Protein AF-A0A1Q7PCF7-F1 (afdb_monomer_lite)

pLDDT: mean 90.47, std 9.51, range [45.84, 98.56]

Radius of gyration: 22.58 Å; chains: 1; bounding box: 55×63×54 Å

Sequence (388 aa):
MRSPLLTAIIICIIVGMAGGLVVTMVVPASLIINILLGALYGLLFALLTVPRAISPGSGLLWGLGYGFILWLAIPGGILPVLMGGMPAMGMLDTARAHFADLVAYTLGFGTPLGLALGAWGGLRPYPGQQRFSLPRAIVVGGLAGMVGGWAFGKWMAQVNFFPLIAGLVNSDSMMVGMTLHFMFAVIIGASFGVLFQRDVRGYGSSMGWGTGYGLLWWFLGPLTILPIWQGHRLDWSYQRGSALFGSLVGHIIYGLIVGLIYAAVDKLWIGFFKESDPINREPEGPGSRALHSLGYGALASLVGGLLFTVVLLVIGFLPKVANIVGGSSLILGFVVNMVISALIGMSYGLLFRYEAPDFGSGVAWGLVYGLIWWFIGPLTLLPILLGG

Foldseek 3Di:
DPDPLVVQLVQLLVLLLQLLCLCVVPDPDDNVVSSVVSSVLSNVLSVPPLVQLLALLSLLLSLQVSLQVCCCPDQLHDPCVVVVNVVPDDSVNSCQVCQLSSLSSNVSRRRRSSNRSSHVSNVDDDPPFDDDDLVLLLVLLLVLLQVLLVVLVVVCVVVVVQLLQLVLVPDSDSVSSSVSSSVVSSVLSSVLSVGCVRPDDFLLSLLLSLLSSLQNCVSPPPQPPSCVSVVHDRDSHSVSVVVCVSVSLSSNSSSNSSSNSSRVVSVVCCVVPPPPDPPPDDPDDPVVLLVVLLVQLLVVLLVVLVVVLVVCVVVVNLLLCLCLVPGRDNVSSSVSSSVVSSVLRSVCSNGCVPQDPDPVSVVVSVVSSVVSCVSPPPVPVSCVSNVD

Secondary structure (DSSP, 8-state):
---HHHHHHHHHHHHHHHHHHHHTTTS-S-HHHHHHHHHHHHHHHHHHHTTT--SHHHHHHHHHHHHHHHHHHIIIIIHHHHTT-TTTS-HHHHHHHTHHHHHHHIIIIIHHHHHHHHHHHHTS--TTPPPP-HHHHHHHHHHHHHHHHHHHHHHHHHTT-HHHHHGGGT---HHHHHHHHHHHHHHHHHHHHHHHTTT--SHHHHHHHHHHHHHHHHHHIIIIIHHHHTTPPP---HHHHHHTHHHHHHHHHHHHHHHHHHHHHHHHHHHHHT---GGG--SS-HHHHHHHHHHHHHHHHHHHHHHHHHHHHHTT-HHHHHHTTT---HHHHHHHHHHHHHHHHHHHHHHHTTT-SSHHHHHHHHHHHHHHHHHHIIIIIHHHHTT-

Structure (mmCIF, N/CA/C/O backbone):
data_AF-A0A1Q7PCF7-F1
#
_entry.id   AF-A0A1Q7PCF7-F1
#
loop_
_atom_site.group_PDB
_atom_site.id
_atom_site.type_symbol
_atom_site.label_atom_id
_atom_site.label_alt_id
_atom_site.label_comp_id
_atom_site.label_asym_id
_atom_site.label_entity_id
_atom_site.label_seq_id
_atom_site.pdbx_PDB_ins_code
_atom_site.Cartn_x
_atom_site.Cartn_y
_atom_site.Cartn_z
_atom_site.occupancy
_atom_site.B_iso_or_equiv
_atom_site.auth_seq_id
_atom_site.auth_comp_id
_atom_site.auth_asym_id
_atom_site.auth_atom_id
_atom_site.pdbx_PDB_model_num
ATOM 1 N N . MET A 1 1 ? -2.995 33.157 -19.213 1.00 45.84 1 MET A N 1
ATOM 2 C CA . MET A 1 1 ? -2.891 32.217 -18.072 1.00 45.84 1 MET A CA 1
ATOM 3 C C . MET A 1 1 ? -2.833 30.801 -18.628 1.00 45.84 1 MET A C 1
ATOM 5 O O . MET A 1 1 ? -3.840 30.326 -19.133 1.00 45.84 1 MET A O 1
ATOM 9 N N . ARG A 1 2 ? -1.657 30.157 -18.662 1.00 50.47 2 ARG A N 1
ATOM 10 C CA . ARG A 1 2 ? -1.561 28.763 -19.132 1.00 50.47 2 ARG A CA 1
ATOM 11 C C . ARG A 1 2 ? -2.329 27.868 -18.158 1.00 50.47 2 ARG A C 1
ATOM 13 O O . ARG A 1 2 ? -2.153 27.991 -16.948 1.00 50.47 2 ARG A O 1
ATOM 20 N N . SER A 1 3 ? -3.221 27.044 -18.702 1.00 70.38 3 SER A N 1
ATOM 21 C CA . SER A 1 3 ? -4.143 26.214 -17.930 1.00 70.38 3 SER A CA 1
ATOM 22 C C . SER A 1 3 ? -3.382 25.320 -16.939 1.00 70.38 3 SER A C 1
ATOM 24 O O . SER A 1 3 ? -2.365 24.737 -17.324 1.00 70.38 3 SER A O 1
ATOM 26 N N . PRO A 1 4 ? -3.865 25.161 -15.692 1.00 83.19 4 PRO A N 1
ATOM 27 C CA . PRO A 1 4 ? -3.316 24.206 -14.733 1.00 83.19 4 PRO A CA 1
ATOM 28 C C . PRO A 1 4 ? -3.140 22.799 -15.321 1.00 83.19 4 PRO A C 1
ATOM 30 O O . PRO A 1 4 ? -2.174 22.118 -14.997 1.00 83.19 4 PRO A O 1
ATOM 33 N N . LEU A 1 5 ? -4.023 22.398 -16.231 1.00 90.06 5 LEU A N 1
ATOM 34 C CA . LEU A 1 5 ? -3.951 21.113 -16.911 1.00 90.06 5 LEU A CA 1
ATOM 35 C C . LEU A 1 5 ? -2.704 20.982 -17.801 1.00 90.06 5 LEU A C 1
ATOM 37 O O . LEU A 1 5 ? -2.084 19.926 -17.826 1.00 90.06 5 LEU A O 1
ATOM 41 N N . LEU A 1 6 ? -2.292 22.054 -18.486 1.00 93.62 6 LEU A N 1
ATOM 42 C CA . LEU A 1 6 ? -1.140 22.016 -19.393 1.00 93.62 6 LEU A CA 1
ATOM 43 C C . LEU A 1 6 ? 0.160 21.709 -18.641 1.00 93.62 6 LEU A C 1
ATOM 45 O O . LEU A 1 6 ? 0.961 20.900 -19.094 1.00 93.62 6 LEU A O 1
ATOM 49 N N . THR A 1 7 ? 0.365 22.328 -17.477 1.00 93.62 7 THR A N 1
ATOM 50 C CA . THR A 1 7 ? 1.545 22.056 -16.646 1.00 93.62 7 THR A CA 1
ATOM 51 C C . THR A 1 7 ? 1.553 20.614 -16.144 1.00 93.62 7 THR A C 1
ATOM 53 O O . THR A 1 7 ? 2.590 19.961 -16.214 1.00 93.62 7 THR A O 1
ATOM 56 N N . ALA A 1 8 ? 0.404 20.099 -15.696 1.00 94.19 8 ALA A N 1
ATOM 57 C CA . ALA A 1 8 ? 0.285 18.709 -15.266 1.00 94.19 8 ALA A CA 1
ATOM 58 C C . ALA A 1 8 ? 0.599 17.718 -16.397 1.00 94.19 8 ALA A C 1
ATOM 60 O O . ALA A 1 8 ? 1.337 16.759 -16.181 1.00 94.19 8 ALA A O 1
ATOM 61 N N . ILE A 1 9 ? 0.093 17.984 -17.607 1.00 96.62 9 ILE A N 1
ATOM 62 C CA . ILE A 1 9 ? 0.380 17.185 -18.803 1.00 96.62 9 ILE A CA 1
ATOM 63 C C . ILE A 1 9 ? 1.883 17.163 -19.089 1.00 96.62 9 ILE A C 1
ATOM 65 O O . ILE A 1 9 ? 2.442 16.089 -19.279 1.00 96.62 9 ILE A O 1
ATOM 69 N N . ILE A 1 10 ? 2.554 18.321 -19.073 1.00 97.00 10 ILE A N 1
ATOM 70 C CA . ILE A 1 10 ? 4.001 18.401 -19.333 1.00 97.00 10 ILE A CA 1
ATOM 71 C C . ILE A 1 10 ? 4.788 17.588 -18.298 1.00 97.00 10 ILE A C 1
ATOM 73 O O . ILE A 1 10 ? 5.647 16.795 -18.678 1.00 97.00 10 ILE A O 1
ATOM 77 N N . ILE A 1 11 ? 4.474 17.746 -17.006 1.00 96.56 11 ILE A N 1
ATOM 78 C CA . ILE A 1 11 ? 5.123 16.990 -15.924 1.00 96.56 11 ILE A CA 1
ATOM 79 C C . ILE A 1 11 ? 4.959 15.488 -16.159 1.00 96.56 11 ILE A C 1
ATOM 81 O O . ILE A 1 11 ? 5.944 14.752 -16.157 1.00 96.56 11 ILE A O 1
ATOM 85 N N . CYS A 1 12 ? 3.728 15.034 -16.398 1.00 97.69 12 CYS A N 1
ATOM 86 C CA . CYS A 1 12 ? 3.455 13.610 -16.534 1.00 97.69 12 CYS A CA 1
ATOM 87 C C . CYS A 1 12 ? 4.038 13.027 -17.825 1.00 97.69 12 CYS A C 1
ATOM 89 O O . CYS A 1 12 ? 4.515 11.903 -17.793 1.00 97.69 12 CYS A O 1
ATOM 91 N N . ILE A 1 13 ? 4.074 13.772 -18.935 1.00 97.88 13 ILE A N 1
ATOM 92 C CA . ILE A 1 13 ? 4.747 13.333 -20.168 1.00 97.88 13 ILE A CA 1
ATOM 93 C C . ILE A 1 13 ? 6.245 13.130 -19.917 1.00 97.88 13 ILE A C 1
ATOM 95 O O . ILE A 1 13 ? 6.778 12.084 -20.273 1.00 97.88 13 ILE A O 1
ATOM 99 N N . ILE A 1 14 ? 6.923 14.087 -19.273 1.00 97.38 14 ILE A N 1
ATOM 100 C CA . ILE A 1 14 ? 8.363 13.983 -18.976 1.00 97.38 14 ILE A CA 1
ATOM 101 C C . ILE A 1 14 ? 8.646 12.786 -18.066 1.00 97.38 14 ILE A C 1
ATOM 103 O O . ILE A 1 14 ? 9.516 11.968 -18.360 1.00 97.38 14 ILE A O 1
ATOM 107 N N . VAL A 1 15 ? 7.884 12.663 -16.980 1.00 97.56 15 VAL A N 1
ATOM 108 C CA . VAL A 1 15 ? 8.028 11.562 -16.020 1.00 97.56 15 VAL A CA 1
ATOM 109 C C . VAL A 1 15 ? 7.694 10.220 -16.673 1.00 97.56 15 VAL A C 1
ATOM 111 O O . VAL A 1 15 ? 8.400 9.240 -16.463 1.00 97.56 15 VAL A O 1
ATOM 114 N N . GLY A 1 16 ? 6.664 10.179 -17.516 1.00 97.12 16 GLY A N 1
ATOM 115 C CA . GLY A 1 16 ? 6.271 8.999 -18.274 1.00 97.12 16 GLY A CA 1
ATOM 116 C C . GLY A 1 16 ? 7.350 8.553 -19.259 1.00 97.12 16 GLY A C 1
ATOM 117 O O . GLY A 1 16 ? 7.678 7.371 -19.299 1.00 97.12 16 GLY A O 1
ATOM 118 N N . MET A 1 17 ? 7.973 9.481 -19.994 1.00 96.06 17 MET A N 1
ATOM 119 C CA . MET A 1 17 ? 9.118 9.176 -20.865 1.00 96.06 17 MET A CA 1
ATOM 120 C C . MET A 1 17 ? 10.286 8.564 -20.081 1.00 96.06 17 MET A C 1
ATOM 122 O O . MET A 1 17 ? 10.864 7.574 -20.526 1.00 96.06 17 MET A O 1
ATOM 126 N N . ALA A 1 18 ? 10.603 9.108 -18.900 1.00 95.00 18 ALA A N 1
ATOM 127 C CA . ALA A 1 18 ? 11.625 8.542 -18.018 1.00 95.00 18 ALA A CA 1
ATOM 128 C C . ALA A 1 18 ? 11.237 7.141 -17.509 1.00 95.00 18 ALA A C 1
ATOM 130 O O . ALA A 1 18 ? 12.072 6.240 -17.492 1.00 95.00 18 ALA A O 1
ATOM 131 N N . GLY A 1 19 ? 9.962 6.927 -17.174 1.00 92.69 19 GLY A N 1
ATOM 132 C CA . GLY A 1 19 ? 9.422 5.608 -16.841 1.00 92.69 19 GLY A CA 1
ATOM 133 C C . GLY A 1 19 ? 9.577 4.592 -17.973 1.00 92.69 19 GLY A C 1
ATOM 134 O O . GLY A 1 19 ? 9.950 3.445 -17.733 1.00 92.69 19 GLY A O 1
ATOM 135 N N . GLY A 1 20 ? 9.400 5.039 -19.219 1.00 91.06 20 GLY A N 1
ATOM 136 C CA . GLY A 1 20 ? 9.642 4.235 -20.416 1.00 91.06 20 GLY A CA 1
ATOM 137 C C . GLY A 1 20 ? 11.071 3.689 -20.481 1.00 91.06 20 GLY A C 1
ATOM 138 O O . GLY A 1 20 ? 11.263 2.537 -20.858 1.00 91.06 20 GLY A O 1
ATOM 139 N N . LEU A 1 21 ? 12.070 4.459 -20.031 1.00 87.31 21 LEU A N 1
ATOM 140 C CA . LEU A 1 21 ? 13.459 3.990 -19.941 1.00 87.31 21 LEU A CA 1
ATOM 141 C C . LEU A 1 21 ? 13.608 2.843 -18.935 1.00 87.31 21 LEU A C 1
ATOM 143 O O . LEU A 1 21 ? 14.270 1.856 -19.237 1.00 87.31 21 LEU A O 1
ATOM 147 N N . VAL A 1 22 ? 12.970 2.936 -17.766 1.00 83.44 22 VAL A N 1
ATOM 148 C CA . VAL A 1 22 ? 13.021 1.888 -16.727 1.00 83.44 22 VAL A CA 1
ATOM 149 C C . VAL A 1 22 ? 12.379 0.593 -17.227 1.00 83.44 22 VAL A C 1
ATOM 151 O O . VAL A 1 22 ? 12.913 -0.495 -17.033 1.00 83.44 22 VAL A O 1
ATOM 154 N N . VAL A 1 23 ? 11.256 0.709 -17.931 1.00 84.44 23 VAL A N 1
ATOM 155 C CA . VAL A 1 23 ? 10.472 -0.438 -18.409 1.00 84.44 23 VAL A CA 1
ATOM 156 C C . VAL A 1 23 ? 11.163 -1.193 -19.552 1.00 84.44 23 VAL A C 1
ATOM 158 O O . VAL A 1 23 ? 10.898 -2.380 -19.737 1.00 84.44 23 VAL A O 1
ATOM 161 N N . THR A 1 24 ? 12.130 -0.578 -20.248 1.00 83.75 24 THR A N 1
ATOM 162 C CA . THR A 1 24 ? 12.958 -1.272 -21.261 1.00 83.75 24 THR A CA 1
ATOM 163 C C . THR A 1 24 ? 13.750 -2.455 -20.703 1.00 83.75 24 THR A C 1
ATOM 165 O O . THR A 1 24 ? 14.142 -3.332 -21.466 1.00 83.75 24 THR A O 1
ATOM 168 N N . MET A 1 25 ? 13.962 -2.512 -19.382 1.00 76.06 25 MET A N 1
ATOM 169 C CA . MET A 1 25 ? 14.630 -3.638 -18.724 1.00 76.06 25 MET A CA 1
ATOM 170 C C . MET A 1 25 ? 13.800 -4.930 -18.755 1.00 76.06 25 MET A C 1
ATOM 172 O O . MET A 1 25 ? 14.344 -6.005 -18.519 1.00 76.06 25 MET A O 1
ATOM 176 N N . VAL A 1 26 ? 12.492 -4.823 -19.002 1.00 79.19 26 VAL A N 1
ATOM 177 C CA . VAL A 1 26 ? 11.531 -5.923 -18.834 1.00 79.19 26 VAL A CA 1
ATOM 178 C C . VAL A 1 26 ? 10.687 -6.131 -20.084 1.00 79.19 26 VAL A C 1
ATOM 180 O O . VAL A 1 26 ? 10.463 -7.267 -20.491 1.00 79.19 26 VAL A O 1
ATOM 183 N N . VAL A 1 27 ? 10.247 -5.043 -20.719 1.00 76.12 27 VAL A N 1
ATOM 184 C CA . VAL A 1 27 ? 9.387 -5.103 -21.900 1.00 76.12 27 VAL A CA 1
ATOM 185 C C . VAL A 1 27 ? 10.250 -5.159 -23.164 1.00 76.12 27 VAL A C 1
ATOM 187 O O . VAL A 1 27 ? 10.994 -4.206 -23.428 1.00 76.12 27 VAL A O 1
ATOM 190 N N . PRO A 1 28 ? 10.127 -6.216 -23.991 1.00 76.06 28 PRO A N 1
ATOM 191 C CA . PRO A 1 28 ? 10.889 -6.372 -25.225 1.00 76.06 28 PRO A CA 1
ATOM 192 C C . PRO A 1 28 ? 10.323 -5.464 -26.328 1.00 76.06 28 PRO A C 1
ATOM 194 O O . PRO A 1 28 ? 9.661 -5.907 -27.263 1.00 76.06 28 PRO A O 1
ATOM 197 N N . ALA A 1 29 ? 10.571 -4.163 -26.209 1.00 81.25 29 ALA A N 1
ATOM 198 C CA . ALA A 1 29 ? 10.254 -3.153 -27.211 1.00 81.25 29 ALA A CA 1
ATOM 199 C C . ALA A 1 29 ? 11.454 -2.223 -27.416 1.00 81.25 29 ALA A C 1
ATOM 201 O O . ALA A 1 29 ? 12.333 -2.110 -26.558 1.00 81.25 29 ALA A O 1
ATOM 202 N N . SER A 1 30 ? 11.509 -1.547 -28.567 1.00 88.56 30 SER A N 1
ATOM 203 C CA . SER A 1 30 ? 12.594 -0.601 -28.829 1.00 88.56 30 SER A CA 1
ATOM 204 C C . SER A 1 30 ? 12.549 0.567 -27.839 1.00 88.56 30 SER A C 1
ATOM 206 O O . SER A 1 30 ? 11.482 0.970 -27.368 1.00 88.56 30 SER A O 1
ATOM 208 N N . LEU A 1 31 ? 13.716 1.149 -27.556 1.00 89.44 31 LEU A N 1
ATOM 209 C CA . LEU A 1 31 ? 13.848 2.294 -26.652 1.00 89.44 31 LEU A CA 1
ATOM 210 C C . LEU A 1 31 ? 12.890 3.438 -27.020 1.00 89.44 31 LEU A C 1
ATOM 212 O O . LEU A 1 31 ? 12.212 3.988 -26.157 1.00 89.44 31 LEU A O 1
ATOM 216 N N . ILE A 1 32 ? 12.799 3.754 -28.315 1.00 91.19 32 ILE A N 1
ATOM 217 C CA . ILE A 1 32 ? 11.931 4.815 -28.838 1.00 91.19 32 ILE A CA 1
ATOM 218 C C . ILE A 1 32 ? 10.460 4.493 -28.565 1.00 91.19 32 ILE A C 1
ATOM 220 O O . ILE A 1 32 ? 9.728 5.358 -28.091 1.00 91.19 32 ILE A O 1
ATOM 224 N N . ILE A 1 33 ? 10.029 3.252 -28.816 1.00 90.12 33 ILE A N 1
ATOM 225 C CA . ILE A 1 33 ? 8.645 2.833 -28.563 1.00 90.12 33 ILE A CA 1
ATOM 226 C C . ILE A 1 33 ? 8.317 2.963 -27.074 1.00 90.12 33 ILE A C 1
ATOM 228 O O . ILE A 1 33 ? 7.294 3.548 -26.731 1.00 90.12 33 ILE A O 1
ATOM 232 N N . ASN A 1 34 ? 9.200 2.502 -26.188 1.00 90.81 34 ASN A N 1
ATOM 233 C CA . ASN A 1 34 ? 8.980 2.592 -24.744 1.00 90.81 34 ASN A CA 1
ATOM 234 C C . ASN A 1 34 ? 8.903 4.043 -24.240 1.00 90.81 34 ASN A C 1
ATOM 236 O O . ASN A 1 34 ? 8.063 4.352 -23.396 1.00 90.81 34 ASN A O 1
ATOM 240 N N . ILE A 1 35 ? 9.711 4.955 -24.789 1.00 93.44 35 ILE A N 1
ATOM 241 C CA . ILE A 1 35 ? 9.631 6.392 -24.476 1.00 93.44 35 ILE A CA 1
ATOM 242 C C . ILE A 1 35 ? 8.293 6.983 -24.941 1.00 93.44 35 ILE A C 1
ATOM 244 O O . ILE A 1 35 ? 7.646 7.704 -24.181 1.00 93.44 35 ILE A O 1
ATOM 248 N N . LEU A 1 36 ? 7.855 6.674 -26.167 1.00 94.62 36 LEU A N 1
ATOM 249 C CA . LEU A 1 36 ? 6.593 7.180 -26.720 1.00 94.62 36 LEU A CA 1
ATOM 250 C C . LEU A 1 36 ? 5.373 6.643 -25.961 1.00 94.62 36 LEU A C 1
ATOM 252 O O . LEU A 1 36 ? 4.460 7.408 -25.648 1.00 94.62 36 LEU A O 1
ATOM 256 N N . LEU A 1 37 ? 5.373 5.354 -25.615 1.00 92.31 37 LEU A N 1
ATOM 257 C CA . LEU A 1 37 ? 4.344 4.756 -24.762 1.00 92.31 37 LEU A CA 1
ATOM 258 C C . LEU A 1 37 ? 4.349 5.394 -23.373 1.00 92.31 37 LEU A C 1
ATOM 260 O O . LEU A 1 37 ? 3.292 5.749 -22.861 1.00 92.31 37 LEU A O 1
ATOM 264 N N . GLY A 1 38 ? 5.530 5.631 -22.801 1.00 95.00 38 GLY A N 1
ATOM 265 C CA . GLY A 1 38 ? 5.676 6.351 -21.543 1.00 95.00 38 GLY A CA 1
ATOM 266 C C . GLY A 1 38 ? 5.074 7.758 -21.588 1.00 95.00 38 GLY A C 1
ATOM 267 O O . GLY A 1 38 ? 4.319 8.131 -20.691 1.00 95.00 38 GLY A O 1
ATOM 268 N N . ALA A 1 39 ? 5.332 8.523 -22.653 1.00 96.88 39 ALA A N 1
ATOM 269 C CA . ALA A 1 39 ? 4.719 9.836 -22.864 1.00 96.88 39 ALA A CA 1
ATOM 270 C C . ALA A 1 39 ? 3.184 9.752 -22.930 1.00 96.88 39 ALA A C 1
ATOM 272 O O . ALA A 1 39 ? 2.493 10.541 -22.281 1.00 96.88 39 ALA A O 1
ATOM 273 N N . LEU A 1 40 ? 2.650 8.776 -23.675 1.00 96.56 40 LEU A N 1
ATOM 274 C CA . LEU A 1 40 ? 1.211 8.532 -23.782 1.00 96.56 40 LEU A CA 1
ATOM 275 C C . LEU A 1 40 ? 0.599 8.175 -22.421 1.00 96.56 40 LEU A C 1
ATOM 277 O O . LEU A 1 40 ? -0.416 8.753 -22.033 1.00 96.56 40 LEU A O 1
ATOM 281 N N . TYR A 1 41 ? 1.226 7.274 -21.666 1.00 95.81 41 TYR A N 1
ATOM 282 C CA . TYR A 1 41 ? 0.765 6.900 -20.331 1.00 95.81 41 TYR A CA 1
ATOM 283 C C . TYR A 1 41 ? 0.822 8.080 -19.360 1.00 95.81 41 TYR A C 1
ATOM 285 O O . TYR A 1 41 ? -0.090 8.248 -18.553 1.00 95.81 41 TYR A O 1
ATOM 293 N N . GLY A 1 42 ? 1.842 8.931 -19.456 1.00 97.31 42 GLY A N 1
ATOM 294 C CA . GLY A 1 42 ? 1.918 10.175 -18.699 1.00 97.31 42 GLY A CA 1
ATOM 295 C C . GLY A 1 42 ? 0.771 11.134 -19.024 1.00 97.31 42 GLY A C 1
ATOM 296 O O . GLY A 1 42 ? 0.113 11.652 -18.120 1.00 97.31 42 GLY A O 1
ATOM 297 N N . LEU A 1 43 ? 0.481 11.334 -20.311 1.00 97.44 43 LEU A N 1
ATOM 298 C CA . LEU A 1 43 ? -0.643 12.156 -20.763 1.00 97.44 43 LEU A CA 1
ATOM 299 C C . LEU A 1 43 ? -1.979 11.635 -20.215 1.00 97.44 43 LEU A C 1
ATOM 301 O O . LEU A 1 43 ? -2.734 12.403 -19.618 1.00 97.44 43 LEU A O 1
ATOM 305 N N . LEU A 1 44 ? -2.259 10.339 -20.385 1.00 96.69 44 LEU A N 1
ATOM 306 C CA . LEU A 1 44 ? -3.495 9.717 -19.902 1.00 96.69 44 LEU A CA 1
ATOM 307 C C . LEU A 1 44 ? -3.636 9.855 -18.385 1.00 96.69 44 LEU A C 1
ATOM 309 O O . LEU A 1 44 ? -4.705 10.227 -17.902 1.00 96.69 44 LEU A O 1
ATOM 313 N N . PHE A 1 45 ? -2.552 9.635 -17.637 1.00 97.12 45 PHE A N 1
ATOM 314 C CA . PHE A 1 45 ? -2.558 9.819 -16.191 1.00 97.12 45 PHE A CA 1
ATOM 315 C C . PHE A 1 45 ? -2.959 11.246 -15.807 1.00 97.12 45 PHE A C 1
ATOM 317 O O . PHE A 1 45 ? -3.899 11.421 -15.033 1.00 97.12 45 PHE A O 1
ATOM 324 N N . ALA A 1 46 ? -2.322 12.264 -16.398 1.00 96.00 46 ALA A N 1
ATOM 325 C CA . ALA A 1 46 ? -2.645 13.663 -16.121 1.00 96.00 46 ALA A CA 1
ATOM 326 C C . ALA A 1 46 ? -4.125 13.983 -16.389 1.00 96.00 46 ALA A C 1
ATOM 328 O O . ALA A 1 46 ? -4.780 14.628 -15.570 1.00 96.00 46 ALA A O 1
ATOM 329 N N . LEU A 1 47 ? -4.675 13.506 -17.509 1.00 94.75 47 LEU A N 1
ATOM 330 C CA . LEU A 1 47 ? -6.076 13.746 -17.868 1.00 94.75 47 LEU A CA 1
ATOM 331 C C . LEU A 1 47 ? -7.060 13.121 -16.864 1.00 94.75 47 LEU A C 1
ATOM 333 O O . LEU A 1 47 ? -8.115 13.695 -16.604 1.00 94.75 47 LEU A O 1
ATOM 337 N N . LEU A 1 48 ? -6.713 11.974 -16.275 1.00 94.06 48 LEU A N 1
ATOM 338 C CA . LEU A 1 48 ? -7.584 11.231 -15.360 1.00 94.06 48 LEU A CA 1
ATOM 339 C C . LEU A 1 48 ? -7.485 11.701 -13.899 1.00 94.06 48 LEU A C 1
ATOM 341 O O . LEU A 1 48 ? -8.481 11.678 -13.163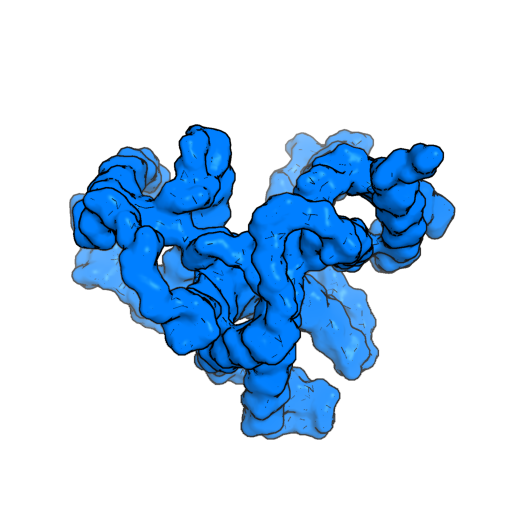 1.00 94.06 48 LEU A O 1
ATOM 345 N N . THR A 1 49 ? -6.290 12.100 -13.452 1.00 94.44 49 THR A N 1
ATOM 346 C CA . THR A 1 49 ? -5.981 12.200 -12.015 1.00 94.44 49 THR A CA 1
ATOM 347 C C . THR A 1 49 ? -5.686 13.608 -11.518 1.00 94.44 49 THR A C 1
ATOM 349 O O . THR A 1 49 ? -5.702 13.805 -10.306 1.00 94.44 49 THR A O 1
ATOM 352 N N . VAL A 1 50 ? -5.520 14.613 -12.387 1.00 91.81 50 VAL A N 1
ATOM 353 C CA . VAL A 1 50 ? -5.270 16.014 -11.976 1.00 91.81 50 VAL A CA 1
ATOM 354 C C . VAL A 1 50 ? -6.215 16.532 -10.882 1.00 91.81 50 VAL A C 1
ATOM 356 O O . VAL A 1 50 ? -5.716 17.125 -9.927 1.00 91.81 50 VAL A O 1
ATOM 359 N N . PRO A 1 51 ? -7.544 16.303 -10.933 1.00 88.88 51 PRO A N 1
ATOM 360 C CA . PRO A 1 51 ? -8.444 16.786 -9.881 1.00 88.88 51 PRO A CA 1
ATOM 361 C C . PRO A 1 51 ? -8.280 16.067 -8.533 1.00 88.88 51 PRO A C 1
ATOM 363 O O . PRO A 1 51 ? -8.847 16.504 -7.536 1.00 88.88 51 PRO A O 1
ATOM 366 N N . ARG A 1 52 ? -7.570 14.933 -8.515 1.00 89.69 52 ARG A N 1
ATOM 367 C CA . ARG A 1 52 ? -7.514 13.974 -7.404 1.00 89.69 52 ARG A CA 1
ATOM 368 C C . ARG A 1 52 ? -6.124 13.867 -6.771 1.00 89.69 52 ARG A C 1
ATOM 370 O O . ARG A 1 52 ? -6.032 13.626 -5.574 1.00 89.69 52 ARG A O 1
ATOM 377 N N . ALA A 1 53 ? -5.062 14.073 -7.548 1.00 92.12 53 ALA A N 1
ATOM 378 C CA . ALA A 1 53 ? -3.668 14.082 -7.106 1.00 92.12 53 ALA A CA 1
ATOM 379 C C . ALA A 1 53 ? -3.294 15.444 -6.488 1.00 92.12 53 ALA A C 1
ATOM 381 O O . ALA A 1 53 ? -2.461 16.185 -7.007 1.00 92.12 53 ALA A O 1
ATOM 382 N N . ILE A 1 54 ? -3.957 15.796 -5.386 1.00 91.19 54 ILE A N 1
ATOM 383 C CA . ILE A 1 54 ? -3.836 17.105 -4.715 1.00 91.19 54 ILE A CA 1
ATOM 384 C C . ILE A 1 54 ? -2.753 17.135 -3.622 1.00 91.19 54 ILE A C 1
ATOM 386 O O . ILE A 1 54 ? -2.553 18.147 -2.950 1.00 91.19 54 ILE A O 1
ATOM 390 N N . SER A 1 55 ? -2.074 16.012 -3.408 1.00 92.75 55 SER A N 1
ATOM 391 C CA . SER A 1 55 ? -1.004 15.820 -2.429 1.00 92.75 55 SER A CA 1
ATOM 392 C C . SER A 1 55 ? -0.076 14.689 -2.897 1.00 92.75 55 SER A C 1
ATOM 394 O O . SER A 1 55 ? -0.497 13.859 -3.709 1.00 92.75 55 SER A O 1
ATOM 396 N N . PRO A 1 56 ? 1.168 14.602 -2.386 1.00 94.75 56 PRO A N 1
ATOM 397 C CA . PRO A 1 56 ? 2.053 13.476 -2.680 1.00 94.75 56 PRO A CA 1
ATOM 398 C C . PRO A 1 56 ? 1.429 12.110 -2.367 1.00 94.75 56 PRO A C 1
ATOM 400 O O . PRO A 1 56 ? 1.565 11.193 -3.170 1.00 94.75 56 PRO A O 1
ATOM 403 N N . GLY A 1 57 ? 0.727 11.976 -1.235 1.00 94.12 57 GLY A N 1
ATOM 404 C CA . GLY A 1 57 ? 0.083 10.729 -0.827 1.00 94.12 57 GLY A CA 1
ATOM 405 C C . GLY A 1 57 ? -1.056 10.322 -1.758 1.00 94.12 57 GLY A C 1
ATOM 406 O O . GLY A 1 57 ? -1.007 9.248 -2.357 1.00 94.12 57 GLY A O 1
ATOM 407 N N . SER A 1 58 ? -2.054 11.189 -1.950 1.00 93.00 58 SER A N 1
ATOM 408 C CA . SER A 1 58 ? -3.149 10.926 -2.900 1.00 93.00 58 SER A CA 1
ATOM 409 C C . SER A 1 58 ? -2.624 10.643 -4.311 1.00 93.00 58 SER A C 1
ATOM 411 O O . SER A 1 58 ? -3.048 9.675 -4.943 1.00 93.00 58 SER A O 1
ATOM 413 N N . GLY A 1 59 ? -1.655 11.434 -4.783 1.00 96.06 59 GLY A N 1
ATOM 414 C CA . GLY A 1 59 ? -0.994 11.233 -6.066 1.00 96.06 59 GLY A CA 1
ATOM 415 C C . GLY A 1 59 ? -0.343 9.858 -6.170 1.00 96.06 59 GLY A C 1
ATOM 416 O O . GLY A 1 59 ? -0.589 9.156 -7.148 1.00 96.06 59 GLY A O 1
ATOM 417 N N . LEU A 1 60 ? 0.412 9.435 -5.150 1.00 97.06 60 LEU A N 1
ATOM 418 C CA . LEU A 1 60 ? 1.023 8.108 -5.092 1.00 97.06 60 LEU A CA 1
ATOM 419 C C . LEU A 1 60 ? -0.022 7.000 -5.254 1.00 97.06 60 LEU A C 1
ATOM 421 O O . LEU A 1 60 ? 0.152 6.128 -6.093 1.00 97.06 60 LEU A O 1
ATOM 425 N N . LEU A 1 61 ? -1.121 7.045 -4.505 1.00 95.12 61 LEU A N 1
ATOM 426 C CA . LEU A 1 61 ? -2.146 5.996 -4.532 1.00 95.12 61 LEU A CA 1
ATOM 427 C C . LEU A 1 61 ? -2.879 5.922 -5.871 1.00 95.12 61 LEU A C 1
ATOM 429 O O . LEU A 1 61 ? -3.087 4.828 -6.397 1.00 95.12 61 LEU A O 1
ATOM 433 N N . TRP A 1 62 ? -3.207 7.076 -6.460 1.00 95.62 62 TRP A N 1
ATOM 434 C CA . TRP A 1 62 ? -3.727 7.136 -7.828 1.00 95.62 62 TRP A CA 1
ATOM 435 C C . TRP A 1 62 ? -2.712 6.605 -8.836 1.00 95.62 62 TRP A C 1
ATOM 437 O O . TRP A 1 62 ? -3.094 5.908 -9.770 1.00 95.62 62 TRP A O 1
ATOM 447 N N . GLY A 1 63 ? -1.428 6.891 -8.629 1.00 97.12 63 GLY A N 1
ATOM 448 C CA . GLY A 1 63 ? -0.323 6.353 -9.412 1.00 97.12 63 GLY A CA 1
ATOM 449 C C . GLY A 1 63 ? -0.231 4.829 -9.342 1.00 97.12 63 GLY A C 1
ATOM 450 O O . GLY A 1 63 ? -0.202 4.173 -10.380 1.00 97.12 63 GLY A O 1
ATOM 451 N N . LEU A 1 64 ? -0.245 4.248 -8.140 1.00 96.69 64 LEU A N 1
ATOM 452 C CA . LEU A 1 64 ? -0.219 2.794 -7.935 1.00 96.69 64 LEU A CA 1
ATOM 453 C C . LEU A 1 64 ? -1.431 2.117 -8.583 1.00 96.69 64 LEU A C 1
ATOM 455 O O . LEU A 1 64 ? -1.269 1.150 -9.326 1.00 96.69 64 LEU A O 1
ATOM 459 N N . GLY A 1 65 ? -2.633 2.657 -8.356 1.00 95.19 65 GLY A N 1
ATOM 460 C CA . GLY A 1 65 ? -3.857 2.152 -8.975 1.00 95.19 65 GLY A CA 1
ATOM 461 C C . GLY A 1 65 ? -3.813 2.240 -10.500 1.00 95.19 65 GLY A C 1
ATOM 462 O O . GLY A 1 65 ? -4.169 1.286 -11.186 1.00 95.19 65 GLY A O 1
ATOM 463 N N . TYR A 1 66 ? -3.311 3.350 -11.041 1.00 96.50 66 TYR A N 1
ATOM 464 C CA . TYR A 1 66 ? -3.124 3.526 -12.477 1.00 96.50 66 TYR A CA 1
ATOM 465 C C . TYR A 1 66 ? -2.132 2.519 -13.067 1.00 96.50 66 TYR A C 1
ATOM 467 O O . TYR A 1 66 ? -2.444 1.888 -14.073 1.00 96.50 66 TYR A O 1
ATOM 475 N N . GLY A 1 67 ? -0.972 2.323 -12.432 1.00 96.19 67 GLY A N 1
ATOM 476 C CA . GLY A 1 67 ? 0.022 1.338 -12.865 1.00 96.19 67 GLY A CA 1
ATOM 477 C C . GLY A 1 67 ? -0.543 -0.084 -12.879 1.00 96.19 67 GLY A C 1
ATOM 478 O O . GLY A 1 67 ? -0.367 -0.804 -13.860 1.00 96.19 67 GLY A O 1
ATOM 479 N N . PHE A 1 68 ? -1.298 -0.455 -11.841 1.00 95.38 68 PHE A N 1
ATOM 480 C CA . PHE A 1 68 ? -1.974 -1.750 -11.766 1.00 95.38 68 PHE A CA 1
ATOM 481 C C . PHE A 1 68 ? -3.048 -1.922 -12.851 1.00 95.38 68 PHE A C 1
ATOM 483 O O . PHE A 1 68 ? -3.103 -2.963 -13.501 1.00 95.38 68 PHE A O 1
ATOM 490 N N . ILE A 1 69 ? -3.878 -0.901 -13.092 1.00 94.81 69 ILE A N 1
ATOM 491 C CA . ILE A 1 69 ? -4.910 -0.941 -14.140 1.00 94.81 69 ILE A CA 1
ATOM 492 C C . ILE A 1 69 ? -4.275 -1.016 -15.530 1.00 94.81 69 ILE A C 1
ATOM 494 O O . ILE A 1 69 ? -4.740 -1.792 -16.360 1.00 94.81 69 ILE A O 1
ATOM 498 N N . LEU A 1 70 ? -3.210 -0.251 -15.789 1.00 93.69 70 LEU A N 1
ATOM 499 C CA . LEU A 1 70 ? -2.467 -0.343 -17.046 1.00 93.69 70 LEU A CA 1
ATOM 500 C C . LEU A 1 70 ? -1.907 -1.750 -17.260 1.00 93.69 70 LEU A C 1
ATOM 502 O O . LEU A 1 70 ? -2.041 -2.295 -18.354 1.00 93.69 70 LEU A O 1
ATOM 506 N N . TRP A 1 71 ? -1.317 -2.343 -16.219 1.00 94.25 71 TRP A N 1
ATOM 507 C CA . TRP A 1 71 ? -0.825 -3.716 -16.269 1.00 94.25 71 TRP A CA 1
ATOM 508 C C . TRP A 1 71 ? -1.950 -4.713 -16.582 1.00 94.25 71 TRP A C 1
ATOM 510 O O . TRP A 1 71 ? -1.804 -5.551 -17.469 1.00 94.25 71 TRP A O 1
ATOM 520 N N . LEU A 1 72 ? -3.096 -4.589 -15.909 1.00 91.88 72 LEU A N 1
ATOM 521 C CA . LEU A 1 72 ? -4.245 -5.469 -16.117 1.00 91.88 72 LEU A CA 1
ATOM 522 C C . LEU A 1 72 ? -4.838 -5.318 -17.526 1.00 91.88 72 LEU A C 1
ATOM 524 O O . LEU A 1 72 ? -5.204 -6.307 -18.152 1.00 91.88 72 LEU A O 1
ATOM 528 N N . ALA A 1 73 ? -4.933 -4.086 -18.028 1.00 90.88 73 ALA A N 1
ATOM 529 C CA . ALA A 1 73 ? -5.536 -3.789 -19.323 1.00 90.88 73 ALA A CA 1
ATOM 530 C C . ALA A 1 73 ? -4.637 -4.187 -20.502 1.00 90.88 73 ALA A C 1
ATOM 532 O O . ALA A 1 73 ? -5.146 -4.630 -21.531 1.00 90.88 73 ALA A O 1
ATOM 533 N N . ILE A 1 74 ? -3.315 -4.022 -20.371 1.00 89.75 74 ILE A N 1
ATOM 534 C CA . ILE A 1 74 ? -2.367 -4.189 -21.478 1.00 89.75 74 ILE A CA 1
ATOM 535 C C . ILE A 1 74 ? -1.650 -5.553 -21.377 1.00 89.75 74 ILE A C 1
ATOM 537 O O . ILE A 1 74 ? -2.122 -6.467 -22.058 1.00 89.75 74 ILE A O 1
ATOM 541 N N . PRO A 1 75 ? -0.592 -5.759 -20.552 1.00 86.75 75 PRO A N 1
ATOM 542 C CA . PRO A 1 75 ? 0.040 -7.074 -20.378 1.00 86.75 75 PRO A CA 1
ATOM 543 C C . PRO A 1 75 ? -0.915 -8.200 -19.967 1.00 86.75 75 PRO A C 1
ATOM 545 O O . PRO A 1 75 ? -0.862 -9.285 -20.528 1.00 86.75 75 PRO A O 1
ATOM 548 N N . GLY A 1 76 ? -1.807 -7.957 -19.005 1.00 83.69 76 GLY A N 1
ATOM 549 C CA . GLY A 1 76 ? -2.748 -8.967 -18.509 1.00 83.69 76 GLY A CA 1
ATOM 550 C C . GLY A 1 76 ? -3.997 -9.156 -19.374 1.00 83.69 76 GLY A C 1
ATOM 551 O O . GLY A 1 76 ? -4.755 -10.098 -19.151 1.00 83.69 76 GLY A O 1
ATOM 552 N N . GLY A 1 77 ? -4.222 -8.260 -20.339 1.00 85.31 77 GLY A N 1
ATOM 553 C CA . GLY A 1 77 ? -5.494 -8.101 -21.037 1.00 85.31 77 GLY A CA 1
ATOM 554 C C . GLY A 1 77 ? -5.345 -8.177 -22.551 1.00 85.31 77 GLY A C 1
ATOM 555 O O . GLY A 1 77 ? -5.352 -9.250 -23.147 1.00 85.31 77 GLY A O 1
ATOM 556 N N . ILE A 1 78 ? -5.234 -7.013 -23.188 1.00 85.50 78 ILE A N 1
ATOM 557 C CA . ILE A 1 78 ? -5.271 -6.875 -24.648 1.00 85.50 78 ILE A CA 1
ATOM 558 C C . ILE A 1 78 ? -4.099 -7.598 -25.326 1.00 85.50 78 ILE A C 1
ATOM 560 O O . ILE A 1 78 ? -4.288 -8.202 -26.380 1.00 85.50 78 ILE A O 1
ATOM 564 N N . LEU A 1 79 ? -2.894 -7.562 -24.750 1.00 82.81 79 LEU A N 1
ATOM 565 C CA . LEU A 1 79 ? -1.698 -8.090 -25.408 1.00 82.81 79 LEU A CA 1
ATOM 566 C C . LEU A 1 79 ? -1.770 -9.620 -25.640 1.00 82.81 79 LEU A C 1
ATOM 568 O O . LEU A 1 79 ? -1.606 -10.036 -26.789 1.00 82.81 79 LEU A O 1
ATOM 572 N N . PRO A 1 80 ? -2.116 -10.457 -24.640 1.00 80.31 80 PRO A N 1
ATOM 573 C CA . PRO A 1 80 ? -2.369 -11.883 -24.846 1.00 80.31 80 PRO A CA 1
ATOM 574 C C . PRO A 1 80 ? -3.465 -12.186 -25.875 1.00 80.31 80 PRO A C 1
ATOM 576 O O . PRO A 1 80 ? -3.352 -13.166 -26.610 1.00 80.31 80 PRO A O 1
ATOM 579 N N . VAL A 1 81 ? -4.519 -11.362 -25.950 1.00 81.69 81 VAL A N 1
ATOM 580 C CA . VAL A 1 81 ? -5.591 -11.516 -26.952 1.00 81.69 81 VAL A CA 1
ATOM 581 C C . VAL A 1 81 ? -5.053 -11.276 -28.357 1.00 81.69 81 VAL A C 1
ATOM 583 O O . VAL A 1 81 ? -5.270 -12.099 -29.243 1.00 81.69 81 VAL A O 1
ATOM 586 N N . LEU A 1 82 ? -4.317 -10.179 -28.557 1.00 82.31 82 LEU A N 1
ATOM 587 C CA . LEU A 1 82 ? -3.718 -9.833 -29.848 1.00 82.31 82 LEU A CA 1
ATOM 588 C C . LEU A 1 82 ? -2.676 -10.862 -30.303 1.00 82.31 82 LEU A C 1
ATOM 590 O O . LEU A 1 82 ? -2.521 -11.089 -31.499 1.00 82.31 82 LEU A O 1
ATOM 594 N N . MET A 1 83 ? -1.992 -11.507 -29.356 1.00 79.94 83 MET A N 1
ATOM 595 C CA . MET A 1 83 ? -1.046 -12.597 -29.614 1.00 79.94 83 MET A CA 1
ATOM 596 C C . MET A 1 83 ? -1.725 -13.970 -29.792 1.00 79.94 83 MET A C 1
ATOM 598 O O . MET A 1 83 ? -1.034 -14.970 -29.964 1.00 79.94 83 MET A O 1
ATOM 602 N N . GLY A 1 84 ? -3.062 -14.041 -29.748 1.00 72.44 84 GLY A N 1
ATOM 603 C CA . GLY A 1 84 ? -3.836 -15.274 -29.938 1.00 72.44 84 GLY A CA 1
ATOM 604 C C . GLY A 1 84 ? -3.828 -16.246 -28.748 1.00 72.44 84 GLY A C 1
ATOM 605 O O . GLY A 1 84 ? -4.286 -17.376 -28.885 1.00 72.44 84 GLY A O 1
ATOM 606 N N . GLY A 1 85 ? -3.319 -15.836 -27.581 1.00 63.31 85 GLY A N 1
ATOM 607 C CA . GLY A 1 85 ? -3.055 -16.719 -26.438 1.00 63.31 85 GLY A CA 1
ATOM 608 C C . GLY A 1 85 ? -4.193 -16.870 -25.421 1.00 63.31 85 GLY A C 1
ATOM 609 O O . GLY A 1 85 ? -4.180 -17.816 -24.635 1.00 63.31 85 GLY A O 1
ATOM 610 N N . MET A 1 86 ? -5.183 -15.971 -25.404 1.00 58.62 86 MET A N 1
ATOM 611 C CA . MET A 1 86 ? -6.172 -15.925 -24.311 1.00 58.62 86 MET A CA 1
ATOM 612 C C . MET A 1 86 ? -7.185 -17.088 -24.235 1.00 58.62 86 MET A C 1
ATOM 614 O O . MET A 1 86 ? -7.588 -17.414 -23.123 1.00 58.62 86 MET A O 1
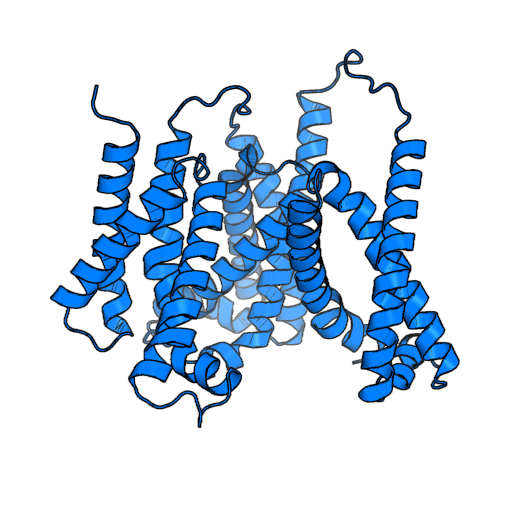ATOM 618 N N . PRO A 1 87 ? -7.590 -17.769 -25.328 1.00 56.59 87 PRO A N 1
ATOM 619 C CA . PRO A 1 87 ? -8.406 -18.981 -25.202 1.00 56.59 87 PRO A CA 1
ATOM 620 C C . PRO A 1 87 ? -7.641 -20.177 -24.603 1.00 56.59 87 PRO A C 1
ATOM 622 O O . PRO A 1 87 ? -8.274 -21.130 -24.160 1.00 56.59 87 PRO A O 1
ATOM 625 N N . ALA A 1 88 ? -6.299 -20.147 -24.609 1.00 60.56 88 ALA A N 1
ATOM 626 C CA . ALA A 1 88 ? -5.440 -21.270 -24.221 1.00 60.56 88 ALA A CA 1
ATOM 627 C C . ALA A 1 88 ? -4.717 -21.077 -22.873 1.00 60.56 88 ALA A C 1
ATOM 629 O O . ALA A 1 88 ? -4.475 -22.058 -22.174 1.00 60.56 88 ALA A O 1
ATOM 630 N N . MET A 1 89 ? -4.378 -19.841 -22.485 1.00 59.56 89 MET A N 1
ATOM 631 C CA . MET A 1 89 ? -3.808 -19.535 -21.166 1.00 59.56 89 MET A CA 1
ATOM 632 C C . MET A 1 89 ? -4.901 -19.103 -20.186 1.00 59.56 89 MET A C 1
ATOM 634 O O . MET A 1 89 ? -5.645 -18.161 -20.448 1.00 59.56 89 MET A O 1
ATOM 638 N N . GLY A 1 90 ? -4.983 -19.757 -19.025 1.00 72.69 90 GLY A N 1
ATOM 639 C CA . GLY A 1 90 ? -5.836 -19.290 -17.933 1.00 72.69 90 GLY A CA 1
ATOM 640 C C . GLY A 1 90 ? -5.345 -17.950 -17.364 1.00 72.69 90 GLY A C 1
ATOM 641 O O . GLY A 1 90 ? -4.152 -17.653 -17.389 1.00 72.69 90 GLY A O 1
ATOM 642 N N . MET A 1 91 ? -6.252 -17.158 -16.777 1.00 78.88 91 MET A N 1
ATOM 643 C CA . MET A 1 91 ? -5.955 -15.819 -16.225 1.00 78.88 91 MET A CA 1
ATOM 644 C C . MET A 1 91 ? -4.776 -15.807 -15.230 1.00 78.88 91 MET A C 1
ATOM 646 O O . MET A 1 91 ? -4.002 -14.852 -15.190 1.00 78.88 91 MET A O 1
ATOM 650 N N . LEU A 1 92 ? -4.610 -16.874 -14.442 1.00 83.75 92 LEU A N 1
ATOM 651 C CA . LEU A 1 92 ? -3.495 -17.008 -13.498 1.00 83.75 92 LEU A CA 1
ATOM 652 C C . LEU A 1 92 ? -2.148 -17.207 -14.197 1.00 83.75 92 LEU A C 1
ATOM 654 O O . LEU A 1 92 ? -1.145 -16.659 -13.745 1.00 83.75 92 LEU A O 1
ATOM 658 N N . ASP A 1 93 ? -2.110 -17.961 -15.292 1.00 86.44 93 ASP A N 1
ATOM 659 C CA . ASP A 1 93 ? -0.872 -18.209 -16.029 1.00 86.44 93 ASP A CA 1
ATOM 660 C C . ASP A 1 93 ? -0.428 -16.950 -16.773 1.00 86.44 93 ASP A C 1
ATOM 662 O O . ASP A 1 93 ? 0.751 -16.601 -16.740 1.00 86.44 93 ASP A O 1
ATOM 666 N N . THR A 1 94 ? -1.381 -16.183 -17.313 1.00 86.06 94 THR A N 1
ATOM 667 C CA . THR A 1 94 ? -1.123 -14.837 -17.841 1.00 86.06 94 THR A CA 1
ATOM 668 C C . THR A 1 94 ? -0.571 -13.904 -16.759 1.00 86.06 94 THR A C 1
ATOM 670 O O . THR A 1 94 ? 0.444 -13.244 -16.976 1.00 86.06 94 THR A O 1
ATOM 673 N N . ALA A 1 95 ? -1.176 -13.878 -15.567 1.00 88.62 95 ALA A N 1
ATOM 674 C CA . ALA A 1 95 ? -0.694 -13.042 -14.467 1.00 88.62 95 ALA A CA 1
ATOM 675 C C . ALA A 1 95 ? 0.733 -13.414 -14.022 1.00 88.62 95 ALA A C 1
ATOM 677 O O . ALA A 1 95 ? 1.536 -12.530 -13.726 1.00 88.62 95 ALA A O 1
ATOM 678 N N . ARG A 1 96 ? 1.069 -14.710 -14.009 1.00 91.75 96 ARG A N 1
ATOM 679 C CA . ARG A 1 96 ? 2.426 -15.200 -13.715 1.00 91.75 96 ARG A CA 1
ATOM 680 C C . ARG A 1 96 ? 3.424 -14.798 -14.797 1.00 91.75 96 ARG A C 1
ATOM 682 O O . ARG A 1 96 ? 4.506 -14.321 -14.464 1.00 91.75 96 ARG A O 1
ATOM 689 N N . ALA A 1 97 ? 3.063 -14.961 -16.070 1.00 89.62 97 ALA A N 1
ATOM 690 C CA . ALA A 1 97 ? 3.921 -14.611 -17.201 1.00 89.62 97 ALA A CA 1
ATOM 691 C C . ALA A 1 97 ? 4.257 -13.111 -17.233 1.00 89.62 97 ALA A C 1
ATOM 693 O O . ALA A 1 97 ? 5.391 -12.739 -17.519 1.00 89.62 97 ALA A O 1
ATOM 694 N N . HIS A 1 98 ? 3.295 -12.264 -16.861 1.00 91.50 98 HIS A N 1
ATOM 695 C CA . HIS A 1 98 ? 3.431 -10.807 -16.869 1.00 91.50 98 HIS A CA 1
ATOM 696 C C . HIS A 1 98 ? 3.729 -10.205 -15.490 1.00 91.50 98 HIS A C 1
ATOM 698 O O . HIS A 1 98 ? 3.572 -9.001 -15.290 1.00 91.50 98 HIS A O 1
ATOM 704 N N . PHE A 1 99 ? 4.171 -10.999 -14.510 1.00 94.19 99 PHE A N 1
ATOM 705 C CA . PHE A 1 99 ? 4.465 -10.480 -13.170 1.00 94.19 99 PHE A CA 1
ATOM 706 C C . PHE A 1 99 ? 5.581 -9.420 -13.184 1.00 94.19 99 PHE A C 1
ATOM 708 O O . PHE A 1 99 ? 5.484 -8.415 -12.484 1.00 94.19 99 PHE A O 1
ATOM 715 N N . ALA A 1 100 ? 6.606 -9.586 -14.021 1.00 94.38 100 ALA A N 1
ATOM 716 C CA . ALA A 1 100 ? 7.673 -8.594 -14.141 1.00 94.38 100 ALA A CA 1
ATOM 717 C C . ALA A 1 100 ? 7.146 -7.247 -14.668 1.00 94.38 100 ALA A C 1
ATOM 719 O O . ALA A 1 100 ? 7.547 -6.188 -14.177 1.00 94.38 100 ALA A O 1
ATOM 720 N N . ASP A 1 101 ? 6.186 -7.285 -15.600 1.00 93.62 101 ASP A N 1
ATOM 721 C CA . ASP A 1 101 ? 5.511 -6.090 -16.107 1.00 93.62 101 ASP A CA 1
ATOM 722 C C . ASP A 1 101 ? 4.733 -5.382 -14.993 1.00 93.62 101 ASP A C 1
ATOM 724 O O . ASP A 1 101 ? 4.720 -4.157 -14.944 1.00 93.62 101 ASP A O 1
ATOM 728 N N . LEU A 1 102 ? 4.130 -6.114 -14.050 1.00 94.75 102 LEU A N 1
ATOM 729 C CA . LEU A 1 102 ? 3.426 -5.507 -12.915 1.00 94.75 102 LEU A CA 1
ATOM 730 C C . LEU A 1 102 ? 4.377 -4.651 -12.075 1.00 94.75 102 LEU A C 1
ATOM 732 O O . LEU A 1 102 ? 4.052 -3.508 -11.740 1.00 94.75 102 LEU A O 1
ATOM 736 N N . VAL A 1 103 ? 5.560 -5.183 -11.760 1.00 95.31 103 VAL A N 1
ATOM 737 C CA . VAL A 1 103 ? 6.584 -4.450 -11.002 1.00 95.31 103 VAL A CA 1
ATOM 738 C C . VAL A 1 103 ? 7.053 -3.233 -11.800 1.00 95.31 103 VAL A C 1
ATOM 740 O O . VAL A 1 103 ? 7.068 -2.117 -11.276 1.00 95.31 103 VAL A O 1
ATOM 743 N N . ALA A 1 104 ? 7.351 -3.426 -13.087 1.00 93.94 104 ALA A N 1
ATOM 744 C CA . ALA A 1 104 ? 7.842 -2.381 -13.977 1.00 93.94 104 ALA A CA 1
ATOM 745 C C . ALA A 1 104 ? 6.826 -1.244 -14.171 1.00 93.94 104 ALA A C 1
ATOM 747 O O . ALA A 1 104 ? 7.190 -0.073 -14.103 1.00 93.94 104 ALA A O 1
ATOM 748 N N . TYR A 1 105 ? 5.542 -1.552 -14.352 1.00 94.62 105 TYR A N 1
ATOM 749 C CA . TYR A 1 105 ? 4.491 -0.547 -14.517 1.00 94.62 105 TYR A CA 1
ATOM 750 C C . TYR A 1 105 ? 4.214 0.187 -13.201 1.00 94.62 105 TYR A C 1
ATOM 752 O O . TYR A 1 105 ? 4.001 1.401 -13.198 1.00 94.62 105 TYR A O 1
ATOM 760 N N . THR A 1 106 ? 4.270 -0.517 -12.069 1.00 95.50 106 THR A N 1
ATOM 761 C CA . THR A 1 106 ? 4.037 0.076 -10.746 1.00 95.50 106 THR A CA 1
ATOM 762 C C . THR A 1 106 ? 5.173 1.014 -10.329 1.00 95.50 106 THR A C 1
ATOM 764 O O . THR A 1 106 ? 4.911 2.134 -9.878 1.00 95.50 106 THR A O 1
ATOM 767 N N . LEU A 1 107 ? 6.431 0.595 -10.495 1.00 95.25 107 LEU A N 1
ATOM 768 C CA . LEU A 1 107 ? 7.610 1.369 -10.086 1.00 95.25 107 LEU A CA 1
ATOM 769 C C . LEU A 1 107 ? 8.098 2.342 -11.168 1.00 95.25 107 LEU A C 1
ATOM 771 O O . LEU A 1 107 ? 8.580 3.421 -10.838 1.00 95.25 107 LEU A O 1
ATOM 775 N N . GLY A 1 108 ? 7.963 1.983 -12.446 1.00 93.50 108 GLY A N 1
ATOM 776 C CA . GLY A 1 108 ? 8.405 2.786 -13.588 1.00 93.50 108 GLY A CA 1
ATOM 777 C C . GLY A 1 108 ? 7.393 3.842 -14.027 1.00 93.50 108 GLY A C 1
ATOM 778 O O . GLY A 1 108 ? 7.798 4.937 -14.404 1.00 93.50 108 GLY A O 1
ATOM 779 N N . PHE A 1 109 ? 6.086 3.570 -13.931 1.00 94.25 109 PHE A N 1
ATOM 780 C CA . PHE A 1 109 ? 5.048 4.550 -14.279 1.00 94.25 109 PHE A CA 1
ATOM 781 C C . PHE A 1 109 ? 4.273 5.030 -13.057 1.00 94.25 109 PHE A C 1
ATOM 783 O O . PHE A 1 109 ? 4.316 6.216 -12.738 1.00 94.25 109 PHE A O 1
ATOM 790 N N . GLY A 1 110 ? 3.577 4.130 -12.362 1.00 96.19 110 GLY A N 1
ATOM 791 C CA . GLY A 1 110 ? 2.604 4.492 -11.332 1.00 96.19 110 GLY A CA 1
ATOM 792 C C . GLY A 1 110 ? 3.181 5.380 -10.230 1.00 96.19 110 GLY A C 1
ATOM 793 O O . GLY A 1 110 ? 2.740 6.512 -10.036 1.00 96.19 110 GLY A O 1
ATOM 794 N N . THR A 1 111 ? 4.208 4.884 -9.546 1.00 97.00 111 THR A N 1
ATOM 795 C CA . THR A 1 111 ? 4.879 5.574 -8.434 1.00 97.00 111 THR A CA 1
ATOM 796 C C . THR A 1 111 ? 5.423 6.956 -8.827 1.00 97.00 111 THR A C 1
ATOM 798 O O . THR A 1 111 ? 5.030 7.939 -8.192 1.00 97.00 111 THR A O 1
ATOM 801 N N . PRO A 1 112 ? 6.282 7.097 -9.858 1.00 97.50 112 PRO A N 1
ATOM 802 C CA . PRO A 1 112 ? 6.861 8.393 -10.200 1.00 97.50 112 PRO A CA 1
ATOM 803 C C . PRO A 1 112 ? 5.831 9.372 -10.774 1.00 97.50 112 PRO A C 1
ATOM 805 O O . PRO A 1 112 ? 5.867 10.546 -10.405 1.00 97.50 112 PRO A O 1
ATOM 808 N N . LEU A 1 113 ? 4.882 8.922 -11.609 1.00 97.81 113 LEU A N 1
ATOM 809 C CA . LEU A 1 113 ? 3.803 9.785 -12.115 1.00 97.81 113 LEU A CA 1
ATOM 810 C C . LEU A 1 113 ? 2.947 10.322 -10.967 1.00 97.81 113 LEU A C 1
ATOM 812 O O . LEU A 1 113 ? 2.685 11.524 -10.890 1.00 97.81 113 LEU A O 1
ATOM 816 N N . GLY A 1 114 ? 2.555 9.432 -10.054 1.00 97.31 114 GLY A N 1
ATOM 817 C CA . GLY A 1 114 ? 1.752 9.766 -8.889 1.00 97.31 114 GLY A CA 1
ATOM 818 C C . GLY A 1 114 ? 2.438 10.758 -7.958 1.00 97.31 114 GLY A C 1
ATOM 819 O O . GLY A 1 114 ? 1.848 11.781 -7.607 1.00 97.31 114 GLY A O 1
ATOM 820 N N . LEU A 1 115 ? 3.698 10.502 -7.599 1.00 97.56 115 LEU A N 1
ATOM 821 C CA . LEU A 1 115 ? 4.471 11.392 -6.731 1.00 97.56 115 LEU A CA 1
ATOM 822 C C . LEU A 1 115 ? 4.744 12.746 -7.386 1.00 97.56 115 LEU A C 1
ATOM 824 O O . LEU A 1 115 ? 4.591 13.768 -6.723 1.00 97.56 115 LEU A O 1
ATOM 828 N N . ALA A 1 116 ? 5.109 12.782 -8.671 1.00 97.31 116 ALA A N 1
ATOM 829 C CA . ALA A 1 116 ? 5.402 14.031 -9.369 1.00 97.31 116 ALA A CA 1
ATOM 830 C C . ALA A 1 116 ? 4.157 14.919 -9.488 1.00 97.31 116 ALA A C 1
ATOM 832 O O . ALA A 1 116 ? 4.194 16.101 -9.129 1.00 97.31 116 ALA A O 1
ATOM 833 N N . LEU A 1 117 ? 3.037 14.346 -9.943 1.00 96.56 117 LEU A N 1
ATOM 834 C CA . LEU A 1 117 ? 1.785 15.084 -10.066 1.00 96.56 117 LEU A CA 1
ATOM 835 C C . LEU A 1 117 ? 1.232 15.479 -8.694 1.00 96.56 117 LEU A C 1
ATOM 837 O O . LEU A 1 117 ? 0.816 16.620 -8.518 1.00 96.56 117 LEU A O 1
ATOM 841 N N . GLY A 1 118 ? 1.275 14.569 -7.719 1.00 95.38 118 GLY A N 1
ATOM 842 C CA . GLY A 1 118 ? 0.811 14.806 -6.355 1.00 95.38 118 GLY A CA 1
ATOM 843 C C . GLY A 1 118 ? 1.626 15.863 -5.612 1.00 95.38 118 GLY A C 1
ATOM 844 O O . GLY A 1 118 ? 1.057 16.721 -4.937 1.00 95.38 118 GLY A O 1
ATOM 845 N N . ALA A 1 119 ? 2.953 15.858 -5.759 1.00 95.06 119 ALA A N 1
ATOM 846 C CA . ALA A 1 119 ? 3.822 16.890 -5.199 1.00 95.06 119 ALA A CA 1
ATOM 847 C C . ALA A 1 119 ? 3.509 18.258 -5.800 1.00 95.06 119 ALA A C 1
ATOM 849 O O . ALA A 1 119 ? 3.331 19.226 -5.064 1.00 95.06 119 ALA A O 1
ATOM 850 N N . TRP A 1 120 ? 3.359 18.328 -7.123 1.00 94.94 120 TRP A N 1
ATOM 851 C CA . TRP A 1 120 ? 2.970 19.560 -7.795 1.00 94.94 120 TRP A CA 1
ATOM 852 C C . TRP A 1 120 ? 1.556 20.027 -7.407 1.00 94.94 120 TRP A C 1
ATOM 854 O O . TRP A 1 120 ? 1.345 21.217 -7.165 1.00 94.94 120 TRP A O 1
ATOM 864 N N . GLY A 1 121 ? 0.598 19.105 -7.281 1.00 91.25 121 GLY A N 1
ATOM 865 C CA . GLY A 1 121 ? -0.752 19.384 -6.793 1.00 91.25 121 GLY A CA 1
ATOM 866 C C . GLY A 1 121 ? -0.750 19.911 -5.358 1.00 91.25 121 GLY A C 1
ATOM 867 O O . GLY A 1 121 ? -1.444 20.878 -5.060 1.00 91.25 121 GLY A O 1
ATOM 868 N N . GLY A 1 122 ? 0.110 19.361 -4.499 1.00 88.25 122 GLY A N 1
ATOM 869 C CA . GLY A 1 122 ? 0.264 19.763 -3.099 1.00 88.25 122 GLY A CA 1
ATOM 870 C C . GLY A 1 122 ? 0.912 21.131 -2.872 1.00 88.25 122 GLY A C 1
ATOM 871 O O . GLY A 1 122 ? 0.828 21.650 -1.755 1.00 88.25 122 GLY A O 1
ATOM 872 N N . LEU A 1 123 ? 1.534 21.723 -3.900 1.00 88.25 123 LEU A N 1
ATOM 873 C CA . LEU A 1 123 ? 2.005 23.116 -3.885 1.00 88.25 123 LEU A CA 1
ATOM 874 C C . LEU A 1 123 ? 0.864 24.117 -4.096 1.00 88.25 123 LEU A C 1
ATOM 876 O O . LEU A 1 123 ? 1.049 25.317 -3.894 1.00 88.25 123 LEU A O 1
ATOM 880 N N . ARG A 1 124 ? -0.309 23.648 -4.529 1.00 85.44 124 ARG A N 1
ATOM 881 C CA . ARG A 1 124 ? -1.441 24.509 -4.850 1.00 85.44 124 ARG A CA 1
ATOM 882 C C . ARG A 1 124 ? -2.390 24.613 -3.664 1.00 85.44 124 ARG A C 1
ATOM 884 O O . ARG A 1 124 ? -2.715 23.597 -3.055 1.00 85.44 124 ARG A O 1
ATOM 891 N N . PRO A 1 125 ? -2.872 25.824 -3.349 1.00 76.75 125 PRO A N 1
ATOM 892 C CA . PRO A 1 125 ? -3.835 25.999 -2.278 1.00 76.75 125 PRO A CA 1
ATOM 893 C C . PRO A 1 125 ? -5.168 25.350 -2.664 1.00 76.75 125 PRO A C 1
ATOM 895 O O . PRO A 1 125 ? -5.776 25.718 -3.669 1.00 76.75 125 PRO A O 1
ATOM 898 N N . TYR A 1 126 ? -5.623 24.405 -1.843 1.00 78.50 126 TYR A N 1
ATOM 899 C CA . TYR A 1 126 ? -6.970 23.844 -1.913 1.00 78.50 126 TYR A CA 1
ATOM 900 C C . TYR A 1 126 ? -7.811 24.349 -0.730 1.00 78.50 126 TYR A C 1
ATOM 902 O O . TYR A 1 126 ? -7.346 24.283 0.414 1.00 78.50 126 TYR A O 1
ATOM 910 N N . PRO A 1 127 ? -9.043 24.846 -0.964 1.00 76.31 127 PRO A N 1
ATOM 911 C CA . PRO A 1 127 ? -9.944 25.238 0.115 1.00 76.31 127 PRO A CA 1
ATOM 912 C C . PRO A 1 127 ? -10.159 24.085 1.105 1.00 76.31 127 PRO A C 1
ATOM 914 O O . PRO A 1 127 ? -10.408 22.953 0.699 1.00 76.31 127 PRO A O 1
ATOM 917 N N . GLY A 1 128 ? -10.039 24.365 2.405 1.00 73.25 128 GLY A N 1
ATOM 918 C CA . GLY A 1 128 ? -10.232 23.365 3.464 1.00 73.25 128 GLY A CA 1
ATOM 919 C C . GLY A 1 128 ? -9.066 22.391 3.678 1.00 73.25 128 GLY A C 1
ATOM 920 O O . GLY A 1 128 ? -9.174 21.498 4.516 1.00 73.25 128 GLY A O 1
ATOM 921 N N . GLN A 1 129 ? -7.938 22.542 2.973 1.00 76.06 129 GLN A N 1
ATOM 922 C CA . GLN A 1 129 ? -6.775 21.681 3.184 1.00 76.06 129 GLN A CA 1
ATOM 923 C C . GLN A 1 129 ? -6.125 21.953 4.548 1.00 76.06 129 GLN A C 1
ATOM 925 O O . GLN A 1 129 ? -5.800 23.092 4.893 1.00 76.06 129 GLN A O 1
ATOM 930 N N . GLN A 1 130 ? -5.893 20.894 5.329 1.00 78.31 130 GLN A N 1
ATOM 931 C CA . GLN A 1 130 ? -5.237 21.036 6.625 1.00 78.31 130 GLN A CA 1
ATOM 932 C C . GLN A 1 130 ? -3.780 21.501 6.482 1.00 78.31 130 GLN A C 1
ATOM 934 O O . GLN A 1 130 ? -3.037 21.081 5.586 1.00 78.31 130 GLN A O 1
ATOM 939 N N . ARG A 1 131 ? -3.340 22.343 7.428 1.00 83.62 131 ARG A N 1
ATOM 940 C CA . ARG A 1 131 ? -1.937 22.765 7.523 1.00 83.62 131 ARG A CA 1
ATOM 941 C C . ARG A 1 131 ? -1.044 21.555 7.784 1.00 83.62 131 ARG A C 1
ATOM 943 O O . ARG A 1 131 ? -1.292 20.765 8.695 1.00 83.62 131 ARG A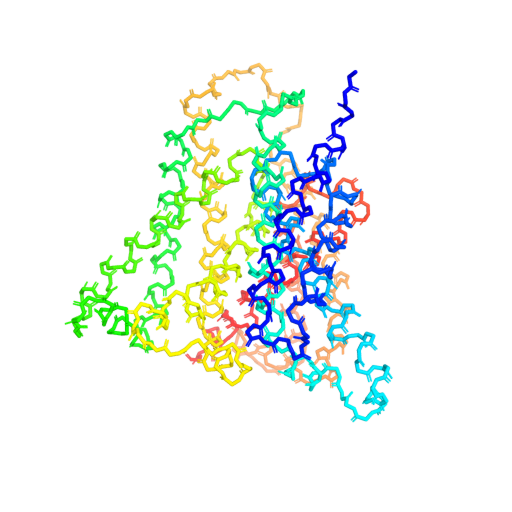 O 1
ATOM 950 N N . PHE A 1 132 ? 0.022 21.452 6.998 1.00 90.25 132 PHE A N 1
ATOM 951 C CA . PHE A 1 132 ? 1.028 20.410 7.164 1.00 90.25 132 PHE A CA 1
ATOM 952 C C . PHE A 1 132 ? 1.964 20.764 8.318 1.00 90.25 132 PHE A C 1
ATOM 954 O O . PHE A 1 132 ? 2.460 21.885 8.392 1.00 90.25 132 PHE A O 1
ATOM 961 N N . SER A 1 133 ? 2.214 19.800 9.197 1.00 92.31 133 SER A N 1
ATOM 962 C CA . SER A 1 133 ? 3.246 19.867 10.230 1.00 92.31 133 SER A CA 1
ATOM 963 C C . SER A 1 133 ? 4.258 18.756 9.982 1.00 92.31 133 SER A C 1
ATOM 965 O O . SER A 1 133 ? 3.915 17.577 10.062 1.00 92.31 133 SER A O 1
ATOM 967 N N . LEU A 1 134 ? 5.495 19.126 9.648 1.00 94.56 134 LEU A N 1
ATOM 968 C CA . LEU A 1 134 ? 6.568 18.158 9.420 1.00 94.56 134 LEU A CA 1
ATOM 969 C C . LEU A 1 134 ? 6.948 17.391 10.703 1.00 94.56 134 LEU A C 1
ATOM 971 O O . LEU A 1 134 ? 7.048 16.167 10.626 1.00 94.56 134 LEU A O 1
ATOM 975 N N . PRO A 1 135 ? 7.081 18.034 11.885 1.00 94.44 135 PRO A N 1
ATOM 976 C CA . PRO A 1 135 ? 7.377 17.311 13.122 1.00 94.44 135 PRO A CA 1
ATOM 977 C C . PRO A 1 135 ? 6.312 16.265 13.464 1.00 94.44 135 PRO A C 1
ATOM 979 O O . PRO A 1 135 ? 6.651 15.125 13.759 1.00 94.44 135 PRO A O 1
ATOM 982 N N . ARG A 1 136 ? 5.024 16.621 13.345 1.00 93.75 136 ARG A N 1
ATOM 983 C CA . ARG A 1 136 ? 3.906 15.688 13.559 1.00 93.75 136 ARG A CA 1
ATOM 984 C C . ARG A 1 136 ? 3.980 14.516 12.585 1.00 93.75 136 ARG A C 1
ATOM 986 O O . ARG A 1 136 ? 3.916 13.373 13.015 1.00 93.75 136 ARG A O 1
ATOM 993 N N . ALA A 1 137 ? 4.169 14.792 11.294 1.00 95.56 137 ALA A N 1
ATOM 994 C CA . ALA A 1 137 ? 4.289 13.758 10.272 1.00 95.56 137 ALA A CA 1
ATOM 995 C C . ALA A 1 137 ? 5.407 12.749 10.590 1.00 95.56 137 ALA A C 1
ATOM 997 O O . ALA A 1 137 ? 5.159 11.545 10.582 1.00 95.56 137 ALA A O 1
ATOM 998 N N . ILE A 1 138 ? 6.606 13.236 10.925 1.00 97.62 138 ILE A N 1
ATOM 999 C CA . ILE A 1 138 ? 7.768 12.387 11.21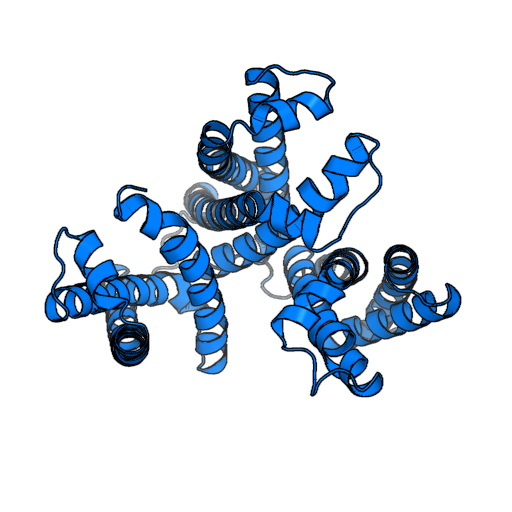9 1.00 97.62 138 ILE A CA 1
ATOM 1000 C C . ILE A 1 138 ? 7.579 11.612 12.526 1.00 97.62 138 ILE A C 1
ATOM 1002 O O . ILE A 1 138 ? 7.825 10.411 12.548 1.00 97.62 138 ILE A O 1
ATOM 1006 N N . VAL A 1 139 ? 7.134 12.262 13.606 1.00 96.44 139 VAL A N 1
ATOM 1007 C CA . VAL A 1 139 ? 6.995 11.620 14.925 1.00 96.44 139 VAL A CA 1
ATOM 1008 C C . VAL A 1 139 ? 5.880 10.580 14.913 1.00 96.44 139 VAL A C 1
ATOM 1010 O O . VAL A 1 139 ? 6.111 9.425 15.263 1.00 96.44 139 VAL A O 1
ATOM 1013 N N . VAL A 1 140 ? 4.680 10.963 14.473 1.00 96.69 140 VAL A N 1
ATOM 1014 C CA . VAL A 1 140 ? 3.519 10.063 14.437 1.00 96.69 140 VAL A CA 1
ATOM 1015 C C . VAL A 1 140 ? 3.779 8.907 13.468 1.00 96.69 140 VAL A C 1
ATOM 1017 O O . VAL A 1 140 ? 3.532 7.749 13.803 1.00 96.69 140 VAL A O 1
ATOM 1020 N N . GLY A 1 141 ? 4.345 9.207 12.295 1.00 97.62 141 GLY A N 1
ATOM 1021 C CA . GLY A 1 141 ? 4.751 8.204 11.315 1.00 97.62 141 GLY A CA 1
ATOM 1022 C C . GLY A 1 141 ? 5.825 7.256 11.845 1.00 97.62 141 GLY A C 1
ATOM 1023 O O . GLY A 1 141 ? 5.682 6.043 11.727 1.00 97.62 141 GLY A O 1
ATOM 1024 N N . GLY A 1 142 ? 6.875 7.781 12.475 1.00 98.19 142 GLY A N 1
ATOM 1025 C CA . GLY A 1 142 ? 7.966 6.984 13.035 1.00 98.19 142 GLY A CA 1
ATOM 1026 C C . GLY A 1 142 ? 7.503 6.043 14.150 1.00 98.19 142 GLY A C 1
ATOM 1027 O O . GLY A 1 142 ? 7.886 4.874 14.159 1.00 98.19 142 GLY A O 1
ATOM 1028 N N . LEU A 1 143 ? 6.619 6.510 15.041 1.00 98.00 143 LEU A N 1
ATOM 1029 C CA . LEU A 1 143 ? 6.001 5.673 16.077 1.00 98.00 143 LEU A CA 1
ATOM 1030 C C . LEU A 1 143 ? 5.137 4.563 15.466 1.00 98.00 143 LEU A C 1
ATOM 1032 O O . LEU A 1 143 ? 5.248 3.404 15.866 1.00 98.00 143 LEU A O 1
ATOM 1036 N N . ALA A 1 144 ? 4.324 4.888 14.459 1.00 98.19 144 ALA A N 1
ATOM 1037 C CA . ALA A 1 144 ? 3.544 3.892 13.731 1.00 98.19 144 ALA A CA 1
ATOM 1038 C C . ALA A 1 144 ? 4.444 2.855 13.036 1.00 98.19 144 ALA A C 1
ATOM 1040 O O . ALA A 1 144 ? 4.188 1.651 13.116 1.00 98.19 144 ALA A O 1
ATOM 1041 N N . GLY A 1 145 ? 5.542 3.317 12.432 1.00 98.31 145 GLY A N 1
ATOM 1042 C CA . GLY A 1 145 ? 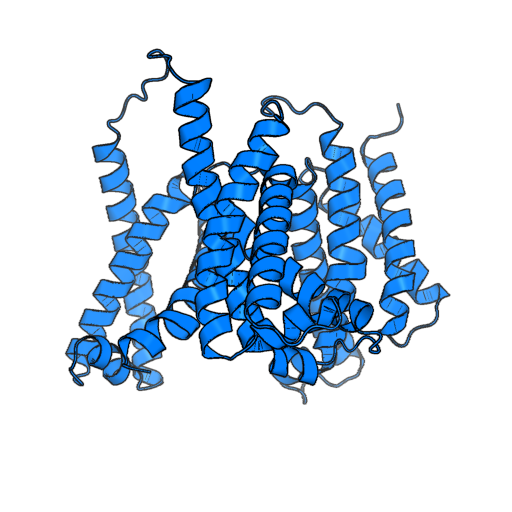6.587 2.491 11.836 1.00 98.31 145 GLY A CA 1
ATOM 1043 C C . GLY A 1 145 ? 7.230 1.531 12.828 1.00 98.31 145 GLY A C 1
ATOM 1044 O O . GLY A 1 145 ? 7.410 0.359 12.513 1.00 98.31 145 GLY A O 1
ATOM 1045 N N . MET A 1 146 ? 7.511 1.985 14.049 1.00 98.06 146 MET A N 1
ATOM 1046 C CA . MET A 1 146 ? 8.065 1.146 15.113 1.00 98.06 146 MET A CA 1
ATOM 1047 C C . MET A 1 146 ? 7.113 0.008 15.509 1.00 98.06 146 MET A C 1
ATOM 1049 O O . MET A 1 146 ? 7.546 -1.141 15.610 1.00 98.06 146 MET A O 1
ATOM 1053 N N . VAL A 1 147 ? 5.818 0.296 15.682 1.00 98.31 147 VAL A N 1
ATOM 1054 C CA . VAL A 1 147 ? 4.811 -0.723 16.040 1.00 98.31 147 VAL A CA 1
ATOM 1055 C C . VAL A 1 147 ? 4.608 -1.726 14.900 1.00 98.31 147 VAL A C 1
ATOM 1057 O O . VAL A 1 147 ? 4.597 -2.935 15.138 1.00 98.31 147 VAL A O 1
ATOM 1060 N N . GLY A 1 148 ? 4.518 -1.251 13.653 1.00 97.56 148 GLY A N 1
ATOM 1061 C CA . GLY A 1 148 ? 4.477 -2.127 12.480 1.00 97.56 148 GLY A CA 1
ATOM 1062 C C . GLY A 1 148 ? 5.739 -2.985 12.364 1.00 97.56 148 GLY A C 1
ATOM 1063 O O . GLY A 1 148 ? 5.659 -4.189 12.118 1.00 97.56 148 GLY A O 1
ATOM 1064 N N . GLY A 1 149 ? 6.909 -2.382 12.588 1.00 97.19 149 GLY A N 1
ATOM 1065 C CA . GLY A 1 149 ? 8.208 -3.047 12.559 1.00 97.19 149 GLY A CA 1
ATOM 1066 C C . GLY A 1 149 ? 8.319 -4.144 13.611 1.00 97.19 149 GLY A C 1
ATOM 1067 O O . GLY A 1 149 ? 8.822 -5.222 13.309 1.00 97.19 149 GLY A O 1
ATOM 1068 N N . TRP A 1 150 ? 7.778 -3.922 14.809 1.00 97.31 150 TRP A N 1
ATOM 1069 C CA . TRP A 1 150 ? 7.705 -4.943 15.852 1.00 97.31 150 TRP A CA 1
ATOM 1070 C C . TRP A 1 150 ? 6.875 -6.155 15.417 1.00 97.31 150 TRP A C 1
ATOM 1072 O O . TRP A 1 150 ? 7.354 -7.285 15.525 1.00 97.31 150 TRP A O 1
ATOM 1082 N N . ALA A 1 151 ? 5.675 -5.935 14.871 1.00 94.94 151 ALA A N 1
ATOM 1083 C CA . ALA A 1 151 ? 4.810 -7.019 14.404 1.00 94.94 151 ALA A CA 1
ATOM 1084 C C . ALA A 1 151 ? 5.454 -7.807 13.251 1.00 94.94 151 ALA A C 1
ATOM 1086 O O . ALA A 1 151 ? 5.528 -9.033 13.298 1.00 94.94 151 ALA A O 1
ATOM 1087 N N . PHE A 1 152 ? 6.003 -7.110 12.252 1.00 95.62 152 PHE A N 1
ATOM 1088 C CA . PHE A 1 152 ? 6.698 -7.746 11.130 1.00 95.62 152 PHE A CA 1
ATOM 1089 C C . PHE A 1 152 ? 7.974 -8.480 11.589 1.00 95.62 152 PHE A C 1
ATOM 1091 O O . PHE A 1 152 ? 8.281 -9.581 11.132 1.00 95.62 152 PHE A O 1
ATOM 1098 N N . GLY A 1 153 ? 8.680 -7.921 12.574 1.00 95.56 153 GLY A N 1
ATOM 1099 C CA . GLY A 1 153 ? 9.860 -8.527 13.182 1.00 95.56 153 GLY A CA 1
ATOM 1100 C C . GLY A 1 153 ? 9.577 -9.872 13.856 1.00 95.56 153 GLY A C 1
ATOM 1101 O O . GLY A 1 153 ? 10.446 -10.742 13.844 1.00 95.56 153 GLY A O 1
ATOM 1102 N N . LYS A 1 154 ? 8.365 -10.092 14.391 1.00 93.94 154 LYS A N 1
ATOM 1103 C CA . LYS A 1 154 ? 7.969 -11.397 14.952 1.00 93.94 154 LYS A CA 1
ATOM 1104 C C . LYS A 1 154 ? 7.949 -12.491 13.892 1.00 93.94 154 LYS A C 1
ATOM 1106 O O . LYS A 1 154 ? 8.513 -13.555 14.127 1.00 93.94 154 LYS A O 1
ATOM 1111 N N . TRP A 1 155 ? 7.370 -12.211 12.727 1.00 92.56 155 TRP A N 1
ATOM 1112 C CA . TRP A 1 155 ? 7.395 -13.146 11.602 1.00 92.56 155 TRP A CA 1
ATOM 1113 C C . TRP A 1 155 ? 8.828 -13.390 11.117 1.00 92.56 155 TRP A C 1
ATOM 1115 O O . TRP A 1 155 ? 9.248 -14.533 10.973 1.00 92.56 155 TRP A O 1
ATOM 1125 N N . MET A 1 156 ? 9.625 -12.331 10.950 1.00 94.75 156 MET A N 1
ATOM 1126 C CA . MET A 1 156 ? 11.018 -12.472 10.512 1.00 94.75 156 MET A CA 1
ATOM 1127 C C . MET A 1 156 ? 11.876 -13.299 11.470 1.00 94.75 156 MET A C 1
ATOM 1129 O O . MET A 1 156 ? 12.757 -14.021 11.010 1.00 94.75 156 MET A O 1
ATOM 1133 N N . ALA A 1 157 ? 11.620 -13.223 12.779 1.00 94.31 157 ALA A N 1
ATOM 1134 C CA . ALA A 1 157 ? 12.277 -14.081 13.760 1.00 94.31 157 ALA A CA 1
ATOM 1135 C C . ALA A 1 157 ? 11.955 -15.563 13.513 1.00 94.31 157 ALA A C 1
ATOM 1137 O O . ALA A 1 157 ? 12.857 -16.395 13.531 1.00 94.31 157 ALA A O 1
ATOM 1138 N N . GLN A 1 158 ? 10.685 -15.885 13.243 1.00 91.81 158 GLN A N 1
ATOM 1139 C CA . GLN A 1 158 ? 10.221 -17.260 13.018 1.00 91.81 158 GLN A CA 1
ATOM 1140 C C . GLN A 1 158 ? 10.851 -17.893 11.775 1.00 91.81 158 GLN A C 1
ATOM 1142 O O . GLN A 1 158 ? 11.182 -19.073 11.791 1.00 91.81 158 GLN A O 1
ATOM 1147 N N . VAL A 1 159 ? 11.045 -17.109 10.712 1.00 92.06 159 VAL A N 1
ATOM 1148 C CA . VAL A 1 159 ? 11.632 -17.589 9.449 1.00 92.06 159 VAL A CA 1
ATOM 1149 C C . VAL A 1 159 ? 13.133 -17.292 9.320 1.00 92.06 159 VAL A C 1
ATOM 1151 O O . VAL A 1 159 ? 13.688 -17.417 8.232 1.00 92.06 159 VAL A O 1
ATOM 1154 N N . ASN A 1 160 ? 13.791 -16.873 10.407 1.00 93.81 160 ASN A N 1
ATOM 1155 C CA . ASN A 1 160 ? 15.211 -16.506 10.447 1.00 93.81 160 ASN A CA 1
ATOM 1156 C C . ASN A 1 160 ? 15.635 -15.517 9.335 1.00 93.81 160 ASN A C 1
ATOM 1158 O O . ASN A 1 160 ? 16.645 -15.700 8.658 1.00 93.81 160 ASN A O 1
ATOM 1162 N N . PHE A 1 161 ? 14.847 -14.457 9.125 1.00 93.25 161 PHE A N 1
ATOM 1163 C CA . PHE A 1 161 ? 15.076 -13.478 8.053 1.00 93.25 161 PHE A CA 1
ATOM 1164 C C . PHE A 1 161 ? 16.092 -12.386 8.425 1.00 93.25 161 PHE A C 1
ATOM 1166 O O . PHE A 1 161 ? 16.665 -11.747 7.546 1.00 93.25 161 PHE A O 1
ATOM 1173 N N . PHE A 1 162 ? 16.335 -12.143 9.719 1.00 95.94 162 PHE A N 1
ATOM 1174 C CA . PHE A 1 162 ? 17.220 -11.058 10.169 1.00 95.94 162 PHE A CA 1
ATOM 1175 C C . PHE A 1 162 ? 18.660 -11.141 9.637 1.00 95.94 162 PHE A C 1
ATOM 1177 O O . PHE A 1 162 ? 19.173 -10.089 9.251 1.00 95.94 162 PHE A O 1
ATOM 1184 N N . PRO A 1 163 ? 19.314 -12.317 9.541 1.00 94.44 163 PRO A N 1
ATOM 1185 C CA . PRO A 1 163 ? 20.642 -12.416 8.933 1.00 94.44 163 PRO A CA 1
ATOM 1186 C C . PRO A 1 163 ? 20.694 -11.913 7.482 1.00 94.44 163 PRO A C 1
ATOM 1188 O O . PRO A 1 163 ? 21.676 -11.293 7.087 1.00 94.44 163 PRO A O 1
ATOM 1191 N N . LEU A 1 164 ? 19.618 -12.083 6.699 1.00 92.31 164 LEU A N 1
ATOM 1192 C CA . LEU A 1 164 ? 19.549 -11.542 5.335 1.00 92.31 164 LEU A CA 1
ATOM 1193 C C . LEU A 1 164 ? 19.608 -10.006 5.332 1.00 92.31 164 LEU A C 1
ATOM 1195 O O . LEU A 1 164 ? 20.247 -9.413 4.465 1.00 92.31 164 LEU A O 1
ATOM 1199 N N . ILE A 1 165 ? 18.958 -9.366 6.309 1.00 94.62 165 ILE A N 1
ATOM 1200 C CA . ILE A 1 165 ? 18.985 -7.908 6.484 1.00 94.62 165 ILE A CA 1
ATOM 1201 C C . ILE A 1 165 ? 20.346 -7.445 7.015 1.00 94.62 165 ILE A C 1
ATOM 1203 O O . ILE A 1 165 ? 20.872 -6.438 6.547 1.00 94.62 165 ILE A O 1
ATOM 1207 N N . ALA A 1 166 ? 20.946 -8.186 7.951 1.00 95.81 166 ALA A N 1
ATOM 1208 C CA . ALA A 1 166 ? 22.295 -7.913 8.452 1.00 95.81 166 ALA A CA 1
ATOM 1209 C C . ALA A 1 166 ? 23.344 -7.943 7.323 1.00 95.81 166 ALA A C 1
ATOM 1211 O O . ALA A 1 166 ? 24.279 -7.138 7.316 1.00 95.81 166 ALA A O 1
ATOM 1212 N N . GLY A 1 167 ? 23.135 -8.801 6.319 1.00 93.88 167 GLY A N 1
ATOM 1213 C CA . GLY A 1 167 ? 23.995 -8.908 5.143 1.00 93.88 167 GLY A CA 1
ATOM 1214 C C . GLY A 1 167 ? 24.132 -7.608 4.343 1.00 93.88 167 GLY A C 1
ATOM 1215 O O . GLY A 1 167 ? 25.144 -7.425 3.673 1.00 93.88 167 GLY A O 1
ATOM 1216 N N . LEU A 1 168 ? 23.189 -6.660 4.462 1.00 92.56 168 LEU A N 1
ATOM 1217 C CA . LEU A 1 168 ? 23.275 -5.338 3.814 1.00 92.56 168 LEU A CA 1
ATOM 1218 C C . LEU A 1 168 ? 24.482 -4.510 4.282 1.00 92.56 168 LEU A C 1
ATOM 1220 O O . LEU A 1 168 ? 24.916 -3.596 3.580 1.00 92.56 168 LEU A O 1
ATOM 1224 N N . VAL A 1 169 ? 25.022 -4.824 5.461 1.00 95.25 169 VAL A N 1
ATOM 1225 C CA . VAL A 1 169 ? 26.217 -4.187 6.033 1.00 95.25 169 VAL A CA 1
ATOM 1226 C C . VAL A 1 169 ? 27.351 -5.191 6.255 1.00 95.25 169 VAL A C 1
ATOM 1228 O O . VAL A 1 169 ? 28.206 -4.976 7.108 1.00 95.25 169 VAL A O 1
ATOM 1231 N N . ASN A 1 170 ? 27.365 -6.289 5.487 1.00 94.06 170 ASN A N 1
ATOM 1232 C CA . ASN A 1 170 ? 28.344 -7.377 5.594 1.00 94.06 170 ASN A CA 1
ATOM 1233 C C . ASN A 1 170 ? 28.411 -8.013 6.999 1.00 94.06 170 ASN A C 1
ATOM 1235 O O . ASN A 1 170 ? 29.491 -8.332 7.490 1.00 94.06 170 ASN A O 1
ATOM 1239 N N . SER A 1 171 ? 27.259 -8.192 7.654 1.00 95.44 171 SER A N 1
ATOM 1240 C CA . SER A 1 171 ? 27.142 -8.878 8.947 1.00 95.44 171 SER A CA 1
ATOM 1241 C C . SER A 1 171 ? 26.197 -10.078 8.853 1.00 95.44 171 SER A C 1
ATOM 1243 O O . SER A 1 171 ? 25.246 -10.068 8.082 1.00 95.44 171 SER A O 1
ATOM 1245 N N . ASP A 1 172 ? 26.426 -11.098 9.673 1.00 93.81 172 ASP A N 1
ATOM 1246 C CA . ASP A 1 172 ? 25.542 -12.251 9.887 1.00 93.81 172 ASP A CA 1
ATOM 1247 C C . ASP A 1 172 ? 24.792 -12.180 11.234 1.00 93.81 172 ASP A C 1
ATOM 1249 O O . ASP A 1 172 ? 23.955 -13.029 11.547 1.00 93.81 172 ASP A O 1
ATOM 1253 N N . SER A 1 173 ? 25.055 -11.141 12.034 1.00 96.75 173 SER A N 1
ATOM 1254 C CA . SER A 1 173 ? 24.494 -10.986 13.372 1.00 96.75 173 SER A CA 1
ATOM 1255 C C . SER A 1 173 ? 22.996 -10.701 13.324 1.00 96.75 173 SER A C 1
ATOM 1257 O O . SER A 1 173 ? 22.544 -9.679 12.798 1.00 96.75 173 SER A O 1
ATOM 1259 N N . MET A 1 174 ? 22.218 -11.558 13.989 1.00 95.50 174 MET A N 1
ATOM 1260 C CA . MET A 1 174 ? 20.778 -11.358 14.162 1.00 95.50 174 MET A CA 1
ATOM 1261 C C . MET A 1 174 ? 20.462 -9.984 14.773 1.00 95.50 174 MET A C 1
ATOM 1263 O O . MET A 1 174 ? 19.529 -9.321 14.330 1.00 95.50 174 MET A O 1
ATOM 1267 N N . MET A 1 175 ? 21.254 -9.518 15.746 1.00 96.81 175 MET A N 1
ATOM 1268 C CA . MET A 1 175 ? 21.025 -8.231 16.412 1.00 96.81 175 MET A CA 1
ATOM 1269 C C . MET A 1 175 ? 21.278 -7.036 15.486 1.00 96.81 175 MET A C 1
ATOM 1271 O O . MET A 1 175 ? 20.541 -6.047 15.543 1.00 96.81 175 MET A O 1
ATOM 1275 N N . VAL A 1 176 ? 22.263 -7.139 14.587 1.00 97.75 176 VAL A N 1
ATOM 1276 C CA . VAL A 1 176 ? 22.485 -6.136 13.534 1.00 97.75 176 VAL A CA 1
ATOM 1277 C C . VAL A 1 176 ? 21.290 -6.113 12.581 1.00 97.75 176 VAL A C 1
ATOM 1279 O O . VAL A 1 176 ? 20.737 -5.046 12.321 1.00 97.75 176 VAL A O 1
ATOM 1282 N N . GLY A 1 177 ? 20.819 -7.284 12.144 1.00 97.12 177 GLY A N 1
ATOM 1283 C CA . GLY A 1 177 ? 19.637 -7.406 11.288 1.00 97.12 177 GLY A CA 1
ATOM 1284 C C . GLY A 1 177 ? 18.365 -6.838 11.926 1.00 97.12 177 GLY A C 1
ATOM 1285 O O . GLY A 1 177 ? 17.620 -6.106 11.276 1.00 97.12 177 GLY A O 1
ATOM 1286 N N . MET A 1 178 ? 18.137 -7.110 13.215 1.00 97.31 178 MET A N 1
ATOM 1287 C CA . MET A 1 178 ? 17.027 -6.536 13.986 1.00 97.31 178 MET A CA 1
ATOM 1288 C C . MET A 1 178 ? 17.121 -5.011 14.071 1.00 97.31 178 MET A C 1
ATOM 1290 O O . MET A 1 178 ? 16.125 -4.322 13.858 1.00 97.31 178 MET A O 1
ATOM 1294 N N . THR A 1 179 ? 18.313 -4.478 14.345 1.00 97.75 179 THR A N 1
ATOM 1295 C CA . THR A 1 179 ? 18.542 -3.030 14.448 1.00 97.75 179 THR A CA 1
ATOM 1296 C C . THR A 1 179 ? 18.260 -2.329 13.121 1.00 97.75 179 THR A C 1
ATOM 1298 O O . THR A 1 179 ? 17.512 -1.351 13.088 1.00 97.75 179 THR A O 1
ATOM 1301 N N . LEU A 1 180 ? 18.794 -2.862 12.018 1.00 97.38 180 LEU A N 1
ATOM 1302 C CA . LEU A 1 180 ? 18.544 -2.338 10.674 1.00 97.38 180 LEU A CA 1
ATOM 1303 C C . LEU A 1 180 ? 17.062 -2.402 10.309 1.00 97.38 180 LEU A C 1
ATOM 1305 O O . LEU A 1 180 ? 16.518 -1.425 9.803 1.00 97.38 180 LEU A O 1
ATOM 1309 N N . HIS A 1 181 ? 16.385 -3.510 10.622 1.00 96.94 181 HIS A N 1
ATOM 1310 C CA . HIS A 1 181 ? 14.946 -3.630 10.400 1.00 96.94 181 HIS A CA 1
ATOM 1311 C C . HIS A 1 181 ? 14.152 -2.538 11.117 1.00 96.94 181 HIS A C 1
ATOM 1313 O O . HIS A 1 181 ? 13.351 -1.856 10.483 1.00 96.94 181 HIS A O 1
ATOM 1319 N N . PHE A 1 182 ? 14.374 -2.330 12.419 1.00 97.69 182 PHE A N 1
ATOM 1320 C CA . PHE A 1 182 ? 13.660 -1.287 13.161 1.00 97.69 182 PHE A CA 1
ATOM 1321 C C . PHE A 1 182 ? 13.996 0.119 12.658 1.00 97.69 182 PHE A C 1
ATOM 1323 O O . PHE A 1 182 ? 13.102 0.960 12.567 1.00 97.69 182 PHE A O 1
ATOM 1330 N N . MET A 1 183 ? 15.250 0.367 12.276 1.00 98.19 183 MET A N 1
ATOM 1331 C CA . MET A 1 183 ? 15.654 1.624 11.649 1.00 98.19 183 MET A CA 1
ATOM 1332 C C . MET A 1 183 ? 14.874 1.868 10.348 1.00 98.19 183 MET A C 1
ATOM 1334 O O . MET A 1 183 ? 14.263 2.926 10.192 1.00 98.19 183 MET A O 1
ATOM 1338 N N . PHE A 1 184 ? 14.829 0.887 9.438 1.00 97.94 184 PHE A N 1
ATOM 1339 C CA . PHE A 1 184 ? 14.046 0.991 8.206 1.00 97.94 184 PHE A CA 1
ATOM 1340 C C . PHE A 1 184 ? 12.555 1.141 8.498 1.00 97.94 184 PHE A C 1
ATOM 1342 O O . PHE A 1 184 ? 11.904 1.985 7.893 1.00 97.94 184 PHE A O 1
ATOM 1349 N N . ALA A 1 185 ? 12.018 0.403 9.467 1.00 98.38 185 ALA A N 1
ATOM 1350 C CA . ALA A 1 185 ? 10.620 0.492 9.861 1.00 98.38 185 ALA A CA 1
ATOM 1351 C C . ALA A 1 185 ? 10.239 1.899 10.354 1.00 98.38 185 ALA A C 1
ATOM 1353 O O . ALA A 1 185 ? 9.168 2.394 10.003 1.00 98.38 185 ALA A O 1
ATOM 1354 N N . VAL A 1 186 ? 11.106 2.574 11.116 1.00 98.56 186 VAL A N 1
ATOM 1355 C CA . VAL A 1 186 ? 10.888 3.965 11.551 1.00 98.56 186 VAL A CA 1
ATOM 1356 C C . VAL A 1 186 ? 10.975 4.934 10.372 1.00 98.56 186 VAL A C 1
ATOM 1358 O O . VAL A 1 186 ? 10.114 5.802 10.248 1.00 98.56 186 VAL A O 1
ATOM 1361 N N . ILE A 1 187 ? 11.963 4.778 9.483 1.00 98.56 187 ILE A N 1
ATOM 1362 C CA . ILE A 1 187 ? 12.122 5.632 8.292 1.00 98.56 187 ILE A CA 1
ATOM 1363 C C . ILE A 1 187 ? 10.900 5.508 7.374 1.00 98.56 187 ILE A C 1
ATOM 1365 O O . ILE A 1 187 ? 10.309 6.517 6.991 1.00 98.56 187 ILE A O 1
ATOM 1369 N N . ILE A 1 188 ? 10.486 4.275 7.076 1.00 98.44 188 ILE A N 1
ATOM 1370 C CA . ILE A 1 188 ? 9.334 3.961 6.227 1.00 98.44 188 ILE A CA 1
ATOM 1371 C C . ILE A 1 188 ? 8.033 4.481 6.855 1.00 98.44 188 ILE A C 1
ATOM 1373 O O . ILE A 1 188 ? 7.175 5.022 6.150 1.00 98.44 188 ILE A O 1
ATOM 1377 N N . GLY A 1 189 ? 7.878 4.358 8.175 1.00 98.44 189 GLY A N 1
ATOM 1378 C CA . GLY A 1 189 ? 6.740 4.920 8.899 1.00 98.44 189 GLY A CA 1
ATOM 1379 C C . GLY A 1 189 ? 6.730 6.451 8.876 1.00 98.44 189 GLY A C 1
ATOM 1380 O O . GLY A 1 189 ? 5.696 7.067 8.622 1.00 98.44 189 GLY A O 1
ATOM 1381 N N . ALA A 1 190 ? 7.879 7.097 9.076 1.00 98.50 190 ALA A N 1
ATOM 1382 C CA . ALA A 1 190 ? 7.993 8.551 8.995 1.00 98.50 190 ALA A CA 1
ATOM 1383 C C . ALA A 1 190 ? 7.636 9.066 7.591 1.00 98.50 190 ALA A C 1
ATOM 1385 O O . ALA A 1 190 ? 6.894 10.044 7.470 1.00 98.50 190 ALA A O 1
ATOM 1386 N N . SER A 1 191 ? 8.078 8.387 6.524 1.00 98.31 191 SER A N 1
ATOM 1387 C CA . SER A 1 191 ? 7.688 8.756 5.160 1.00 98.31 191 SER A CA 1
ATOM 1388 C C . SER A 1 191 ? 6.201 8.519 4.881 1.00 98.31 191 SER A C 1
ATOM 1390 O O . SER A 1 191 ? 5.614 9.311 4.148 1.00 98.31 191 SER A O 1
ATOM 1392 N N . PHE A 1 192 ? 5.549 7.537 5.521 1.00 98.44 192 PHE A N 1
ATOM 1393 C CA . PHE A 1 192 ? 4.083 7.426 5.488 1.00 98.44 192 PHE A CA 1
ATOM 1394 C C . PHE A 1 192 ? 3.427 8.696 6.044 1.00 98.44 192 PHE A C 1
ATOM 1396 O O . PHE A 1 192 ? 2.581 9.302 5.386 1.00 98.44 192 PHE A O 1
ATOM 1403 N N . GLY A 1 193 ? 3.863 9.160 7.219 1.00 96.94 193 GLY A N 1
ATOM 1404 C CA . GLY A 1 193 ? 3.341 10.393 7.807 1.00 96.94 193 GLY A CA 1
ATOM 1405 C C . GLY A 1 193 ? 3.570 11.620 6.921 1.00 96.94 193 GLY A C 1
ATOM 1406 O O . GLY A 1 193 ? 2.679 12.457 6.782 1.00 96.94 193 GLY A O 1
ATOM 1407 N N . VAL A 1 194 ? 4.734 11.724 6.273 1.00 97.00 194 VAL A N 1
ATOM 1408 C CA . VAL A 1 194 ? 5.038 12.822 5.337 1.00 97.00 194 VAL A CA 1
ATOM 1409 C C . VAL A 1 194 ? 4.128 12.788 4.108 1.00 97.00 194 VAL A C 1
ATOM 1411 O O . VAL A 1 194 ? 3.648 13.837 3.681 1.00 97.00 194 VAL A O 1
ATOM 1414 N N . LEU A 1 195 ? 3.868 11.604 3.556 1.00 96.31 195 LEU A N 1
ATOM 1415 C CA . LEU A 1 195 ? 3.047 11.445 2.357 1.00 96.31 195 LEU A CA 1
ATOM 1416 C C . LEU A 1 195 ? 1.560 11.680 2.636 1.00 96.31 195 LEU A C 1
ATOM 1418 O O . LEU A 1 195 ? 0.914 12.390 1.867 1.00 96.31 195 LEU A O 1
ATOM 1422 N N . PHE A 1 196 ? 1.030 11.123 3.729 1.00 95.00 196 PHE A N 1
ATOM 1423 C CA . PHE A 1 196 ? -0.416 10.959 3.914 1.00 95.00 196 PHE A CA 1
ATOM 1424 C C . PHE A 1 196 ? -1.042 11.817 5.023 1.00 95.00 196 PHE A C 1
ATOM 1426 O O . PHE A 1 196 ? -2.261 11.774 5.180 1.00 95.00 196 PHE A O 1
ATOM 1433 N N . GLN A 1 197 ? -0.288 12.656 5.754 1.00 92.75 197 GLN A N 1
ATOM 1434 C CA . GLN A 1 197 ? -0.851 13.519 6.819 1.00 92.75 197 GLN A CA 1
ATOM 1435 C C . GLN A 1 197 ? -2.061 14.356 6.364 1.00 92.75 197 GLN A C 1
ATOM 1437 O O . GLN A 1 197 ? -2.935 14.673 7.165 1.00 92.75 197 GLN A O 1
ATOM 1442 N N . ARG A 1 198 ? -2.095 14.766 5.090 1.00 88.38 198 ARG A N 1
ATOM 1443 C CA . ARG A 1 198 ? -3.193 15.568 4.521 1.00 88.38 198 ARG A CA 1
ATOM 1444 C C . ARG A 1 198 ? -4.349 14.727 3.966 1.00 88.38 198 ARG A C 1
ATOM 1446 O O . ARG A 1 198 ? -5.406 15.290 3.698 1.00 88.38 198 ARG A O 1
ATOM 1453 N N . ASP A 1 199 ? -4.142 13.426 3.784 1.00 87.69 199 ASP A N 1
ATOM 1454 C CA . ASP A 1 199 ? -5.061 12.524 3.078 1.00 87.69 199 ASP A CA 1
ATOM 1455 C C . ASP A 1 199 ? -5.797 11.565 4.020 1.00 87.69 199 ASP A C 1
ATOM 1457 O O . ASP A 1 199 ? -6.872 11.068 3.681 1.00 87.69 199 ASP A O 1
ATOM 1461 N N . VAL A 1 200 ? -5.233 11.296 5.199 1.00 83.38 200 VAL A N 1
ATOM 1462 C CA . VAL A 1 200 ? -5.851 10.445 6.220 1.00 83.38 200 VAL A CA 1
ATOM 1463 C C . VAL A 1 200 ? -7.004 11.192 6.888 1.00 83.38 200 VAL A C 1
ATOM 1465 O O . VAL A 1 200 ? -6.809 12.236 7.506 1.00 83.38 200 VAL A O 1
ATOM 1468 N N . ARG A 1 201 ? -8.217 10.638 6.773 1.00 79.69 201 ARG A N 1
ATOM 1469 C CA . ARG A 1 201 ? -9.452 11.210 7.344 1.00 79.69 201 ARG A CA 1
ATOM 1470 C C . ARG A 1 201 ? -9.982 10.404 8.527 1.00 79.69 201 ARG A C 1
ATOM 1472 O O . ARG A 1 201 ? -10.632 10.947 9.416 1.00 79.69 201 ARG A O 1
ATOM 1479 N N . GLY A 1 202 ? -9.678 9.110 8.568 1.00 85.31 202 GLY A N 1
ATOM 1480 C CA . GLY A 1 202 ? -10.125 8.202 9.613 1.00 85.31 202 GLY A CA 1
ATOM 1481 C C . GLY A 1 202 ? -9.340 6.897 9.620 1.00 85.31 202 GLY A C 1
ATOM 1482 O O . GLY A 1 202 ? -8.378 6.724 8.875 1.00 85.31 202 GLY A O 1
ATOM 1483 N N . TYR A 1 203 ? -9.755 5.963 10.478 1.00 89.00 203 TYR A N 1
ATOM 1484 C CA . TYR A 1 203 ? -9.091 4.664 10.593 1.00 89.00 203 TYR A CA 1
ATOM 1485 C C . TYR A 1 203 ? -9.206 3.850 9.298 1.00 89.00 203 TYR A C 1
ATOM 1487 O O . TYR A 1 203 ? -8.198 3.325 8.838 1.00 89.00 203 TYR A O 1
ATOM 1495 N N . GLY A 1 204 ? -10.396 3.797 8.682 1.00 87.12 204 GLY A N 1
ATOM 1496 C CA . GLY A 1 204 ? -10.627 3.041 7.450 1.00 87.12 204 GLY A CA 1
ATOM 1497 C C . GLY A 1 204 ? -9.780 3.518 6.266 1.00 87.12 204 GLY A C 1
ATOM 1498 O O . GLY A 1 204 ? -9.057 2.719 5.670 1.00 87.12 204 GLY A O 1
ATOM 1499 N N . SER A 1 205 ? -9.788 4.822 5.961 1.00 86.69 205 SER A N 1
ATOM 1500 C CA . SER A 1 205 ? -8.929 5.370 4.899 1.00 86.69 205 SER A CA 1
ATOM 1501 C C . SER A 1 205 ? -7.447 5.156 5.198 1.00 86.69 205 SER A C 1
ATOM 1503 O O . SER A 1 205 ? -6.715 4.707 4.321 1.00 86.69 205 SER A O 1
ATOM 1505 N N . SER A 1 206 ? -7.008 5.379 6.442 1.00 93.31 206 SER A N 1
ATOM 1506 C CA . SER A 1 206 ? -5.612 5.148 6.835 1.00 93.31 206 SER A CA 1
ATOM 1507 C C . SER A 1 206 ? -5.183 3.687 6.677 1.00 93.31 206 SER A C 1
ATOM 1509 O O . SER A 1 206 ? -4.064 3.429 6.244 1.00 93.31 206 SER A O 1
ATOM 1511 N N . MET A 1 207 ? -6.068 2.725 6.967 1.00 93.06 207 MET A N 1
ATOM 1512 C CA . MET A 1 207 ? -5.827 1.301 6.709 1.00 93.06 207 MET A CA 1
ATOM 1513 C C . MET A 1 207 ? -5.636 1.025 5.219 1.00 93.06 207 MET A C 1
ATOM 1515 O O . MET A 1 207 ? -4.649 0.399 4.848 1.00 93.06 207 MET A O 1
ATOM 1519 N N . GLY A 1 208 ? -6.545 1.511 4.366 1.00 92.88 208 GLY A N 1
ATOM 1520 C CA . GLY A 1 208 ? -6.450 1.313 2.916 1.00 92.88 208 GLY A CA 1
ATOM 1521 C C . GLY A 1 208 ? -5.176 1.923 2.326 1.00 92.88 208 GLY A C 1
ATOM 1522 O O . GLY A 1 208 ? -4.466 1.271 1.558 1.00 92.88 208 GLY A O 1
ATOM 1523 N N . TRP A 1 209 ? -4.835 3.143 2.745 1.00 94.56 209 TRP A N 1
ATOM 1524 C CA . TRP A 1 209 ? -3.586 3.810 2.373 1.00 94.56 209 TRP A CA 1
ATOM 1525 C C . TRP A 1 209 ? -2.357 3.061 2.884 1.00 94.56 209 TRP A C 1
ATOM 1527 O O . TRP A 1 209 ? -1.410 2.852 2.128 1.00 94.56 209 TRP A O 1
ATOM 1537 N N . GLY A 1 210 ? -2.391 2.598 4.134 1.00 96.69 210 GLY A N 1
ATOM 1538 C CA . GLY A 1 210 ? -1.355 1.769 4.739 1.00 96.69 210 GLY A CA 1
ATOM 1539 C C . GLY A 1 210 ? -1.116 0.474 3.968 1.00 96.69 210 GLY A C 1
ATOM 1540 O O . GLY A 1 210 ? 0.025 0.147 3.659 1.00 96.69 210 GLY A O 1
ATOM 1541 N N . THR A 1 211 ? -2.178 -0.232 3.578 1.00 96.25 211 THR A N 1
ATOM 1542 C CA . THR A 1 211 ? -2.096 -1.449 2.759 1.00 96.25 211 THR A CA 1
ATOM 1543 C C . THR A 1 211 ? -1.472 -1.178 1.389 1.00 96.25 211 THR A C 1
ATOM 1545 O O . THR A 1 211 ? -0.538 -1.881 1.003 1.00 96.25 211 THR A O 1
ATOM 1548 N N . GLY A 1 212 ? -1.927 -0.144 0.671 1.00 96.00 212 GLY A N 1
ATOM 1549 C CA . GLY A 1 212 ? -1.338 0.238 -0.620 1.00 96.00 212 GLY A CA 1
ATOM 1550 C C . GLY A 1 212 ? 0.135 0.642 -0.499 1.00 96.00 212 GLY A C 1
ATOM 1551 O O . GLY A 1 212 ? 0.961 0.278 -1.333 1.00 96.00 212 GLY A O 1
ATOM 1552 N N . TYR A 1 213 ? 0.484 1.333 0.585 1.00 97.94 213 TYR A N 1
ATOM 1553 C CA . TYR A 1 213 ? 1.855 1.720 0.892 1.00 97.94 213 TYR A CA 1
ATOM 1554 C C . TYR A 1 213 ? 2.748 0.523 1.246 1.00 97.94 213 TYR A C 1
ATOM 1556 O O . TYR A 1 213 ? 3.879 0.441 0.774 1.00 97.94 213 TYR A O 1
ATOM 1564 N N . GLY A 1 214 ? 2.239 -0.440 2.017 1.00 97.75 214 GLY A N 1
ATOM 1565 C CA . GLY A 1 214 ? 2.925 -1.701 2.297 1.00 97.75 214 GLY A CA 1
ATOM 1566 C C . GLY A 1 214 ? 3.195 -2.501 1.021 1.00 97.75 214 GLY A C 1
ATOM 1567 O O . GLY A 1 214 ? 4.318 -2.948 0.799 1.00 97.75 214 GLY A O 1
ATOM 1568 N N . LEU A 1 215 ? 2.199 -2.603 0.135 1.00 97.12 215 LEU A N 1
ATOM 1569 C CA . LEU A 1 215 ? 2.348 -3.252 -1.170 1.00 97.12 215 LEU A CA 1
ATOM 1570 C C . LEU A 1 215 ? 3.440 -2.585 -2.021 1.00 97.12 215 LEU A C 1
ATOM 1572 O O . LEU A 1 215 ? 4.294 -3.276 -2.576 1.00 97.12 215 LEU A O 1
ATOM 1576 N N . LEU A 1 216 ? 3.462 -1.249 -2.079 1.00 98.06 216 LEU A N 1
ATOM 1577 C CA . LEU A 1 216 ? 4.542 -0.505 -2.732 1.00 98.06 216 LEU A CA 1
ATOM 1578 C C . LEU A 1 216 ? 5.908 -0.860 -2.137 1.00 98.06 216 LEU A C 1
ATOM 1580 O O . LEU A 1 216 ? 6.844 -1.144 -2.883 1.00 98.06 216 LEU A O 1
ATOM 1584 N N . TRP A 1 217 ? 6.033 -0.869 -0.808 1.00 98.25 217 TRP A N 1
ATOM 1585 C CA . TRP A 1 217 ? 7.299 -1.199 -0.156 1.00 98.25 217 TRP A CA 1
ATOM 1586 C C . TRP A 1 217 ? 7.750 -2.632 -0.390 1.00 98.25 217 TRP A C 1
ATOM 1588 O O . TRP A 1 217 ? 8.950 -2.874 -0.356 1.00 98.25 217 TRP A O 1
ATOM 1598 N N . TRP A 1 218 ? 6.850 -3.563 -0.696 1.00 98.00 218 TRP A N 1
ATOM 1599 C CA . TRP A 1 218 ? 7.258 -4.898 -1.120 1.00 98.00 218 TRP A CA 1
ATOM 1600 C C . TRP A 1 218 ? 7.884 -4.907 -2.525 1.00 98.00 218 TRP A C 1
ATOM 1602 O O . TRP A 1 218 ? 8.936 -5.513 -2.732 1.00 98.00 218 TRP A O 1
ATOM 1612 N N . PHE A 1 219 ? 7.302 -4.180 -3.483 1.00 97.44 219 PHE A N 1
ATOM 1613 C CA . PHE A 1 219 ? 7.921 -4.009 -4.803 1.00 97.44 219 PHE A CA 1
ATOM 1614 C C . PHE A 1 219 ? 9.257 -3.263 -4.716 1.00 97.44 219 PHE A C 1
ATOM 1616 O O . PHE A 1 219 ? 10.231 -3.619 -5.382 1.00 97.44 219 PHE A O 1
ATOM 1623 N N . LEU A 1 220 ? 9.317 -2.230 -3.878 1.00 97.25 220 LEU A N 1
ATOM 1624 C CA . LEU A 1 220 ? 10.480 -1.361 -3.776 1.00 97.25 220 LEU A CA 1
ATOM 1625 C C . LEU A 1 220 ? 11.600 -1.972 -2.923 1.00 97.25 220 LEU A C 1
ATOM 1627 O O . LEU A 1 220 ? 12.752 -1.960 -3.331 1.00 97.25 220 LEU A O 1
ATOM 1631 N N . GLY A 1 221 ? 11.287 -2.515 -1.751 1.00 95.88 221 GLY A N 1
ATOM 1632 C CA . GLY A 1 221 ? 12.256 -3.019 -0.781 1.00 95.88 221 GLY A CA 1
ATOM 1633 C C . GLY A 1 221 ? 12.867 -4.358 -1.203 1.00 95.88 221 GLY A C 1
ATOM 1634 O O . GLY A 1 221 ? 13.950 -4.373 -1.788 1.00 95.88 221 GLY A O 1
ATOM 1635 N N . PRO A 1 222 ? 12.211 -5.495 -0.912 1.00 95.19 222 PRO A N 1
ATOM 1636 C CA . PRO A 1 222 ? 12.785 -6.818 -1.137 1.00 95.19 222 PRO A CA 1
ATOM 1637 C C . PRO A 1 222 ? 12.942 -7.197 -2.619 1.00 95.19 222 PRO A C 1
ATOM 1639 O O . PRO A 1 222 ? 13.867 -7.944 -2.938 1.00 95.19 222 PRO A O 1
ATOM 1642 N N . LEU A 1 223 ? 12.089 -6.699 -3.524 1.00 95.56 223 LEU A N 1
ATOM 1643 C CA . LEU A 1 223 ? 12.190 -7.016 -4.957 1.00 95.56 223 LEU A CA 1
ATOM 1644 C C . LEU A 1 223 ? 13.157 -6.119 -5.741 1.00 95.56 223 LEU A C 1
ATOM 1646 O O . LEU A 1 223 ? 13.624 -6.535 -6.799 1.00 95.56 223 LEU A O 1
ATOM 1650 N N . THR A 1 224 ? 13.474 -4.918 -5.247 1.00 95.12 224 THR A N 1
ATOM 1651 C CA . THR A 1 224 ? 14.261 -3.938 -6.018 1.00 95.12 224 THR A CA 1
ATOM 1652 C C . THR A 1 224 ? 15.487 -3.440 -5.257 1.00 95.12 224 THR A C 1
ATOM 1654 O O . THR A 1 224 ? 16.610 -3.694 -5.681 1.00 95.12 224 THR A O 1
ATOM 1657 N N . ILE A 1 225 ? 15.315 -2.771 -4.116 1.00 95.56 225 ILE A N 1
ATOM 1658 C CA . ILE A 1 225 ? 16.424 -2.174 -3.356 1.00 95.56 225 ILE A CA 1
ATOM 1659 C C . ILE A 1 225 ? 17.350 -3.249 -2.788 1.00 95.56 225 ILE A C 1
ATOM 1661 O O . ILE A 1 225 ? 18.564 -3.126 -2.909 1.00 95.56 225 ILE A O 1
ATOM 1665 N N . LEU A 1 226 ? 16.795 -4.299 -2.180 1.00 93.75 226 LEU A N 1
ATOM 1666 C CA . LEU A 1 226 ? 17.573 -5.355 -1.534 1.00 93.75 226 LEU A CA 1
ATOM 1667 C C . LEU A 1 226 ? 18.561 -6.040 -2.498 1.00 93.75 226 LEU A C 1
ATOM 1669 O O . LEU A 1 226 ? 19.748 -6.065 -2.173 1.00 93.75 226 LEU A O 1
ATOM 1673 N N . PRO A 1 227 ? 18.150 -6.554 -3.678 1.00 93.12 227 PRO A N 1
ATOM 1674 C CA . PRO A 1 227 ? 19.101 -7.145 -4.617 1.00 93.12 227 PRO A CA 1
ATOM 1675 C C . PRO A 1 227 ? 20.115 -6.127 -5.158 1.00 93.12 227 PRO A C 1
ATOM 1677 O O . PRO A 1 227 ? 21.289 -6.475 -5.255 1.00 93.12 227 PRO A O 1
ATOM 1680 N N . ILE A 1 228 ? 19.714 -4.875 -5.434 1.00 93.62 228 ILE A N 1
ATOM 1681 C CA . ILE A 1 228 ? 20.646 -3.818 -5.877 1.00 93.62 228 ILE A CA 1
ATOM 1682 C C . ILE A 1 228 ? 21.722 -3.563 -4.819 1.00 93.62 228 ILE A C 1
ATOM 1684 O O . ILE A 1 228 ? 22.905 -3.513 -5.146 1.00 93.62 228 ILE A O 1
ATOM 1688 N N . TRP A 1 229 ? 21.325 -3.420 -3.552 1.00 93.69 229 TRP A N 1
ATOM 1689 C CA . TRP A 1 229 ? 22.253 -3.171 -2.448 1.00 93.69 229 TRP A CA 1
ATOM 1690 C C . TRP A 1 229 ? 23.238 -4.336 -2.292 1.00 93.69 229 TRP A C 1
ATOM 1692 O O . TRP A 1 229 ? 24.429 -4.125 -2.094 1.00 93.69 229 TRP A O 1
ATOM 1702 N N . GLN A 1 230 ? 22.772 -5.571 -2.475 1.00 90.75 230 GLN A N 1
ATOM 1703 C CA . GLN A 1 230 ? 23.620 -6.765 -2.436 1.00 90.75 230 GLN A CA 1
ATOM 1704 C C . GLN A 1 230 ? 24.499 -6.956 -3.687 1.00 90.75 230 GLN A C 1
ATOM 1706 O O . GLN A 1 230 ? 25.256 -7.921 -3.753 1.00 90.75 230 GLN A O 1
ATOM 1711 N N . GLY A 1 231 ? 24.402 -6.081 -4.693 1.00 91.06 231 GLY A N 1
ATOM 1712 C CA . GLY A 1 231 ? 25.133 -6.219 -5.955 1.00 91.06 231 GLY A CA 1
ATOM 1713 C C . GLY A 1 231 ? 24.607 -7.337 -6.865 1.00 91.06 231 GLY A C 1
ATOM 1714 O O . GLY A 1 231 ? 25.267 -7.705 -7.838 1.00 91.06 231 GLY A O 1
ATOM 1715 N N . HIS A 1 232 ? 23.423 -7.882 -6.576 1.00 90.62 232 HIS A N 1
ATOM 1716 C CA . HIS A 1 232 ? 22.755 -8.859 -7.427 1.00 90.62 232 HIS A CA 1
ATOM 1717 C C . HIS A 1 232 ? 22.062 -8.172 -8.611 1.00 90.62 232 HIS A C 1
ATOM 1719 O O . HIS A 1 232 ? 21.657 -7.010 -8.549 1.00 90.62 232 HIS A O 1
ATOM 1725 N N . ARG A 1 233 ? 21.883 -8.915 -9.710 1.00 90.19 233 ARG A N 1
ATOM 1726 C CA . ARG A 1 233 ? 21.061 -8.447 -10.834 1.00 90.19 233 ARG A CA 1
ATOM 1727 C C . ARG A 1 233 ? 19.599 -8.356 -10.400 1.00 90.19 233 ARG A C 1
ATOM 1729 O O . ARG A 1 233 ? 19.129 -9.188 -9.625 1.00 90.19 233 ARG A O 1
ATOM 1736 N N . LEU A 1 234 ? 18.890 -7.357 -10.922 1.00 90.94 234 LEU A N 1
ATOM 1737 C CA . LEU A 1 234 ? 17.451 -7.231 -10.720 1.00 90.94 234 LEU A CA 1
ATOM 1738 C C . LEU A 1 234 ? 16.724 -8.433 -11.327 1.00 90.94 234 LEU A C 1
ATOM 1740 O O . LEU A 1 234 ? 16.950 -8.782 -12.484 1.00 90.94 234 LEU A O 1
ATOM 1744 N N . ASP A 1 235 ? 15.844 -9.034 -10.531 1.00 92.00 235 ASP A N 1
ATOM 1745 C CA . ASP A 1 235 ? 15.002 -10.157 -10.924 1.00 92.00 235 ASP A CA 1
ATOM 1746 C C . ASP A 1 235 ? 13.570 -9.894 -10.451 1.00 92.00 235 ASP A C 1
ATOM 1748 O O . ASP A 1 235 ? 13.230 -10.074 -9.279 1.00 92.00 235 ASP A O 1
ATOM 1752 N N . TRP A 1 236 ? 12.733 -9.437 -11.380 1.00 94.81 236 TRP A N 1
ATOM 1753 C CA . TRP A 1 236 ? 11.299 -9.241 -11.166 1.00 94.81 236 TRP A CA 1
ATOM 1754 C C . TRP A 1 236 ? 10.473 -10.417 -11.696 1.00 94.81 236 TRP A C 1
ATOM 1756 O O . TRP A 1 236 ? 9.294 -10.256 -11.994 1.00 94.81 236 TRP A O 1
ATOM 1766 N N . SER A 1 237 ? 11.065 -11.605 -11.839 1.00 93.69 237 SER A N 1
ATOM 1767 C CA . SER A 1 237 ? 10.335 -12.802 -12.251 1.00 93.69 237 SER A CA 1
ATOM 1768 C C . SER A 1 237 ? 9.280 -13.221 -11.223 1.00 93.69 237 SER A C 1
ATOM 1770 O O . SER A 1 237 ? 9.392 -12.967 -10.017 1.00 93.69 237 SER A O 1
ATOM 1772 N N . TYR A 1 238 ? 8.249 -13.929 -11.692 1.00 94.88 238 TYR A N 1
ATOM 1773 C CA . TYR A 1 238 ? 7.249 -14.527 -10.809 1.00 94.88 238 TYR A CA 1
ATOM 1774 C C . TYR A 1 238 ? 7.879 -15.510 -9.815 1.00 94.88 238 TYR A C 1
ATOM 1776 O O . TYR A 1 238 ? 7.455 -15.564 -8.666 1.00 94.88 238 TYR A O 1
ATOM 1784 N N . GLN A 1 239 ? 8.908 -16.257 -10.220 1.00 96.00 239 GLN A N 1
ATOM 1785 C CA . GLN A 1 239 ? 9.617 -17.203 -9.358 1.00 96.00 239 GLN A CA 1
ATOM 1786 C C . GLN A 1 239 ? 10.210 -16.482 -8.146 1.00 96.00 239 GLN A C 1
ATOM 1788 O O . GLN A 1 239 ? 10.024 -16.924 -7.009 1.00 96.00 239 GLN A O 1
ATOM 1793 N N . ARG A 1 240 ? 10.853 -15.329 -8.371 1.00 94.88 240 ARG A N 1
ATOM 1794 C CA . ARG A 1 240 ? 11.387 -14.498 -7.291 1.00 94.88 240 ARG A CA 1
ATOM 1795 C C . ARG A 1 240 ? 10.283 -13.904 -6.422 1.00 94.88 240 ARG A C 1
ATOM 1797 O O . ARG A 1 240 ? 10.378 -13.976 -5.197 1.00 94.88 240 ARG A O 1
ATOM 1804 N N . GLY A 1 241 ? 9.224 -13.373 -7.034 1.00 95.25 241 GLY A N 1
ATOM 1805 C CA . GLY A 1 241 ? 8.050 -12.865 -6.316 1.00 95.25 241 GLY A CA 1
ATOM 1806 C C . GLY A 1 241 ? 7.395 -13.930 -5.431 1.00 95.25 241 GLY A C 1
ATOM 1807 O O . GLY A 1 241 ? 7.118 -13.684 -4.260 1.00 95.25 241 GLY A O 1
ATOM 1808 N N . SER A 1 242 ? 7.228 -15.143 -5.958 1.00 95.50 242 SER A N 1
ATOM 1809 C CA . SER A 1 242 ? 6.671 -16.293 -5.244 1.00 95.50 242 SER A CA 1
ATOM 1810 C C . SER A 1 242 ? 7.566 -16.732 -4.086 1.00 95.50 242 SER A C 1
ATOM 1812 O O . SER A 1 242 ? 7.057 -17.030 -3.008 1.00 95.50 242 SER A O 1
ATOM 1814 N N . ALA A 1 243 ? 8.891 -16.734 -4.267 1.00 94.56 243 ALA A N 1
ATOM 1815 C CA . ALA A 1 243 ? 9.838 -17.048 -3.195 1.00 94.56 243 ALA A CA 1
ATOM 1816 C C . ALA A 1 243 ? 9.781 -16.031 -2.039 1.00 94.56 243 ALA A C 1
ATOM 1818 O O . ALA A 1 243 ? 10.073 -16.367 -0.894 1.00 94.56 243 ALA A O 1
ATOM 1819 N N . LEU A 1 244 ? 9.374 -14.792 -2.327 1.00 94.31 244 LEU A N 1
ATOM 1820 C CA . LEU A 1 244 ? 9.236 -13.706 -1.356 1.00 94.31 244 LEU A CA 1
ATOM 1821 C C . LEU A 1 244 ? 7.776 -13.438 -0.960 1.00 94.31 244 LEU A C 1
ATOM 1823 O O . LEU A 1 244 ? 7.480 -12.412 -0.349 1.00 94.31 244 LEU A O 1
ATOM 1827 N N . PHE A 1 245 ? 6.856 -14.361 -1.250 1.00 94.19 245 PHE A N 1
ATOM 1828 C CA . PHE A 1 245 ? 5.437 -14.176 -0.944 1.00 94.19 245 PHE A CA 1
ATOM 1829 C C . PHE A 1 245 ? 5.173 -14.001 0.561 1.00 94.19 245 PHE A C 1
ATOM 1831 O O . PHE A 1 245 ? 4.355 -13.175 0.958 1.00 94.19 245 PHE A O 1
ATOM 1838 N N . GLY A 1 246 ? 5.912 -14.704 1.425 1.00 93.25 246 GLY A N 1
ATOM 1839 C CA . GLY A 1 246 ? 5.801 -14.503 2.875 1.00 93.25 246 GLY A CA 1
ATOM 1840 C C . GLY A 1 246 ? 6.127 -13.064 3.299 1.00 93.25 246 GLY A C 1
ATOM 1841 O O . GLY A 1 246 ? 5.424 -12.484 4.128 1.00 93.25 246 GLY A O 1
ATOM 1842 N N . SER A 1 247 ? 7.129 -12.437 2.669 1.00 94.88 247 SER A N 1
ATOM 1843 C CA . SER A 1 247 ? 7.459 -11.040 2.958 1.00 94.88 247 SER A CA 1
ATOM 1844 C C . SER A 1 247 ? 6.432 -10.068 2.375 1.00 94.88 247 SER A C 1
ATOM 1846 O O . SER A 1 247 ? 6.258 -9.001 2.956 1.00 94.88 247 SER A O 1
ATOM 1848 N N . LEU A 1 248 ? 5.704 -10.421 1.304 1.00 96.19 248 LEU A N 1
ATOM 1849 C CA . LEU A 1 248 ? 4.573 -9.627 0.793 1.00 96.19 248 LEU A CA 1
ATOM 1850 C C . LEU A 1 248 ? 3.485 -9.490 1.853 1.00 96.19 248 LEU A C 1
ATOM 1852 O O . LEU A 1 248 ? 3.069 -8.375 2.169 1.00 96.19 248 LEU A O 1
ATOM 1856 N N . VAL A 1 249 ? 3.071 -10.619 2.438 1.00 95.81 249 VAL A N 1
ATOM 1857 C CA . VAL A 1 249 ? 2.098 -10.630 3.539 1.00 95.81 249 VAL A CA 1
ATOM 1858 C C . VAL A 1 249 ? 2.616 -9.768 4.690 1.00 95.81 249 VAL A C 1
ATOM 1860 O O . VAL A 1 249 ? 1.903 -8.888 5.170 1.00 95.81 249 VAL A O 1
ATOM 1863 N N . GLY A 1 250 ? 3.888 -9.935 5.064 1.00 95.62 250 GLY A N 1
ATOM 1864 C CA . GLY A 1 250 ? 4.530 -9.126 6.099 1.00 95.62 250 GLY A CA 1
ATOM 1865 C C . GLY A 1 250 ? 4.505 -7.616 5.828 1.00 95.62 250 GLY A C 1
ATOM 1866 O O . GLY A 1 250 ? 4.164 -6.848 6.725 1.00 95.62 250 GLY A O 1
ATOM 1867 N N . HIS A 1 251 ? 4.776 -7.175 4.596 1.00 97.69 251 HIS A N 1
ATOM 1868 C CA . HIS A 1 251 ? 4.728 -5.757 4.218 1.00 97.69 251 HIS A CA 1
ATOM 1869 C C . HIS A 1 251 ? 3.304 -5.193 4.211 1.00 97.69 251 HIS A C 1
ATOM 1871 O O . HIS A 1 251 ? 3.095 -4.047 4.612 1.00 97.69 251 HIS A O 1
ATOM 1877 N N . ILE A 1 252 ? 2.315 -5.982 3.790 1.00 97.38 252 ILE A N 1
ATOM 1878 C CA . ILE A 1 252 ? 0.908 -5.567 3.805 1.00 97.38 252 ILE A CA 1
ATOM 1879 C C . ILE A 1 252 ? 0.400 -5.424 5.240 1.00 97.38 252 ILE A C 1
ATOM 1881 O O . ILE A 1 252 ? -0.225 -4.413 5.563 1.00 97.38 252 ILE A O 1
ATOM 1885 N N . ILE A 1 253 ? 0.713 -6.384 6.116 1.00 96.94 253 ILE A N 1
ATOM 1886 C CA . ILE A 1 253 ? 0.374 -6.309 7.543 1.00 96.94 253 ILE A CA 1
ATOM 1887 C C . ILE A 1 253 ? 1.125 -5.156 8.221 1.00 96.94 253 ILE A C 1
ATOM 1889 O O . ILE A 1 253 ? 0.517 -4.396 8.974 1.00 96.94 253 ILE A O 1
ATOM 1893 N N . TYR A 1 254 ? 2.410 -4.961 7.912 1.00 97.94 254 TYR A N 1
ATOM 1894 C CA . TYR A 1 254 ? 3.180 -3.800 8.365 1.00 97.94 254 TYR A CA 1
ATOM 1895 C C . TYR A 1 254 ? 2.491 -2.489 7.965 1.00 97.94 254 TYR A C 1
ATOM 1897 O O . TYR A 1 254 ? 2.214 -1.655 8.825 1.00 97.94 254 TYR A O 1
ATOM 1905 N N . GLY A 1 255 ? 2.160 -2.323 6.682 1.00 97.88 255 GLY A N 1
ATOM 1906 C CA . GLY A 1 255 ? 1.517 -1.118 6.163 1.00 97.88 255 GLY A CA 1
ATOM 1907 C C . GLY A 1 255 ? 0.147 -0.867 6.792 1.00 97.88 255 GLY A C 1
ATOM 1908 O O . GLY A 1 255 ? -0.162 0.261 7.173 1.00 97.88 255 GLY A O 1
ATOM 1909 N N . LEU A 1 256 ? -0.645 -1.923 6.986 1.00 97.12 256 LEU A N 1
ATOM 1910 C CA . LEU A 1 256 ? -1.925 -1.861 7.687 1.00 97.12 256 LEU A CA 1
ATOM 1911 C C . LEU A 1 256 ? -1.772 -1.345 9.128 1.00 97.12 256 LEU A C 1
ATOM 1913 O O . LEU A 1 256 ? -2.512 -0.453 9.548 1.00 97.12 256 LEU A O 1
ATOM 1917 N N . ILE A 1 257 ? -0.810 -1.892 9.879 1.00 97.50 257 ILE A N 1
ATOM 1918 C CA . ILE A 1 257 ? -0.526 -1.477 11.259 1.00 97.50 257 ILE A CA 1
ATOM 1919 C C . ILE A 1 257 ? -0.036 -0.031 11.283 1.00 97.50 257 ILE A C 1
ATOM 1921 O O . ILE A 1 257 ? -0.515 0.749 12.104 1.00 97.50 257 ILE A O 1
ATOM 1925 N N . VAL A 1 258 ? 0.853 0.357 10.363 1.00 98.25 258 VAL A N 1
ATOM 1926 C CA . VAL A 1 258 ? 1.295 1.751 10.226 1.00 98.25 258 VAL A CA 1
ATOM 1927 C C . VAL A 1 258 ? 0.094 2.669 10.015 1.00 98.25 258 VAL A C 1
ATOM 1929 O O . VAL A 1 258 ? -0.054 3.640 10.748 1.00 98.25 258 VAL A O 1
ATOM 1932 N N . GLY A 1 259 ? -0.810 2.338 9.091 1.00 96.81 259 GLY A N 1
ATOM 1933 C CA . GLY A 1 259 ? -2.025 3.115 8.850 1.00 96.81 259 GLY A CA 1
ATOM 1934 C C . GLY A 1 259 ? -2.905 3.256 10.098 1.00 96.81 259 GLY A C 1
ATOM 1935 O O . GLY A 1 259 ? -3.312 4.366 10.455 1.00 96.81 259 GLY A O 1
ATOM 1936 N N . LEU A 1 260 ? -3.170 2.154 10.802 1.00 95.69 260 LEU A N 1
ATOM 1937 C CA . LEU A 1 260 ? -3.987 2.147 12.022 1.00 95.69 260 LEU A CA 1
ATOM 1938 C C . LEU A 1 260 ? -3.371 2.959 13.160 1.00 95.69 260 LEU A C 1
ATOM 1940 O O . LEU A 1 260 ? -4.041 3.811 13.748 1.00 95.69 260 LEU A O 1
ATOM 1944 N N . ILE A 1 261 ? -2.102 2.695 13.472 1.00 97.06 261 ILE A N 1
ATOM 1945 C CA . ILE A 1 261 ? -1.397 3.348 14.575 1.00 97.06 261 ILE A CA 1
ATOM 1946 C C . ILE A 1 261 ? -1.173 4.820 14.259 1.00 97.06 261 ILE A C 1
ATOM 1948 O O . ILE A 1 261 ? -1.368 5.653 15.141 1.00 97.06 261 ILE A O 1
ATOM 1952 N N . TYR A 1 262 ? -0.864 5.158 13.004 1.00 96.56 262 TYR A N 1
ATOM 1953 C CA . TYR A 1 262 ? -0.790 6.546 12.570 1.00 96.56 262 TYR A CA 1
ATOM 1954 C C . TYR A 1 262 ? -2.109 7.259 12.859 1.00 96.56 262 TYR A C 1
ATOM 1956 O O . TYR A 1 262 ? -2.105 8.237 13.590 1.00 96.56 262 TYR A O 1
ATOM 1964 N N . ALA A 1 263 ? -3.248 6.732 12.398 1.00 93.56 263 ALA A N 1
ATOM 1965 C CA . ALA A 1 263 ? -4.551 7.351 12.651 1.00 93.56 263 ALA A CA 1
ATOM 1966 C C . ALA A 1 263 ? -4.886 7.471 14.150 1.00 93.56 263 ALA A C 1
ATOM 1968 O O . ALA A 1 263 ? -5.491 8.459 14.566 1.00 93.56 263 ALA A O 1
ATOM 1969 N N . ALA A 1 264 ? -4.501 6.489 14.972 1.00 93.00 264 ALA A N 1
ATOM 1970 C CA . ALA A 1 264 ? -4.718 6.537 16.418 1.00 93.00 264 ALA A CA 1
ATOM 1971 C C . ALA A 1 264 ? -3.891 7.644 17.086 1.00 93.00 264 ALA A C 1
ATOM 1973 O O . ALA A 1 264 ? -4.436 8.491 17.793 1.00 93.00 264 ALA A O 1
ATOM 1974 N N . VAL A 1 265 ? -2.581 7.649 16.842 1.00 92.44 265 VAL A N 1
ATOM 1975 C CA . VAL A 1 265 ? -1.647 8.601 17.451 1.00 92.44 265 VAL A CA 1
ATOM 1976 C C . VAL A 1 265 ? -1.875 10.009 16.902 1.00 92.44 265 VAL A C 1
ATOM 1978 O O . VAL A 1 265 ? -1.786 10.979 17.646 1.00 92.44 265 VAL A O 1
ATOM 1981 N N . ASP A 1 266 ? -2.244 10.134 15.631 1.00 89.56 266 ASP A N 1
ATOM 1982 C CA . ASP A 1 266 ? -2.553 11.405 14.988 1.00 89.56 266 ASP A CA 1
ATOM 1983 C C . ASP A 1 266 ? -3.782 12.092 15.602 1.00 89.56 266 ASP A C 1
ATOM 1985 O O . ASP A 1 266 ? -3.758 13.295 15.874 1.00 89.56 266 ASP A O 1
ATOM 1989 N N . LYS A 1 267 ? -4.831 11.317 15.909 1.00 87.25 267 LYS A N 1
ATOM 1990 C CA . LYS A 1 267 ? -6.003 11.814 16.642 1.00 87.25 267 LYS A CA 1
ATOM 1991 C C . LYS A 1 267 ? -5.651 12.257 18.054 1.00 87.25 267 LYS A C 1
ATOM 1993 O O . LYS A 1 267 ? -6.105 13.315 18.479 1.00 87.25 267 LYS A O 1
ATOM 1998 N N . LEU A 1 268 ? -4.829 11.483 18.765 1.00 86.50 268 LEU A N 1
ATOM 1999 C CA . LEU A 1 268 ? -4.339 11.879 20.087 1.00 86.50 268 LEU A CA 1
ATOM 2000 C C . LEU A 1 268 ? -3.519 13.169 20.000 1.00 86.50 268 LEU A C 1
ATOM 2002 O O . LEU A 1 268 ? -3.719 14.072 20.804 1.00 86.50 268 LEU A O 1
ATOM 2006 N N . TRP A 1 269 ? -2.651 13.298 18.994 1.00 84.50 269 TRP A N 1
ATOM 2007 C CA . TRP A 1 269 ? -1.874 14.511 18.764 1.00 84.50 269 TRP A CA 1
ATOM 2008 C C . TRP A 1 269 ? -2.779 15.726 18.541 1.00 84.50 269 TRP A C 1
ATOM 2010 O O . TRP A 1 269 ? -2.570 16.771 19.151 1.00 84.50 269 TRP A O 1
ATOM 2020 N N . ILE A 1 270 ? -3.791 15.616 17.674 1.00 81.50 270 ILE A N 1
ATOM 2021 C CA . ILE A 1 270 ? -4.754 16.703 17.460 1.00 81.50 270 ILE A CA 1
ATOM 2022 C C . ILE A 1 270 ? -5.488 17.029 18.767 1.00 81.50 270 ILE A C 1
ATOM 2024 O O . ILE A 1 270 ? -5.527 18.196 19.140 1.00 81.50 270 ILE A O 1
ATOM 2028 N N . GLY A 1 271 ? -6.008 16.029 19.480 1.00 76.50 271 GLY A N 1
ATOM 2029 C CA . GLY A 1 271 ? -6.739 16.242 20.732 1.00 76.50 271 GLY A CA 1
ATOM 2030 C C . GLY A 1 271 ? -5.896 16.915 21.818 1.00 76.50 271 GLY A C 1
ATOM 2031 O O . GLY A 1 271 ? -6.345 17.866 22.442 1.00 76.50 271 GLY A O 1
ATOM 2032 N N . PHE A 1 272 ? -4.647 16.483 22.014 1.00 78.38 272 PHE A N 1
ATOM 2033 C CA . PHE A 1 272 ? -3.771 17.061 23.038 1.00 78.38 272 PHE A CA 1
ATOM 2034 C C . PHE A 1 272 ? -3.211 18.440 22.668 1.00 78.38 272 PHE A C 1
ATOM 2036 O O . PHE A 1 272 ? -2.981 19.252 23.561 1.00 78.38 272 PHE A O 1
ATOM 2043 N N . PHE A 1 273 ? -2.957 18.708 21.380 1.00 74.81 273 PHE A N 1
ATOM 2044 C CA . PHE A 1 273 ? -2.192 19.891 20.954 1.00 74.81 273 PHE A CA 1
ATOM 2045 C C . PHE A 1 273 ? -2.969 20.907 20.103 1.00 74.81 273 PHE A C 1
ATOM 2047 O O . PHE A 1 273 ? -2.426 21.971 19.806 1.00 74.81 273 PHE A O 1
ATOM 2054 N N . LYS A 1 274 ? -4.197 20.608 19.663 1.00 70.00 274 LYS A N 1
ATOM 2055 C CA . LYS A 1 274 ? -5.018 21.513 18.834 1.00 70.00 274 LYS A CA 1
ATOM 2056 C C . LYS A 1 274 ? -6.457 21.640 19.322 1.00 70.00 274 LYS A C 1
ATOM 2058 O O . LYS A 1 274 ? -6.978 22.748 19.366 1.00 70.00 274 LYS A O 1
ATOM 2063 N N . GLU A 1 275 ? -7.100 20.521 19.631 1.00 62.88 275 GLU A N 1
ATOM 2064 C CA . GLU A 1 275 ? -8.535 20.436 19.906 1.00 62.88 275 GLU A CA 1
ATOM 2065 C C . GLU A 1 275 ? -8.791 20.206 21.397 1.00 62.88 275 GLU A C 1
ATOM 2067 O O . GLU A 1 275 ? -9.211 19.134 21.823 1.00 62.88 275 GLU A O 1
ATOM 2072 N N . SER A 1 276 ? -8.574 21.257 22.187 1.00 56.31 276 SER A N 1
ATOM 2073 C CA . SER A 1 276 ? -9.039 21.349 23.581 1.00 56.31 276 SER A CA 1
ATOM 2074 C C . SER A 1 276 ? -10.348 22.150 23.700 1.00 56.31 276 SER A C 1
ATOM 2076 O O . SER A 1 276 ? -10.707 22.586 24.792 1.00 56.31 276 SER A O 1
ATOM 2078 N N . ASP A 1 277 ? -11.040 22.396 22.581 1.00 53.19 277 ASP A N 1
ATOM 2079 C CA . ASP A 1 277 ? -12.138 23.364 22.474 1.00 53.19 277 ASP A CA 1
ATOM 2080 C C . ASP A 1 277 ? -13.538 22.696 22.563 1.00 53.19 277 ASP A C 1
ATOM 2082 O O . ASP A 1 277 ? -13.860 21.836 21.736 1.00 53.19 277 ASP A O 1
ATOM 2086 N N . PRO A 1 278 ? -14.404 23.080 23.529 1.00 57.94 278 PRO A N 1
ATOM 2087 C CA . PRO A 1 278 ? -15.756 22.534 23.707 1.00 57.94 278 PRO A CA 1
ATOM 2088 C C . PRO A 1 278 ? -16.778 22.860 22.602 1.00 57.94 278 PRO A C 1
ATOM 2090 O O . PRO A 1 278 ? -17.879 22.306 22.635 1.00 57.94 278 PRO A O 1
ATOM 2093 N N . ILE A 1 279 ? -16.469 23.768 21.667 1.00 55.16 279 ILE A N 1
ATOM 2094 C CA . ILE A 1 279 ? -17.456 24.356 20.738 1.00 55.16 279 ILE A CA 1
ATOM 2095 C C . ILE A 1 279 ? -17.923 23.383 19.631 1.00 55.16 279 ILE A C 1
ATOM 2097 O O . ILE A 1 279 ? -19.024 23.537 19.109 1.00 55.16 279 ILE A O 1
ATOM 2101 N N . ASN A 1 280 ? -17.166 22.322 19.325 1.00 54.09 280 ASN A N 1
ATOM 2102 C CA . ASN A 1 280 ? -17.503 21.345 18.271 1.00 54.09 280 ASN A CA 1
ATOM 2103 C C . ASN A 1 280 ? -18.187 20.071 18.807 1.00 54.09 280 ASN A C 1
ATOM 2105 O O . ASN A 1 280 ? -17.885 18.953 18.381 1.00 54.09 280 ASN A O 1
ATOM 2109 N N . ARG A 1 281 ? -19.103 20.206 19.775 1.00 55.09 281 ARG A N 1
ATOM 2110 C CA . ARG A 1 281 ? -19.919 19.070 20.231 1.00 55.09 281 ARG A CA 1
ATOM 2111 C C . ARG A 1 281 ? -20.974 18.727 19.186 1.00 55.09 281 ARG A C 1
ATOM 2113 O O . ARG A 1 281 ? -21.936 19.458 18.984 1.00 55.09 281 ARG A O 1
ATOM 2120 N N . GLU A 1 282 ? -20.790 17.577 18.555 1.00 56.78 282 GLU A N 1
ATOM 2121 C CA . GLU A 1 282 ? -21.785 16.978 17.674 1.00 56.78 282 GLU A CA 1
ATOM 2122 C C . GLU A 1 282 ? -23.130 16.720 18.399 1.00 56.78 282 GLU A C 1
ATOM 2124 O O . GLU A 1 282 ? -23.108 16.321 19.568 1.00 56.78 282 GLU A O 1
ATOM 2129 N N . PRO A 1 283 ? -24.288 16.854 17.718 1.00 56.56 283 PRO A N 1
ATOM 2130 C CA . PRO A 1 283 ? -25.615 16.701 18.333 1.00 56.56 283 PRO A CA 1
ATOM 2131 C C . PRO A 1 283 ? -25.906 15.291 18.869 1.00 56.56 283 PRO A C 1
ATOM 2133 O O . PRO A 1 283 ? -26.660 15.129 19.826 1.00 56.56 283 PRO A O 1
ATOM 2136 N N . GLU A 1 284 ? -25.314 14.261 18.258 1.00 61.06 284 GLU A N 1
ATOM 2137 C CA . GLU A 1 284 ? -25.486 12.867 18.666 1.00 61.06 284 GLU A CA 1
ATOM 2138 C C . GLU A 1 284 ? -24.348 12.378 19.566 1.00 61.06 284 GLU A C 1
ATOM 2140 O O . GLU A 1 284 ? -23.161 12.600 19.302 1.00 61.06 284 GLU A O 1
ATOM 2145 N N . GLY A 1 285 ? -24.712 11.615 20.599 1.00 70.94 285 GLY A N 1
ATOM 2146 C CA . GLY A 1 285 ? -23.748 10.990 21.493 1.00 70.94 285 GLY A CA 1
ATOM 2147 C C . GLY A 1 285 ? -22.799 10.025 20.756 1.00 70.94 285 GLY A C 1
ATOM 2148 O O . GLY A 1 285 ? -23.206 9.308 19.839 1.00 70.94 285 GLY A O 1
ATOM 2149 N N . PRO A 1 286 ? -21.517 9.934 21.154 1.00 72.81 286 PRO A N 1
ATOM 2150 C CA . PRO A 1 286 ? -20.570 8.994 20.549 1.00 72.81 286 PRO A CA 1
ATOM 2151 C C . PRO A 1 286 ? -21.023 7.527 20.662 1.00 72.81 286 PRO A C 1
ATOM 2153 O O . PRO A 1 286 ? -20.756 6.744 19.752 1.00 72.81 286 PRO A O 1
ATOM 2156 N N . GLY A 1 287 ? -21.760 7.174 21.724 1.00 74.19 287 GLY A N 1
ATOM 2157 C CA . GLY A 1 287 ? -22.281 5.823 21.950 1.00 74.19 287 GLY A CA 1
ATOM 2158 C C . GLY A 1 287 ? -23.382 5.401 20.971 1.00 74.19 287 GLY A C 1
ATOM 2159 O O . GLY A 1 287 ? -23.282 4.328 20.382 1.00 74.19 287 GLY A O 1
ATOM 2160 N N . SER A 1 288 ? -24.394 6.245 20.732 1.00 78.56 288 SER A N 1
ATOM 2161 C CA . SER A 1 288 ? -25.487 5.919 19.797 1.00 78.56 288 SER A CA 1
ATOM 2162 C C . SER A 1 288 ? -24.966 5.739 18.373 1.00 78.56 288 SER A C 1
ATOM 2164 O O . SER A 1 288 ? -25.314 4.780 17.688 1.00 78.56 288 SER A O 1
ATOM 2166 N N . ARG A 1 289 ? -24.033 6.601 17.957 1.00 80.69 289 ARG A N 1
ATOM 2167 C CA . ARG A 1 289 ? -23.384 6.502 16.647 1.00 80.69 289 ARG A CA 1
ATOM 2168 C C . ARG A 1 289 ? -22.576 5.224 16.468 1.00 80.69 289 ARG A C 1
ATOM 2170 O O . ARG A 1 289 ? -22.616 4.629 15.390 1.00 80.69 289 ARG A O 1
ATOM 2177 N N . ALA A 1 290 ? -21.834 4.815 17.495 1.00 83.19 290 ALA A N 1
ATOM 2178 C CA . ALA A 1 290 ? -21.093 3.561 17.467 1.00 83.19 290 ALA A CA 1
ATOM 2179 C C . ALA A 1 290 ? -22.056 2.373 17.350 1.00 83.19 290 ALA A C 1
ATOM 2181 O O . ALA A 1 290 ? -21.876 1.542 16.466 1.00 83.19 290 ALA A O 1
ATOM 2182 N N . LEU A 1 291 ? -23.120 2.342 18.157 1.00 85.50 291 LEU A N 1
ATOM 2183 C CA . LEU A 1 291 ? -24.129 1.279 18.120 1.00 85.50 291 LEU A CA 1
ATOM 2184 C C . LEU A 1 291 ? -24.824 1.171 16.759 1.00 85.50 291 LEU A C 1
ATOM 2186 O O . LEU A 1 291 ? -24.941 0.069 16.231 1.00 85.50 291 LEU A O 1
ATOM 2190 N N . HIS A 1 292 ? -25.219 2.293 16.150 1.00 86.00 292 HIS A N 1
ATOM 2191 C CA . HIS A 1 292 ? -25.792 2.288 14.801 1.00 86.00 292 HIS A CA 1
ATOM 2192 C C . HIS A 1 292 ? -24.801 1.750 13.766 1.00 86.00 292 HIS A C 1
ATOM 2194 O O . HIS A 1 292 ? -25.159 0.904 12.950 1.00 86.00 292 HIS A O 1
ATOM 2200 N N . SER A 1 293 ? -23.544 2.196 13.822 1.00 87.25 293 SER A N 1
ATOM 2201 C CA . SER A 1 293 ? -22.502 1.758 12.885 1.00 87.25 293 SER A CA 1
ATOM 2202 C C . SER A 1 293 ? -22.232 0.253 13.004 1.00 87.25 293 SER A C 1
ATOM 2204 O O . SER A 1 293 ? -22.150 -0.443 11.994 1.00 87.25 293 SER A O 1
ATOM 2206 N N . LEU A 1 294 ? -22.159 -0.259 14.237 1.00 89.94 294 LEU A N 1
ATOM 2207 C CA . LEU A 1 294 ? -22.026 -1.688 14.519 1.00 89.94 294 LEU A CA 1
ATOM 2208 C C . LEU A 1 294 ? -23.244 -2.463 14.001 1.00 89.94 294 LEU A C 1
ATOM 2210 O O . LEU A 1 294 ? -23.077 -3.453 13.296 1.00 89.94 294 LEU A O 1
ATOM 2214 N N . GLY A 1 295 ? -24.458 -1.993 14.296 1.00 90.12 295 GLY A N 1
ATOM 2215 C CA . GLY A 1 295 ? -25.703 -2.640 13.885 1.00 90.12 295 GLY A CA 1
ATOM 2216 C C . GLY A 1 295 ? -25.837 -2.764 12.366 1.00 90.12 295 GLY A C 1
ATOM 2217 O O . GLY A 1 295 ? -26.027 -3.869 11.859 1.00 90.12 295 GLY A O 1
ATOM 2218 N N . TYR A 1 296 ? -25.672 -1.663 11.625 1.00 89.00 296 TYR A N 1
ATOM 2219 C CA . TYR A 1 296 ? -25.730 -1.690 10.158 1.00 89.00 296 TYR A CA 1
ATOM 2220 C C . TYR A 1 296 ? -24.625 -2.557 9.554 1.00 89.00 296 TYR A C 1
ATOM 2222 O O . TYR A 1 296 ? -24.884 -3.328 8.630 1.00 89.00 296 TYR A O 1
ATOM 2230 N N . GLY A 1 297 ? -23.414 -2.472 10.108 1.00 91.31 297 GLY A N 1
ATOM 2231 C CA . GLY A 1 297 ? -22.295 -3.312 9.705 1.00 91.31 297 GLY A CA 1
ATOM 2232 C C . GLY A 1 297 ? -22.586 -4.804 9.885 1.00 91.31 297 GLY A C 1
ATOM 2233 O O . GLY A 1 297 ? -22.402 -5.586 8.951 1.00 91.31 297 GLY A O 1
ATOM 2234 N N . ALA A 1 298 ? -23.089 -5.197 11.060 1.00 93.81 298 ALA A N 1
ATOM 2235 C CA . ALA A 1 298 ? -23.469 -6.574 11.367 1.00 93.81 298 ALA A CA 1
ATOM 2236 C C . ALA A 1 298 ? -24.538 -7.086 10.396 1.00 93.81 298 ALA A C 1
ATOM 2238 O O . ALA A 1 298 ? -24.356 -8.134 9.782 1.00 93.81 298 ALA A O 1
ATOM 2239 N N . LEU A 1 299 ? -25.628 -6.330 10.220 1.00 92.06 299 LEU A N 1
ATOM 2240 C CA . LEU A 1 299 ? -26.742 -6.711 9.348 1.00 92.06 299 LEU A CA 1
ATOM 2241 C C . LEU A 1 299 ? -26.286 -6.909 7.899 1.00 92.06 299 LEU A C 1
ATOM 2243 O O . LEU A 1 299 ? -26.590 -7.938 7.296 1.00 92.06 299 LEU A O 1
ATOM 2247 N N . ALA A 1 300 ? -25.514 -5.964 7.356 1.00 87.81 300 ALA A N 1
ATOM 2248 C CA . ALA A 1 300 ? -25.000 -6.059 5.994 1.00 87.81 300 ALA A CA 1
ATOM 2249 C C . ALA A 1 300 ? -24.080 -7.277 5.813 1.00 87.81 300 ALA A C 1
ATOM 2251 O O . ALA A 1 300 ? -24.186 -8.005 4.824 1.00 87.81 300 ALA A O 1
ATOM 2252 N N . SER A 1 301 ? -23.195 -7.540 6.780 1.00 91.50 301 SER A N 1
ATOM 2253 C CA . SER A 1 301 ? -22.254 -8.653 6.668 1.00 91.50 301 SER A CA 1
ATOM 2254 C C . SER A 1 301 ? -22.882 -10.013 6.953 1.00 91.50 301 SER A C 1
ATOM 2256 O O . SER A 1 301 ? -22.419 -10.995 6.389 1.00 91.50 301 SER A O 1
ATOM 2258 N N . LEU A 1 302 ? -23.971 -10.102 7.722 1.00 94.75 302 LEU A N 1
ATOM 2259 C CA . LEU A 1 302 ? -24.739 -11.345 7.849 1.00 94.75 302 LEU A CA 1
ATOM 2260 C C . LEU A 1 302 ? -25.312 -11.794 6.497 1.00 94.75 302 LEU A C 1
ATOM 2262 O O . LEU A 1 302 ? -25.221 -12.974 6.168 1.00 94.75 302 LEU A O 1
ATOM 2266 N N . VAL A 1 303 ? -25.814 -10.867 5.670 1.00 92.44 303 VAL A N 1
ATOM 2267 C CA . VAL A 1 303 ? -26.248 -11.184 4.293 1.00 92.44 303 VAL A CA 1
ATOM 2268 C C . VAL A 1 303 ? -25.074 -11.715 3.464 1.00 92.44 303 VAL A C 1
ATOM 2270 O O . VAL A 1 303 ? -25.188 -12.759 2.821 1.00 92.44 303 VAL A O 1
ATOM 2273 N N . GLY A 1 304 ? -23.920 -11.044 3.523 1.00 89.00 304 GLY A N 1
ATOM 2274 C CA . GLY A 1 304 ? -22.698 -11.504 2.856 1.00 89.00 304 GLY A CA 1
ATOM 2275 C C . GLY A 1 304 ? -22.210 -12.867 3.362 1.00 89.00 304 GLY A C 1
ATOM 2276 O O . GLY A 1 304 ? -21.837 -13.720 2.564 1.00 89.00 304 GLY A O 1
ATOM 2277 N N . GLY A 1 305 ? -22.271 -13.108 4.670 1.00 92.00 305 GLY A N 1
ATOM 2278 C CA . GLY A 1 305 ? -21.890 -14.359 5.318 1.00 92.00 305 GLY A CA 1
ATOM 2279 C C . GLY A 1 305 ? -22.794 -15.523 4.925 1.00 92.00 305 GLY A C 1
ATOM 2280 O O . GLY A 1 305 ? -22.304 -16.632 4.699 1.00 92.00 305 GLY A O 1
ATOM 2281 N N . LEU A 1 306 ? -24.102 -15.283 4.788 1.00 94.56 306 LEU A N 1
ATOM 2282 C CA . LEU A 1 306 ? -25.058 -16.266 4.272 1.00 94.56 306 LEU A CA 1
ATOM 2283 C C . LEU A 1 306 ? -24.711 -16.665 2.834 1.00 94.56 306 LEU A C 1
ATOM 2285 O O . LEU A 1 306 ? -24.601 -17.853 2.539 1.00 94.56 306 LEU A O 1
ATOM 2289 N N . LEU A 1 307 ? -24.452 -15.687 1.961 1.00 93.62 307 LEU A N 1
ATOM 2290 C CA . LEU A 1 307 ? -24.006 -15.953 0.590 1.00 93.62 307 LEU A CA 1
ATOM 2291 C C . LEU A 1 307 ? -22.662 -16.695 0.571 1.00 93.62 307 LEU A C 1
ATOM 2293 O O . LEU A 1 307 ? -22.496 -17.673 -0.155 1.00 93.62 307 LEU A O 1
ATOM 2297 N N . PHE A 1 308 ? -21.717 -16.286 1.418 1.00 92.62 308 PHE A N 1
ATOM 2298 C CA . PHE A 1 308 ? -20.407 -16.924 1.521 1.00 92.62 308 PHE A CA 1
ATOM 2299 C C . PHE A 1 308 ? -20.491 -18.358 2.065 1.00 92.62 308 PHE A C 1
ATOM 2301 O O . PHE A 1 308 ? -19.713 -19.216 1.659 1.00 92.62 308 PHE A O 1
ATOM 2308 N N . THR A 1 309 ? -21.482 -18.666 2.907 1.00 93.94 309 THR A N 1
ATOM 2309 C CA . THR A 1 309 ? -21.739 -20.035 3.387 1.00 93.94 309 THR A CA 1
ATOM 2310 C C . THR A 1 309 ? -22.012 -20.990 2.229 1.00 93.94 309 THR A C 1
ATOM 2312 O O . THR A 1 309 ? -21.543 -22.124 2.271 1.00 93.94 309 THR A O 1
ATOM 2315 N N . VAL A 1 310 ? -22.708 -20.545 1.176 1.00 94.38 310 VAL A N 1
ATOM 2316 C CA . VAL A 1 310 ? -22.936 -21.365 -0.027 1.00 94.38 310 VAL A CA 1
ATOM 2317 C C . VAL A 1 310 ? -21.602 -21.774 -0.646 1.00 94.38 310 VAL A C 1
ATOM 2319 O O . VAL A 1 310 ? -21.396 -22.946 -0.948 1.00 94.38 310 VAL A O 1
ATOM 2322 N N . VAL A 1 311 ? -20.662 -20.832 -0.754 1.00 93.56 311 VAL A N 1
ATOM 2323 C CA . VAL A 1 311 ? -19.310 -21.117 -1.246 1.00 93.56 311 VAL A CA 1
ATOM 2324 C C . VAL A 1 311 ? -18.613 -22.119 -0.327 1.00 93.56 311 VAL A C 1
ATOM 2326 O O . VAL A 1 311 ? -18.140 -23.144 -0.809 1.00 93.56 311 VAL A O 1
ATOM 2329 N N . LEU A 1 312 ? -18.605 -21.876 0.990 1.00 94.44 312 LEU A N 1
ATOM 2330 C CA . LEU A 1 312 ? -17.962 -22.759 1.973 1.00 94.44 312 LEU A CA 1
ATOM 2331 C C . LEU A 1 312 ? -18.536 -24.182 1.976 1.00 94.44 312 LEU A C 1
ATOM 2333 O O . LEU A 1 312 ? -17.789 -25.130 2.217 1.00 94.44 312 LEU A O 1
ATOM 2337 N N . LEU A 1 313 ? -19.835 -24.338 1.711 1.00 94.69 313 LEU A N 1
ATOM 2338 C CA . LEU A 1 313 ? -20.485 -25.637 1.545 1.00 94.69 313 LEU A CA 1
ATOM 2339 C C . LEU A 1 313 ? -19.980 -26.352 0.293 1.00 94.69 313 LEU A C 1
ATOM 2341 O O . LEU A 1 313 ? -19.578 -27.508 0.381 1.00 94.69 313 LEU A O 1
ATOM 2345 N N . VAL A 1 314 ? -19.954 -25.654 -0.846 1.00 95.88 314 VAL A N 1
ATOM 2346 C CA . VAL A 1 314 ? -19.512 -26.215 -2.132 1.00 95.88 314 VAL A CA 1
ATOM 2347 C C . VAL A 1 314 ? -18.065 -26.701 -2.065 1.00 95.88 314 VAL A C 1
ATOM 2349 O O . VAL A 1 314 ? -17.758 -27.773 -2.579 1.00 95.88 314 VAL A O 1
ATOM 2352 N N . ILE A 1 315 ? -17.180 -25.954 -1.398 1.00 95.00 315 ILE A N 1
ATOM 2353 C CA . ILE A 1 315 ? -15.765 -26.334 -1.258 1.00 95.00 315 ILE A CA 1
ATOM 2354 C C . ILE A 1 315 ? -15.477 -27.206 -0.021 1.00 95.00 315 ILE A C 1
ATOM 2356 O O . ILE A 1 315 ? -14.315 -27.482 0.271 1.00 95.00 315 ILE A O 1
ATOM 2360 N N . GLY A 1 316 ? -16.502 -27.616 0.737 1.00 94.50 316 GLY A N 1
ATOM 2361 C CA . GLY A 1 316 ? -16.349 -28.483 1.912 1.00 94.50 316 GLY A CA 1
ATOM 2362 C C . GLY A 1 316 ? -15.548 -27.869 3.070 1.00 94.50 316 GLY A C 1
ATOM 2363 O O . GLY A 1 316 ? -14.934 -28.593 3.850 1.00 94.50 316 GLY A O 1
ATOM 2364 N N . PHE A 1 317 ? -15.524 -26.540 3.198 1.00 95.00 317 PHE A N 1
ATOM 2365 C CA . PHE A 1 317 ? -14.640 -25.827 4.130 1.00 95.00 317 PHE A CA 1
ATOM 2366 C C . PHE A 1 317 ? -15.273 -25.547 5.504 1.00 95.00 317 PHE A C 1
ATOM 2368 O O . PHE A 1 317 ? -14.560 -25.221 6.452 1.00 95.00 317 PHE A O 1
ATOM 2375 N N . LEU A 1 318 ? -16.594 -25.714 5.661 1.00 95.12 318 LEU A N 1
ATOM 2376 C CA . LEU A 1 318 ? -17.283 -25.481 6.942 1.00 95.12 318 LEU A CA 1
ATOM 2377 C C . LEU A 1 318 ? -16.719 -26.284 8.132 1.00 95.12 318 LEU A C 1
ATOM 2379 O O . LEU A 1 318 ? -16.551 -25.680 9.191 1.00 95.12 318 LEU A O 1
ATOM 2383 N N . PRO A 1 319 ? -16.362 -27.580 8.012 1.00 95.62 319 PRO A N 1
ATOM 2384 C CA . PRO A 1 319 ? -15.727 -28.309 9.114 1.00 95.62 319 PRO A CA 1
ATOM 2385 C C . PRO A 1 319 ? -14.407 -27.674 9.566 1.00 95.62 319 PRO A C 1
ATOM 2387 O O . PRO A 1 319 ? -14.097 -27.660 10.754 1.00 95.62 319 PRO A O 1
ATOM 2390 N N . LYS A 1 320 ? -13.644 -27.083 8.637 1.00 94.50 320 LYS A N 1
ATOM 2391 C CA . LYS A 1 320 ? -12.399 -26.378 8.963 1.00 94.50 320 LYS A CA 1
ATOM 2392 C C . LYS A 1 320 ? -12.664 -25.078 9.725 1.00 94.50 320 LYS A C 1
ATOM 2394 O O . LYS A 1 320 ? -11.898 -24.742 10.620 1.00 94.50 320 LYS A O 1
ATOM 2399 N N . VAL A 1 321 ? -13.763 -24.386 9.424 1.00 93.94 321 VAL A N 1
ATOM 2400 C CA . VAL A 1 321 ? -14.222 -23.225 10.208 1.00 93.94 321 VAL A CA 1
ATOM 2401 C C . VAL A 1 321 ? -14.673 -23.653 11.608 1.00 93.94 321 VAL A C 1
ATOM 2403 O O . VAL A 1 321 ? -14.321 -22.998 12.583 1.00 93.94 321 VAL A O 1
ATOM 2406 N N . ALA A 1 322 ? -15.390 -24.774 11.736 1.00 96.12 322 ALA A N 1
ATOM 2407 C CA . ALA A 1 322 ? -15.797 -25.323 13.034 1.00 96.12 322 ALA A CA 1
ATOM 2408 C C . ALA A 1 322 ? -14.593 -25.661 13.934 1.00 96.12 322 ALA A C 1
ATOM 2410 O O . ALA A 1 322 ? -14.658 -25.504 15.155 1.00 96.12 322 ALA A O 1
ATOM 2411 N N . ASN A 1 323 ? -13.481 -26.077 13.326 1.00 95.81 323 ASN A N 1
ATOM 2412 C CA . ASN A 1 323 ? -12.268 -26.466 14.040 1.00 95.81 323 ASN A CA 1
ATOM 2413 C C . ASN A 1 323 ? -11.589 -25.288 14.760 1.00 95.81 323 ASN A C 1
ATOM 2415 O O . ASN A 1 323 ? -10.901 -25.494 15.752 1.00 95.81 323 ASN A O 1
ATOM 2419 N N . ILE A 1 324 ? -11.865 -24.041 14.355 1.00 94.12 324 ILE A N 1
ATOM 2420 C CA . ILE A 1 324 ? -11.402 -22.834 15.070 1.00 94.12 324 ILE A CA 1
ATOM 2421 C C . ILE A 1 324 ? -11.835 -22.855 16.547 1.00 94.12 324 ILE A C 1
ATOM 2423 O O . ILE A 1 324 ? -11.136 -22.327 17.406 1.00 94.12 324 ILE A O 1
ATOM 2427 N N . VAL A 1 325 ? -12.981 -23.473 16.849 1.00 95.12 325 VAL A N 1
ATOM 2428 C CA . VAL A 1 325 ? -13.514 -23.620 18.214 1.00 95.12 325 VAL A CA 1
ATOM 2429 C C . VAL A 1 325 ? -13.494 -25.077 18.698 1.00 95.12 325 VAL A C 1
ATOM 2431 O O . VAL A 1 325 ? -14.231 -25.439 19.611 1.00 95.12 325 VAL A O 1
ATOM 2434 N N . GLY A 1 326 ? -12.665 -25.926 18.081 1.00 93.56 326 GLY A N 1
ATOM 2435 C CA . GLY A 1 326 ? -12.456 -27.319 18.486 1.00 93.56 326 GLY A CA 1
ATOM 2436 C C . GLY A 1 326 ? -13.551 -28.305 18.068 1.00 93.56 326 GLY A C 1
ATOM 2437 O O . GLY A 1 326 ? -13.625 -29.397 18.627 1.00 93.56 326 GLY A O 1
ATOM 2438 N N . GLY A 1 327 ? -14.417 -27.953 17.111 1.00 94.69 327 GLY A N 1
ATOM 2439 C CA . GLY A 1 327 ? -15.448 -28.861 16.597 1.00 94.69 327 GLY A CA 1
ATOM 2440 C C . GLY A 1 327 ? -15.311 -29.178 15.107 1.00 94.69 327 GLY A C 1
ATOM 2441 O O . GLY A 1 327 ? -14.389 -28.731 14.437 1.00 94.69 327 GLY A O 1
ATOM 2442 N N . SER A 1 328 ? -16.243 -29.967 14.566 1.00 94.38 328 SER A N 1
ATOM 2443 C CA . SER A 1 328 ? -16.169 -30.454 13.174 1.00 94.38 328 SER A CA 1
ATOM 2444 C C . SER A 1 328 ? -17.501 -30.460 12.417 1.00 94.38 328 SER A C 1
ATOM 2446 O O . SER A 1 328 ? -17.523 -30.728 11.215 1.00 94.38 328 SER A O 1
ATOM 2448 N N . SER A 1 329 ? -18.625 -30.170 13.082 1.00 97.19 329 SER A N 1
ATOM 2449 C CA . SER A 1 329 ? -19.947 -30.256 12.452 1.00 97.19 329 SER A CA 1
ATOM 2450 C C . SER A 1 329 ? -20.217 -29.088 11.496 1.00 97.19 329 SER A C 1
ATOM 2452 O O . SER A 1 329 ? -19.775 -27.959 11.717 1.00 97.19 329 SER A O 1
ATOM 2454 N N . LEU A 1 330 ? -21.000 -29.345 10.441 1.00 96.56 330 LEU A N 1
ATOM 2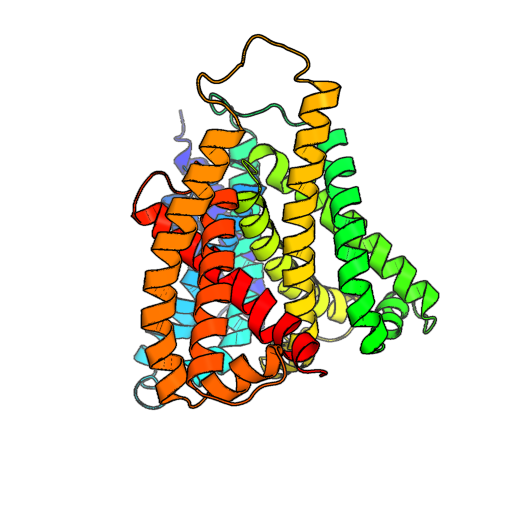455 C CA . LEU A 1 330 ? -21.383 -28.322 9.456 1.00 96.56 330 LEU A CA 1
ATOM 2456 C C . LEU A 1 330 ? -22.167 -27.169 10.091 1.00 96.56 330 LEU A C 1
ATOM 2458 O O . LEU A 1 330 ? -21.932 -26.010 9.760 1.00 96.56 330 LEU A O 1
ATOM 2462 N N . ILE A 1 331 ? -23.067 -27.485 11.028 1.00 96.81 331 ILE A N 1
ATOM 2463 C CA . ILE A 1 331 ? -23.880 -26.488 11.739 1.00 96.81 331 ILE A CA 1
ATOM 2464 C C . ILE A 1 331 ? -22.981 -25.589 12.588 1.00 96.81 331 ILE A C 1
ATOM 2466 O O . ILE A 1 331 ? -23.131 -24.371 12.554 1.00 96.81 331 ILE A O 1
ATOM 2470 N N . LEU A 1 332 ? -22.012 -26.166 13.305 1.00 96.69 332 LEU A N 1
ATOM 2471 C CA . LEU A 1 332 ? -21.065 -25.378 14.087 1.00 96.69 332 LEU A CA 1
ATOM 2472 C C . LEU A 1 332 ? -20.214 -24.485 13.179 1.00 96.69 332 LEU A C 1
ATOM 2474 O O . LEU A 1 332 ? -20.072 -23.300 13.461 1.00 96.69 332 LEU A O 1
ATOM 2478 N N . GLY A 1 333 ? -19.718 -25.017 12.059 1.00 96.31 333 GLY A N 1
ATOM 2479 C CA . GLY A 1 333 ? -18.974 -24.237 11.069 1.00 96.31 333 GLY A CA 1
ATOM 2480 C C . GLY A 1 333 ? -19.786 -23.070 10.507 1.00 96.31 333 GLY A C 1
ATOM 2481 O O . GLY A 1 333 ? -19.268 -21.963 10.376 1.00 96.31 333 GLY A O 1
ATOM 2482 N N . PHE A 1 334 ? -21.074 -23.290 10.235 1.00 97.19 334 PHE A N 1
ATOM 2483 C CA . PHE A 1 334 ? -22.000 -22.242 9.812 1.00 97.19 334 PHE A CA 1
ATOM 2484 C C . PHE A 1 334 ? -22.183 -21.162 10.886 1.00 97.19 334 PHE A C 1
ATOM 2486 O O . PHE A 1 334 ? -22.042 -19.977 10.587 1.00 97.19 334 PHE A O 1
ATOM 2493 N N . VAL A 1 335 ? -22.450 -21.553 12.136 1.00 97.50 335 VAL A N 1
ATOM 2494 C CA . VAL A 1 335 ? -22.633 -20.609 13.252 1.00 97.50 335 VAL A CA 1
ATOM 2495 C C . VAL A 1 335 ? -21.371 -19.775 13.463 1.00 97.50 335 VAL A C 1
ATOM 2497 O O . VAL A 1 335 ? -21.451 -18.551 13.543 1.00 97.50 335 VAL A O 1
ATOM 2500 N N . VAL A 1 336 ? -20.198 -20.414 13.478 1.00 96.38 336 VAL A N 1
ATOM 2501 C CA . VAL A 1 336 ? -18.908 -19.721 13.595 1.00 96.38 336 VAL A CA 1
ATOM 2502 C C . VAL A 1 336 ? -18.705 -18.755 12.423 1.00 96.38 336 VAL A C 1
ATOM 2504 O O . VAL A 1 336 ? -18.325 -17.608 12.647 1.00 96.38 336 VAL A O 1
ATOM 2507 N N . ASN A 1 337 ? -19.034 -19.156 11.190 1.00 96.12 337 ASN A N 1
ATOM 2508 C CA . ASN A 1 337 ? -18.973 -18.267 10.027 1.00 96.12 337 ASN A CA 1
ATOM 2509 C C . ASN A 1 337 ? -19.906 -17.048 10.163 1.00 96.12 337 ASN A C 1
ATOM 2511 O O . ASN A 1 337 ? -19.504 -15.935 9.824 1.00 96.12 337 ASN A O 1
ATOM 2515 N N . MET A 1 338 ? -21.126 -17.221 10.686 1.00 97.19 338 MET A N 1
ATOM 2516 C CA . MET A 1 338 ? -22.054 -16.105 10.926 1.00 97.19 338 MET A CA 1
ATOM 2517 C C . MET A 1 338 ? -21.526 -15.139 11.985 1.00 97.19 338 MET A C 1
ATOM 2519 O O . MET A 1 338 ? -21.610 -13.927 11.797 1.00 97.19 338 MET A O 1
ATOM 2523 N N . VAL A 1 339 ? -20.938 -15.658 13.066 1.00 96.44 339 VAL A N 1
ATOM 2524 C CA . VAL A 1 339 ? -20.317 -14.833 14.113 1.00 96.44 339 VAL A CA 1
ATOM 2525 C C . VAL A 1 339 ? -19.138 -14.043 13.547 1.00 96.44 339 VAL A C 1
ATOM 2527 O O . VAL A 1 339 ? -19.076 -12.830 13.734 1.00 96.44 339 VAL A O 1
ATOM 2530 N N . ILE A 1 340 ? -18.239 -14.697 12.805 1.00 95.00 340 ILE A N 1
ATOM 2531 C CA . ILE A 1 340 ? -17.107 -14.030 12.146 1.00 95.00 340 ILE A CA 1
ATOM 2532 C C . ILE A 1 340 ? -17.614 -12.956 11.179 1.00 95.00 340 ILE A C 1
ATOM 2534 O O . ILE A 1 340 ? -17.133 -11.827 11.224 1.00 95.00 340 ILE A O 1
ATOM 2538 N N . SER A 1 341 ? -18.620 -13.268 10.361 1.00 95.50 341 SER A N 1
ATOM 2539 C CA . SER A 1 341 ? -19.221 -12.306 9.429 1.00 95.50 341 SER A CA 1
ATOM 2540 C C . SER A 1 341 ? -19.787 -11.095 10.176 1.00 95.50 341 SER A C 1
ATOM 2542 O O . SER A 1 341 ? -19.453 -9.959 9.854 1.00 95.50 341 SER A O 1
ATOM 2544 N N . ALA A 1 342 ? -20.557 -11.305 11.246 1.00 96.25 342 ALA A N 1
ATOM 2545 C CA . ALA A 1 342 ? -21.092 -10.211 12.051 1.00 96.25 342 ALA A CA 1
ATOM 2546 C C . ALA A 1 342 ? -19.983 -9.326 12.647 1.00 96.25 342 ALA A C 1
ATOM 2548 O O . ALA A 1 342 ? -20.094 -8.102 12.592 1.00 96.25 342 ALA A O 1
ATOM 2549 N N . LEU A 1 343 ? -18.901 -9.920 13.167 1.00 95.69 343 LEU A N 1
ATOM 2550 C CA . LEU A 1 343 ? -17.740 -9.189 13.692 1.00 95.69 343 LEU A CA 1
ATOM 2551 C C . LEU A 1 343 ? -17.049 -8.357 12.609 1.00 95.69 343 LEU A C 1
ATOM 2553 O O . LEU A 1 343 ? -16.827 -7.166 12.819 1.00 95.69 343 LEU A O 1
ATOM 2557 N N . ILE A 1 344 ? -16.777 -8.953 11.444 1.00 94.88 344 ILE A N 1
ATOM 2558 C CA . ILE A 1 344 ? -16.177 -8.270 10.289 1.00 94.88 344 ILE A CA 1
ATOM 2559 C C . ILE A 1 344 ? -17.055 -7.091 9.854 1.00 94.88 344 ILE A C 1
ATOM 2561 O O . ILE A 1 344 ? -16.560 -5.973 9.681 1.00 94.88 344 ILE A O 1
ATOM 2565 N N . GLY A 1 345 ? -18.363 -7.316 9.735 1.00 94.00 345 GLY A N 1
ATOM 2566 C CA . GLY A 1 345 ? -19.344 -6.292 9.399 1.00 94.00 345 GLY A CA 1
ATOM 2567 C C . GLY A 1 345 ? -19.382 -5.145 10.395 1.00 94.00 345 GLY A C 1
ATOM 2568 O O . GLY A 1 345 ? -19.296 -3.983 10.002 1.00 94.00 345 GLY A O 1
ATOM 2569 N N . MET A 1 346 ? -19.456 -5.461 11.688 1.00 94.25 346 MET A N 1
ATOM 2570 C CA . MET A 1 346 ? -19.405 -4.480 12.772 1.00 94.25 346 MET A CA 1
ATOM 2571 C C . MET A 1 346 ? -18.165 -3.592 12.669 1.00 94.25 346 MET A C 1
ATOM 2573 O O . MET A 1 346 ? -18.269 -2.364 12.727 1.00 94.25 346 MET A O 1
ATOM 2577 N N . SER A 1 347 ? -16.991 -4.192 12.459 1.00 93.62 347 SER A N 1
ATOM 2578 C CA . SER A 1 347 ? -15.758 -3.430 12.288 1.00 93.62 347 SER A CA 1
ATOM 2579 C C . SER A 1 347 ? -15.742 -2.604 11.002 1.00 93.62 347 SER A C 1
ATOM 2581 O O . SER A 1 347 ? -15.259 -1.476 11.041 1.00 93.62 347 SER A O 1
ATOM 2583 N N . TYR A 1 348 ? -16.319 -3.081 9.893 1.00 92.50 348 TYR A N 1
ATOM 2584 C CA . TYR A 1 348 ? -16.470 -2.266 8.682 1.00 92.50 348 TYR A CA 1
ATOM 2585 C C . TYR A 1 348 ? -17.313 -1.018 8.952 1.00 92.50 348 TYR A C 1
ATOM 2587 O O . TYR A 1 348 ? -16.868 0.101 8.690 1.00 92.50 348 TYR A O 1
ATOM 2595 N N . GLY A 1 349 ? -18.495 -1.208 9.548 1.00 89.62 349 GLY A N 1
ATOM 2596 C CA . GLY A 1 349 ? -19.400 -0.120 9.903 1.00 89.62 349 GLY A CA 1
ATOM 2597 C C . GLY A 1 349 ? -18.729 0.904 10.816 1.00 89.62 349 GLY A C 1
ATOM 2598 O O . GLY A 1 349 ? -18.855 2.102 10.591 1.00 89.62 349 GLY A O 1
ATOM 2599 N N . LEU A 1 350 ? -17.940 0.461 11.797 1.00 89.81 350 LEU A N 1
ATOM 2600 C CA . LEU A 1 350 ? -17.214 1.361 12.693 1.00 89.81 350 LEU A CA 1
ATOM 2601 C C . LEU A 1 350 ? -16.067 2.118 11.996 1.00 89.81 350 LEU A C 1
ATOM 2603 O O . LEU A 1 350 ? -15.901 3.320 12.211 1.00 89.81 350 LEU A O 1
ATOM 2607 N N . LEU A 1 351 ? -15.262 1.423 11.187 1.00 89.94 351 LEU A N 1
ATOM 2608 C CA . LEU A 1 351 ? -14.011 1.951 10.630 1.00 89.94 351 LEU A CA 1
ATOM 2609 C C . LEU A 1 351 ? -14.220 2.821 9.383 1.00 89.94 351 LEU A C 1
ATOM 2611 O O . LEU A 1 351 ? -13.461 3.773 9.186 1.00 89.94 351 LEU A O 1
ATOM 2615 N N . PHE A 1 352 ? -15.235 2.515 8.568 1.00 88.56 352 PHE A N 1
ATOM 2616 C CA . PHE A 1 352 ? -15.469 3.128 7.252 1.00 88.56 352 PHE A CA 1
ATOM 2617 C C . PHE A 1 352 ? -16.732 3.996 7.176 1.00 88.56 352 PHE A C 1
ATOM 2619 O O . PHE A 1 352 ? -17.054 4.505 6.104 1.00 88.56 352 PHE A O 1
ATOM 2626 N N . ARG A 1 353 ? -17.426 4.247 8.297 1.00 83.38 353 ARG A N 1
ATOM 2627 C CA . ARG A 1 353 ? -18.678 5.036 8.323 1.00 83.38 353 ARG A CA 1
ATOM 2628 C C . ARG A 1 353 ? -18.634 6.384 7.597 1.00 83.38 353 ARG A C 1
ATOM 2630 O O . ARG A 1 353 ? -19.655 6.819 7.085 1.00 83.38 353 ARG A O 1
ATOM 2637 N N . TYR A 1 354 ? -17.487 7.063 7.594 1.00 81.06 354 TYR A N 1
ATOM 2638 C CA . TYR A 1 354 ? -17.330 8.389 6.979 1.00 81.06 354 TYR A CA 1
ATOM 2639 C C . TYR A 1 354 ? -16.715 8.332 5.577 1.00 81.06 354 TYR A C 1
ATOM 2641 O O . TYR A 1 354 ? -16.566 9.363 4.930 1.00 81.06 354 TYR A O 1
ATOM 2649 N N . GLU A 1 355 ? -16.350 7.137 5.116 1.00 83.75 355 GLU A N 1
ATOM 2650 C CA . GLU A 1 355 ? -15.677 6.920 3.835 1.00 83.75 355 GLU A CA 1
ATOM 2651 C C . GLU A 1 355 ? -16.647 6.425 2.750 1.00 83.75 355 GLU A C 1
ATOM 2653 O O . GLU A 1 355 ? -16.355 6.560 1.563 1.00 83.75 355 GLU A O 1
ATOM 2658 N N . ALA A 1 356 ? -17.809 5.894 3.149 1.00 82.12 356 ALA A N 1
ATOM 2659 C CA . ALA A 1 356 ? -18.835 5.325 2.274 1.00 82.12 356 ALA A CA 1
ATOM 2660 C C . ALA A 1 356 ? -20.163 6.123 2.304 1.00 82.12 356 ALA A C 1
ATOM 2662 O O . ALA A 1 356 ? -21.174 5.601 2.779 1.00 82.12 356 ALA A O 1
ATOM 2663 N N . PRO A 1 357 ? -20.189 7.393 1.848 1.00 81.62 357 PRO A N 1
ATOM 2664 C CA . PRO A 1 357 ? -21.411 8.206 1.836 1.00 81.62 357 PRO A CA 1
ATOM 2665 C C . PRO A 1 357 ? -22.451 7.752 0.798 1.00 81.62 357 PRO A C 1
ATOM 2667 O O . PRO A 1 357 ? -23.608 8.158 0.878 1.00 81.62 357 PRO A O 1
ATOM 2670 N N . ASP A 1 358 ? -22.051 6.941 -0.181 1.00 87.50 358 ASP A N 1
ATOM 2671 C CA . ASP A 1 358 ? -22.894 6.464 -1.273 1.00 87.50 358 ASP A CA 1
ATOM 2672 C C . ASP A 1 358 ? -22.646 4.975 -1.555 1.00 87.50 358 ASP A C 1
ATOM 2674 O O . ASP A 1 358 ? -21.710 4.357 -1.044 1.00 87.50 358 ASP A O 1
ATOM 2678 N N . PHE A 1 359 ? -23.497 4.377 -2.387 1.00 86.25 359 PHE A N 1
ATOM 2679 C CA . PHE A 1 359 ? -23.396 2.957 -2.713 1.00 86.25 359 PHE A CA 1
ATOM 2680 C C . PHE A 1 359 ? -22.063 2.595 -3.388 1.00 86.25 359 PHE A C 1
ATOM 2682 O O . PHE A 1 359 ? -21.452 1.585 -3.042 1.00 86.25 359 PHE A O 1
ATOM 2689 N N . GLY A 1 360 ? -21.591 3.417 -4.329 1.00 87.69 360 GLY A N 1
ATOM 2690 C CA . GLY A 1 360 ? -20.365 3.150 -5.078 1.00 87.69 360 GLY A CA 1
ATOM 2691 C C . GLY A 1 360 ? -19.129 3.196 -4.185 1.00 87.69 360 GLY A C 1
ATOM 2692 O O . GLY A 1 360 ? -18.299 2.287 -4.232 1.00 87.69 360 GLY A O 1
ATOM 2693 N N . SER A 1 361 ? -19.033 4.206 -3.317 1.00 86.00 361 SER A N 1
ATOM 2694 C CA . SER A 1 361 ? -17.973 4.277 -2.305 1.00 86.00 361 SER A CA 1
ATOM 2695 C C . SER A 1 361 ? -18.069 3.139 -1.285 1.00 86.00 361 SER A C 1
ATOM 2697 O O . SER A 1 361 ? -17.042 2.561 -0.930 1.00 86.00 361 SER A O 1
ATOM 2699 N N . GLY A 1 362 ? -19.280 2.741 -0.883 1.00 87.75 362 GLY A N 1
ATOM 2700 C CA . GLY A 1 362 ? -19.510 1.572 -0.031 1.00 87.75 362 GLY A CA 1
ATOM 2701 C C . GLY A 1 362 ? -19.004 0.264 -0.639 1.00 87.75 362 GLY A C 1
ATOM 2702 O O . GLY A 1 362 ? -18.364 -0.521 0.058 1.00 87.75 362 GLY A O 1
ATOM 2703 N N . VAL A 1 363 ? -19.218 0.046 -1.938 1.00 90.06 363 VAL A N 1
ATOM 2704 C CA . VAL A 1 363 ? -18.668 -1.118 -2.651 1.00 90.06 363 VAL A CA 1
ATOM 2705 C C . VAL A 1 363 ? -17.145 -1.032 -2.734 1.00 90.06 363 VAL A C 1
ATOM 2707 O O . VAL A 1 363 ? -16.462 -2.000 -2.406 1.00 90.06 363 VAL A O 1
ATOM 2710 N N . ALA A 1 364 ? -16.593 0.118 -3.128 1.00 90.00 364 ALA A N 1
ATOM 2711 C CA . ALA A 1 364 ? -15.150 0.285 -3.288 1.00 90.00 364 ALA A CA 1
ATOM 2712 C C . ALA A 1 364 ? -14.387 0.055 -1.971 1.00 90.00 364 ALA A C 1
ATOM 2714 O O . ALA A 1 364 ? -13.440 -0.733 -1.930 1.00 90.00 364 ALA A O 1
ATOM 2715 N N . TRP A 1 365 ? -14.827 0.681 -0.877 1.00 91.12 365 TRP A N 1
ATOM 2716 C CA . TRP A 1 365 ? -14.225 0.476 0.441 1.00 91.12 365 TRP A CA 1
ATOM 2717 C C . TRP A 1 365 ? -14.502 -0.914 1.004 1.00 91.12 365 TRP A C 1
ATOM 2719 O O . TRP A 1 365 ? -13.623 -1.482 1.649 1.00 91.12 365 TRP A O 1
ATOM 2729 N N . GLY A 1 366 ? -15.663 -1.501 0.706 1.00 91.75 366 GLY A N 1
ATOM 2730 C CA . GLY A 1 366 ? -15.973 -2.888 1.040 1.00 91.75 366 GLY A CA 1
ATOM 2731 C C . GLY A 1 366 ? -15.005 -3.874 0.384 1.00 91.75 366 GLY A C 1
ATOM 2732 O O . GLY A 1 366 ? -14.538 -4.798 1.045 1.00 91.75 366 GLY A O 1
ATOM 2733 N N . LEU A 1 367 ? -14.625 -3.648 -0.879 1.00 93.12 367 LEU A N 1
ATOM 2734 C CA . LEU A 1 367 ? -13.625 -4.459 -1.583 1.00 93.12 367 LEU A CA 1
ATOM 2735 C C . LEU A 1 367 ? -12.224 -4.297 -0.982 1.00 93.12 367 LEU A C 1
ATOM 2737 O O . LEU A 1 367 ? -11.544 -5.296 -0.753 1.00 93.12 367 LEU A O 1
ATOM 2741 N N . VAL A 1 368 ? -11.805 -3.065 -0.672 1.00 93.19 368 VAL A N 1
ATOM 2742 C CA . VAL A 1 368 ? -10.531 -2.811 0.029 1.00 93.19 368 VAL A CA 1
ATOM 2743 C C . VAL A 1 368 ? -10.521 -3.514 1.386 1.00 93.19 368 VAL A C 1
ATOM 2745 O O . VAL A 1 368 ? -9.545 -4.167 1.748 1.00 93.19 368 VAL A O 1
ATOM 2748 N N . TYR A 1 369 ? -11.622 -3.429 2.128 1.00 94.50 369 TYR A N 1
ATOM 2749 C CA . TYR A 1 369 ? -11.748 -4.052 3.435 1.00 94.50 369 TYR A CA 1
ATOM 2750 C C . TYR A 1 369 ? -11.781 -5.583 3.369 1.00 94.50 369 TYR A C 1
ATOM 2752 O O . TYR A 1 369 ? -11.144 -6.251 4.183 1.00 94.50 369 TYR A O 1
ATOM 2760 N N . GLY A 1 370 ? -12.460 -6.145 2.368 1.00 93.31 370 GLY A N 1
ATOM 2761 C CA . GLY A 1 370 ? -12.435 -7.574 2.073 1.00 93.31 370 GLY A CA 1
ATOM 2762 C C . GLY A 1 370 ? -11.030 -8.060 1.720 1.00 93.31 370 GLY A C 1
ATOM 2763 O O . GLY A 1 370 ? -10.595 -9.087 2.233 1.00 93.31 370 GLY A O 1
ATOM 2764 N N . LEU A 1 371 ? -10.279 -7.289 0.924 1.00 94.31 371 LEU A N 1
ATOM 2765 C CA . LEU A 1 371 ? -8.878 -7.582 0.616 1.00 94.31 371 LEU A CA 1
ATOM 2766 C C . LEU A 1 371 ? -8.008 -7.557 1.881 1.00 94.31 371 LEU A C 1
ATOM 2768 O O . LEU A 1 371 ? -7.199 -8.459 2.086 1.00 94.31 371 LEU A O 1
ATOM 2772 N N . ILE A 1 372 ? -8.201 -6.574 2.763 1.00 95.44 372 ILE A N 1
ATOM 2773 C CA . ILE A 1 372 ? -7.522 -6.522 4.064 1.00 95.44 372 ILE A CA 1
ATOM 2774 C C . ILE A 1 372 ? -7.832 -7.785 4.883 1.00 95.44 372 ILE A C 1
ATOM 2776 O O . ILE A 1 372 ? -6.914 -8.427 5.393 1.00 95.44 372 ILE A O 1
ATOM 2780 N N . TRP A 1 373 ? -9.101 -8.193 4.969 1.00 94.75 373 TRP A N 1
ATOM 2781 C CA . TRP A 1 373 ? -9.496 -9.414 5.678 1.00 94.75 373 TRP A CA 1
ATOM 2782 C C . TRP A 1 373 ? -9.017 -10.700 5.019 1.00 94.75 373 TRP A C 1
ATOM 2784 O O . TRP A 1 373 ? -8.825 -11.691 5.717 1.00 94.75 373 TRP A O 1
ATOM 2794 N N . TRP A 1 374 ? -8.770 -10.702 3.714 1.00 93.00 374 TRP A N 1
ATOM 2795 C CA . TRP A 1 374 ? -8.135 -11.833 3.049 1.00 93.00 374 TRP A CA 1
ATOM 2796 C C . TRP A 1 374 ? -6.691 -12.041 3.542 1.00 93.00 374 TRP A C 1
ATOM 2798 O O . TRP A 1 374 ? -6.294 -13.176 3.816 1.00 93.00 374 TRP A O 1
ATOM 2808 N N . PHE A 1 375 ? -5.939 -10.957 3.768 1.00 93.44 375 PHE A N 1
ATOM 2809 C CA . PHE A 1 375 ? -4.609 -11.024 4.388 1.00 93.44 375 PHE A CA 1
ATOM 2810 C C . PHE A 1 375 ? -4.660 -11.346 5.885 1.00 93.44 375 PHE A C 1
ATOM 2812 O O . PHE A 1 375 ? -3.906 -12.196 6.359 1.00 93.44 375 PHE A O 1
ATOM 2819 N N . ILE A 1 376 ? -5.547 -10.694 6.641 1.00 94.38 376 ILE A N 1
ATOM 2820 C CA . ILE A 1 376 ? -5.651 -10.902 8.092 1.00 94.38 376 ILE A CA 1
ATOM 2821 C C . ILE A 1 376 ? -6.217 -12.286 8.413 1.00 94.38 376 ILE A C 1
ATOM 2823 O O . ILE A 1 376 ? -5.668 -12.990 9.246 1.00 94.38 376 ILE A O 1
ATOM 2827 N N . GLY A 1 377 ? -7.320 -12.686 7.788 1.00 92.75 377 GLY A N 1
ATOM 2828 C CA . GLY A 1 377 ? -8.047 -13.907 8.118 1.00 92.75 377 GLY A CA 1
ATOM 2829 C C . GLY A 1 377 ? -7.346 -15.153 7.573 1.00 92.75 377 GLY A C 1
ATOM 2830 O O . GLY A 1 377 ? -6.538 -15.743 8.289 1.00 92.75 377 GLY A O 1
ATOM 2831 N N . PRO A 1 378 ? -7.627 -15.583 6.329 1.00 91.12 378 PRO A N 1
ATOM 2832 C CA . PRO A 1 378 ? -7.077 -16.819 5.771 1.00 91.12 378 PRO A CA 1
ATOM 2833 C C . PRO A 1 378 ? -5.546 -16.904 5.732 1.00 91.12 378 PRO A C 1
ATOM 2835 O O . PRO A 1 378 ? -5.014 -17.988 5.951 1.00 91.12 378 PRO A O 1
ATOM 2838 N N . LEU A 1 379 ? -4.841 -15.803 5.444 1.00 90.25 379 LEU A N 1
ATOM 2839 C CA . LEU A 1 379 ? -3.381 -15.831 5.273 1.00 90.25 379 LEU A CA 1
ATOM 2840 C C . LEU A 1 379 ? -2.590 -15.658 6.579 1.00 90.25 379 LEU A C 1
ATOM 2842 O O . LEU A 1 379 ? -1.401 -15.964 6.588 1.00 90.25 379 LEU A O 1
ATOM 2846 N N . THR A 1 380 ? -3.224 -15.197 7.665 1.00 90.31 380 THR A N 1
ATOM 2847 C CA . THR A 1 380 ? -2.525 -14.918 8.934 1.00 90.31 380 THR A CA 1
ATOM 2848 C C . THR A 1 380 ? -3.205 -15.572 10.138 1.00 90.31 380 THR A C 1
ATOM 2850 O O . THR A 1 380 ? -2.641 -16.479 10.741 1.00 90.31 380 THR A O 1
ATOM 2853 N N . LEU A 1 381 ? -4.417 -15.146 10.505 1.00 92.31 381 LEU A N 1
ATOM 2854 C CA . LEU A 1 381 ? -5.098 -15.598 11.722 1.00 92.31 381 LEU A CA 1
ATOM 2855 C C . LEU A 1 381 ? -5.564 -17.048 11.632 1.00 92.31 381 LEU A C 1
ATOM 2857 O O . LEU A 1 381 ? -5.469 -17.771 12.614 1.00 92.31 381 LEU A O 1
ATOM 2861 N N . LEU A 1 382 ? -6.076 -17.487 10.482 1.00 91.56 382 LEU A N 1
ATOM 2862 C CA . LEU A 1 382 ? -6.654 -18.821 10.349 1.00 91.56 382 LEU A CA 1
ATOM 2863 C C . LEU A 1 382 ? -5.623 -19.940 10.597 1.00 91.56 382 LEU A C 1
ATOM 2865 O O . LEU A 1 382 ? -5.943 -20.829 11.382 1.00 91.56 382 LEU A O 1
ATOM 2869 N N . PRO A 1 383 ? -4.405 -19.920 10.014 1.00 89.75 383 PRO A N 1
ATOM 2870 C CA . PRO A 1 383 ? -3.357 -20.872 10.378 1.00 89.75 383 PRO A CA 1
ATOM 2871 C C . PRO A 1 383 ? -3.052 -20.866 11.879 1.00 89.75 383 PRO A C 1
ATOM 2873 O O . PRO A 1 383 ? -3.040 -21.925 12.492 1.00 89.75 383 PRO A O 1
ATOM 2876 N N . ILE A 1 384 ? -2.909 -19.682 12.488 1.00 89.31 384 ILE A N 1
ATOM 2877 C CA . ILE A 1 384 ? -2.611 -19.533 13.923 1.00 89.31 384 ILE A CA 1
ATOM 2878 C C . ILE A 1 384 ? -3.720 -20.150 14.787 1.00 89.31 384 ILE A C 1
ATOM 2880 O O . ILE A 1 384 ? -3.444 -20.900 15.719 1.00 89.31 384 ILE A O 1
ATOM 2884 N N . LEU A 1 385 ? -4.984 -19.859 14.472 1.00 89.88 385 LEU A N 1
ATOM 2885 C CA . LEU A 1 385 ? -6.146 -20.345 15.220 1.00 89.88 385 LEU A CA 1
ATOM 2886 C C . LEU A 1 385 ? -6.356 -21.857 15.081 1.00 89.88 385 LEU A C 1
ATOM 2888 O O . LEU A 1 385 ? -6.954 -22.469 15.958 1.00 89.88 385 LEU A O 1
ATOM 2892 N N . LEU A 1 386 ? -5.864 -22.458 13.998 1.00 89.50 386 LEU A N 1
ATOM 2893 C CA . LEU A 1 386 ? -5.895 -23.904 13.782 1.00 89.50 386 LEU A CA 1
ATOM 2894 C C . LEU A 1 386 ? -4.666 -24.626 14.362 1.00 89.50 386 LEU A C 1
ATOM 2896 O O . LEU A 1 386 ? -4.509 -25.822 14.123 1.00 89.50 386 LEU A O 1
ATOM 2900 N N . GLY A 1 387 ? -3.817 -23.925 15.122 1.00 79.75 387 GLY A N 1
ATOM 2901 C CA . GLY A 1 387 ? -2.616 -24.494 15.739 1.00 79.75 387 GLY A CA 1
ATOM 2902 C C . GLY A 1 387 ? -1.478 -24.751 14.751 1.00 79.75 387 GLY A C 1
ATOM 2903 O O . GLY A 1 387 ? -0.732 -25.711 14.935 1.00 79.75 387 GLY A O 1
ATOM 2904 N N . GLY A 1 388 ? -1.411 -23.944 13.686 1.00 56.97 388 GLY A N 1
ATOM 2905 C CA . GLY A 1 388 ? -0.397 -24.019 12.633 1.00 56.97 388 GLY A CA 1
ATOM 2906 C C . GLY A 1 388 ? 1.030 -23.750 13.080 1.00 56.97 388 GLY A C 1
ATOM 2907 O O . GLY A 1 388 ? 1.236 -23.186 14.180 1.00 56.97 388 GLY A O 1
#